Protein AF-0000000068155333 (afdb_homodimer)

Radius of gyration: 25.53 Å; Cα contacts (8 Å, |Δi|>4): 1076; chains: 2; bounding box: 57×67×60 Å

Foldseek 3Di:
DDALQQDFLLNLFDPDFADEAEQQDFPQVVLVVCVVVVHFKHWYAHPVVRGTLFIDGLLLLLLLLLVLDDVDDDVPDPVSLLVSQVVSRNHGNNNSSVSCCVPPPPNSVQQADERGHRVLVVLVVVLSPHQKHFYAYPVRDGGGIDGLLSVLVVCLVVVCNLPPLQFFFLVVLVAFQAFWDEAEQFDQQSVVSVVCNVVVHFKHFYAYPVQAGFDIDGSNLCSPRHSVCSCLSRGGPNVSSVVSCVPCPDPNPQDDPGAAADERRDGNSVVSCVCSVNVHQKHFYADPRRHGRGMGGSSRVSVSSSVD/DDALQQDFQLNLFDPDFADEAEQQDFPQVVLVVCVVVVHFKHWYAHPVVRGTLFIDGLLLLLLLLLVLDPVDDDVPDPVSLLVSQVVSRNHGNNNSSVSCCVPPPPNSVQQADERGHRVLVVLVVVLSPDQKHFYAYPVRDGGGIDGLLSVLVVCLVVVCNLPPLQFFFLLVLVAFQAFWDEAEQFDQQSVVSVVCSVVVHFKHFYAYPVQAGFDIDGSNLCSPDHSVCSCLSRGGPNVSSVVSCVPCPPPNPLDDPGAAADERRDGNSVVSCVCSVSVHQKHFYADPRRHGRGMGGSSSVSVSSSVD

Solvent-accessible surface area (backbone atoms only — not comparable to full-atom values): 32915 Å² total; per-residue (Å²): 128,85,46,61,76,78,35,30,38,61,61,52,45,72,89,55,82,71,61,74,37,51,28,77,42,26,41,48,60,47,36,49,49,32,60,74,70,69,40,72,58,34,42,28,27,36,72,93,74,70,38,81,76,43,65,47,36,58,67,45,50,46,54,47,42,52,70,50,44,63,91,78,46,94,85,51,59,66,64,58,44,42,51,29,19,47,51,44,33,60,37,28,44,46,56,38,46,58,65,44,68,69,42,72,82,62,60,68,63,69,64,63,37,42,51,77,36,43,36,60,59,52,39,49,48,31,46,76,64,42,60,62,29,38,26,26,52,96,86,64,44,76,65,36,72,48,37,55,66,47,54,50,37,45,41,57,36,35,48,74,56,55,44,74,62,32,68,34,25,25,53,80,68,71,47,34,74,56,64,59,66,69,40,50,39,76,38,40,30,50,59,51,52,48,48,28,61,76,68,70,42,62,61,33,45,21,19,48,97,85,46,28,58,68,34,69,46,42,55,72,73,50,58,78,61,40,41,88,48,37,65,49,38,68,31,27,36,49,58,39,52,52,50,52,59,65,64,37,73,68,62,48,49,74,56,49,88,49,59,60,68,44,44,56,74,41,31,40,46,51,51,49,19,44,30,50,35,46,69,45,65,58,35,35,22,30,50,97,76,41,27,67,45,9,44,41,38,58,50,59,51,31,52,61,57,67,74,92,129,85,45,61,77,76,36,30,37,63,60,52,46,70,88,56,82,71,60,73,36,51,29,79,42,26,41,48,61,48,35,50,48,30,59,74,69,70,41,71,59,34,44,28,26,36,73,94,74,70,39,80,75,44,66,47,36,54,68,44,52,47,55,48,41,53,71,48,44,61,90,76,46,94,85,52,58,65,65,57,44,42,50,29,19,46,52,44,34,60,37,28,44,46,56,38,47,59,64,44,69,68,42,73,83,62,60,70,63,72,62,63,38,42,49,77,36,44,34,61,58,52,41,50,46,31,46,74,65,44,60,63,30,38,26,26,51,96,86,64,44,74,66,35,72,49,37,54,66,46,53,50,39,46,41,57,36,35,49,74,55,55,43,74,62,32,67,33,26,24,53,79,68,71,48,33,74,56,64,60,67,69,40,49,40,74,37,41,30,49,61,51,52,48,47,28,60,77,68,69,44,61,60,34,44,21,19,48,97,85,44,28,58,67,35,71,46,43,54,73,75,51,59,80,60,40,42,88,49,37,64,48,39,67,30,28,35,49,57,40,52,54,51,53,59,65,65,36,72,68,61,49,46,73,57,50,89,49,61,60,68,43,43,54,74,40,32,39,47,51,51,50,18,42,30,50,36,43,69,44,64,59,36,34,21,30,49,98,75,42,28,66,46,9,42,42,39,58,49,60,52,31,54,61,57,67,74,93

Organism: Acanthamoeba castellanii (strain ATCC 30010 / Neff) (NCBI:txid1257118)

Nearest PDB structures (foldseek):
  2qrd-assembly1_G  TM=8.421E-01  e=3.667E-21  Schizosaccharomyces pombe
  3tdh-assembly1_C  TM=8.513E-01  e=1.259E-20  Saccharomyces cerevisiae S288C
  2qr1-assembly2_E  TM=8.447E-01  e=2.015E-20  Schizosaccharomyces pombe
  2qlv-assembly2_F  TM=8.556E-01  e=2.549E-20  Saccharomyces cerevisiae
  2qr1-assembly1_G  TM=8.427E-01  e=2.867E-20  Schizosaccharomyces pombe

Sequence (616 aa):
MERVNNLMVFDILPERKVVFLEHNINVQDTLSILDDKRISSAPVVNVSEGKFLGIVDMFDIVTCMLGVLPELKEGDDPSAVEWAGEHFAKTTMGQVIEATNTYEGFPIASNPVKRETFLPKVIELFWLGLHRLPVVNMENNIINVLTQSDLLAFMAQNMHLIGAIARKTLDECNIGRVAPQMARANEQTSVVVKRLHDKRITALPVVDDEGKIVANFSISDLKGITSKNFKDLLLPVKAFLDKRSSQEENFRCERSLHPLTVQRHDPLEETIYKMVATRVHRLWVVDDSNRPIGTVSTTDLMRAFLQLMERVNNLMVFDILPERKVVFLEHNINVQDTLSILDDKRISSAPVVNVSEGKFLGIVDMFDIVTCMLGVLPELKEGDDPSAVEWAGEHFAKTTMGQVIEATNTYEGFPIASNPVKRETFLPKVIELFWLGLHRLPVVNMENNIINVLTQSDLLAFMAQNMHLIGAIARKTLDECNIGRVAPQMARANEQTSVVVKRLHDKRITALPVVDDEGKIVANFSISDLKGITSKNFKDLLLPVKAFLDKRSSQEENFRCERSLHPLTVQRHDPLEETIYKMVATRVHRLWVVDDSNRPIGTVSTTDLMRAFLQL

Structure (mmCIF, N/CA/C/O backbone):
data_AF-0000000068155333-model_v1
#
loop_
_entity.id
_entity.type
_entity.pdbx_description
1 polymer 'CBS domain containing protein'
#
loop_
_atom_site.group_PDB
_atom_site.id
_atom_site.type_symbol
_atom_site.label_atom_id
_atom_site.label_alt_id
_atom_site.label_comp_id
_atom_site.label_asym_id
_atom_site.label_entity_id
_atom_site.label_seq_id
_atom_site.pdbx_PDB_ins_code
_atom_site.Cartn_x
_atom_site.Cartn_y
_atom_site.Cartn_z
_atom_site.occupancy
_atom_site.B_iso_or_equiv
_atom_site.auth_seq_id
_atom_site.auth_comp_id
_atom_site.auth_asym_id
_atom_site.auth_atom_id
_atom_site.pdbx_PDB_model_num
ATOM 1 N N . MET A 1 1 ? 0.223 -0.024 27.172 1 41.94 1 MET A N 1
ATOM 2 C CA . MET A 1 1 ? 0.807 -0.375 25.875 1 41.94 1 MET A CA 1
ATOM 3 C C . MET A 1 1 ? -0.06 -1.395 25.141 1 41.94 1 MET A C 1
ATOM 5 O O . MET A 1 1 ? -0.389 -2.445 25.703 1 41.94 1 MET A O 1
ATOM 9 N N . GLU A 1 2 ? -0.798 -1.05 24.188 1 58.72 2 GLU A N 1
ATOM 10 C CA . GLU A 1 2 ? -1.688 -1.987 23.5 1 58.72 2 GLU A CA 1
ATOM 11 C C . GLU A 1 2 ? -0.92 -3.201 22.984 1 58.72 2 GLU A C 1
ATOM 13 O O . GLU A 1 2 ? 0.188 -3.066 22.469 1 58.72 2 GLU A O 1
ATOM 18 N N . ARG A 1 3 ? -1.264 -4.328 23.562 1 70.19 3 ARG A N 1
ATOM 19 C CA . ARG A 1 3 ? -0.731 -5.625 23.172 1 70.19 3 ARG A CA 1
ATOM 20 C C . ARG A 1 3 ? -1.623 -6.285 22.125 1 70.19 3 ARG A C 1
ATOM 22 O O . ARG A 1 3 ? -2.83 -6.035 22.078 1 70.19 3 ARG A O 1
ATOM 29 N N . VAL A 1 4 ? -0.971 -6.871 21.141 1 81 4 VAL A N 1
ATOM 30 C CA . VAL A 1 4 ? -1.665 -7.625 20.094 1 81 4 VAL A CA 1
ATOM 31 C C . VAL A 1 4 ? -2.805 -8.43 20.719 1 81 4 VAL A C 1
ATOM 33 O O . VAL A 1 4 ? -3.871 -8.57 20.109 1 81 4 VAL A O 1
ATOM 36 N N . ASN A 1 5 ? -2.662 -8.742 21.984 1 84.38 5 ASN A N 1
ATOM 37 C CA . ASN A 1 5 ? -3.605 -9.617 22.656 1 84.38 5 ASN A CA 1
ATOM 38 C C . ASN A 1 5 ? -4.918 -8.898 22.969 1 84.38 5 ASN A C 1
ATOM 40 O O . ASN A 1 5 ? -5.934 -9.547 23.234 1 84.38 5 ASN A O 1
ATOM 44 N N . ASN A 1 6 ? -4.945 -7.625 22.938 1 85.12 6 ASN A N 1
ATOM 45 C CA . ASN A 1 6 ? -6.152 -6.871 23.266 1 85.12 6 ASN A CA 1
ATOM 46 C C . ASN A 1 6 ? -6.84 -6.344 22.016 1 85.12 6 ASN A C 1
ATOM 48 O O . ASN A 1 6 ? -7.895 -5.711 22.094 1 85.12 6 ASN A O 1
ATOM 52 N N . LEU A 1 7 ? -6.289 -6.672 20.922 1 87.94 7 LEU A N 1
ATOM 53 C CA . LEU A 1 7 ? -6.871 -6.191 19.672 1 87.94 7 LEU A CA 1
ATOM 54 C C . LEU A 1 7 ? -7.832 -7.223 19.094 1 87.94 7 LEU A C 1
ATOM 56 O O . LEU A 1 7 ? -7.715 -8.414 19.375 1 87.94 7 LEU A O 1
ATOM 60 N N . MET A 1 8 ? -8.766 -6.723 18.375 1 90.31 8 MET A N 1
ATOM 61 C CA . MET A 1 8 ? -9.789 -7.559 17.75 1 90.31 8 MET A CA 1
ATOM 62 C C . MET A 1 8 ? -9.859 -7.32 16.25 1 90.31 8 MET A C 1
ATOM 64 O O . MET A 1 8 ? -9.227 -6.402 15.734 1 90.31 8 MET A O 1
ATOM 68 N N . VAL A 1 9 ? -10.594 -8.18 15.602 1 90.44 9 VAL A N 1
ATOM 69 C CA . VAL A 1 9 ? -10.734 -8.133 14.148 1 90.44 9 VAL A CA 1
ATOM 70 C C . VAL A 1 9 ? -11.211 -6.746 13.719 1 90.44 9 VAL A C 1
ATOM 72 O O . VAL A 1 9 ? -10.727 -6.195 12.727 1 90.44 9 VAL A O 1
ATOM 75 N N . PHE A 1 10 ? -12.094 -6.18 14.453 1 86 10 PHE A N 1
ATOM 76 C CA . PHE A 1 10 ? -12.648 -4.895 14.047 1 86 10 PHE A CA 1
ATOM 77 C C . PHE A 1 10 ? -11.578 -3.814 14.047 1 86 10 PHE A C 1
ATOM 79 O O . PHE A 1 10 ? -11.711 -2.795 13.367 1 86 10 PHE A O 1
ATOM 86 N N . ASP A 1 11 ? -10.469 -4.012 14.758 1 83.19 11 ASP A N 1
ATOM 87 C CA . ASP A 1 11 ? -9.391 -3.035 14.852 1 83.19 11 ASP A CA 1
ATOM 88 C C . ASP A 1 11 ? -8.578 -3 13.555 1 83.19 11 ASP A C 1
ATOM 90 O O . ASP A 1 11 ? -7.859 -2.033 13.297 1 83.19 11 ASP A O 1
ATOM 94 N N . ILE A 1 12 ? -8.695 -4.062 12.711 1 86.06 12 ILE A N 1
ATOM 95 C CA . ILE A 1 12 ? -7.785 -4.148 11.57 1 86.06 12 ILE A CA 1
ATOM 96 C C . ILE A 1 12 ? -8.594 -4.34 10.289 1 86.06 12 ILE A C 1
ATOM 98 O O . ILE A 1 12 ? -8.023 -4.621 9.227 1 86.06 12 ILE A O 1
ATOM 102 N N . LEU A 1 13 ? -9.82 -4.289 10.359 1 82.5 13 LEU A N 1
ATOM 103 C CA . LEU A 1 13 ? -10.656 -4.535 9.188 1 82.5 13 LEU A CA 1
ATOM 104 C C . LEU A 1 13 ? -10.453 -3.445 8.141 1 82.5 13 LEU A C 1
ATOM 106 O O . LEU A 1 13 ? -10.547 -2.256 8.453 1 82.5 13 LEU A O 1
ATOM 110 N N . PRO A 1 14 ? -10.086 -3.875 6.938 1 75.88 14 PRO A N 1
ATOM 111 C CA . PRO A 1 14 ? -9.977 -2.875 5.871 1 75.88 14 PRO A CA 1
ATOM 112 C C . PRO A 1 14 ? -11.328 -2.309 5.449 1 75.88 14 PRO A C 1
ATOM 114 O O . PRO A 1 14 ? -12.359 -2.957 5.641 1 75.88 14 PRO A O 1
ATOM 117 N N . GLU A 1 15 ? -11.242 -1.067 4.988 1 70.94 15 GLU A N 1
ATOM 118 C CA . GLU A 1 15 ? -12.461 -0.46 4.461 1 70.94 15 GLU A CA 1
ATOM 119 C C . GLU A 1 15 ? -12.68 -0.851 3.002 1 70.94 15 GLU A C 1
ATOM 121 O O . GLU A 1 15 ? -12.297 -0.115 2.092 1 70.94 15 GLU A O 1
ATOM 126 N N . ARG A 1 16 ? -13.023 -2.006 2.812 1 72.81 16 ARG A N 1
ATOM 127 C CA . ARG A 1 16 ? -13.273 -2.422 1.435 1 72.81 16 ARG A CA 1
ATOM 128 C C . ARG A 1 16 ? -14.617 -3.129 1.311 1 72.81 16 ARG A C 1
ATOM 130 O O . ARG A 1 16 ? -15.047 -3.824 2.232 1 72.81 16 ARG A O 1
ATOM 137 N N . LYS A 1 17 ? -15.203 -2.838 0.264 1 77.94 17 LYS A N 1
ATOM 138 C CA . LYS A 1 17 ? -16.438 -3.553 -0.06 1 77.94 17 LYS A CA 1
ATOM 139 C C . LYS A 1 17 ? -16.141 -4.957 -0.571 1 77.94 17 LYS A C 1
ATOM 141 O O . LYS A 1 17 ? -15.211 -5.156 -1.36 1 77.94 17 LYS A O 1
ATOM 146 N N . VAL A 1 18 ? -16.922 -5.91 -0.007 1 86.75 18 VAL A N 1
ATOM 147 C CA . VAL A 1 18 ? -16.719 -7.293 -0.433 1 86.75 18 VAL A CA 1
ATOM 148 C C . VAL A 1 18 ? -17.281 -7.488 -1.839 1 86.75 18 VAL A C 1
ATOM 150 O O . VAL A 1 18 ? -18.422 -7.098 -2.119 1 86.75 18 VAL A O 1
ATOM 153 N N . VAL A 1 19 ? -16.484 -8.055 -2.711 1 89.06 19 VAL A N 1
ATOM 154 C CA . VAL A 1 19 ? -16.938 -8.422 -4.051 1 89.06 19 VAL A CA 1
ATOM 155 C C . VAL A 1 19 ? -17.359 -9.891 -4.07 1 89.06 19 VAL A C 1
ATOM 157 O O . VAL A 1 19 ? -16.547 -10.781 -3.811 1 89.06 19 VAL A O 1
ATOM 160 N N . PHE A 1 20 ? -18.609 -10.047 -4.367 1 90.31 20 PHE A N 1
ATOM 161 C CA . PHE A 1 20 ? -19.141 -11.406 -4.441 1 90.31 20 PHE A CA 1
ATOM 162 C C . PHE A 1 20 ? -19.234 -11.867 -5.891 1 90.31 20 PHE A C 1
ATOM 164 O O . PHE A 1 20 ? -19.578 -11.086 -6.777 1 90.31 20 PHE A O 1
ATOM 171 N N . LEU A 1 21 ? -18.953 -13.109 -6.043 1 92 21 LEU A N 1
ATOM 172 C CA . LEU A 1 21 ? -19.141 -13.742 -7.344 1 92 21 LEU A CA 1
ATOM 173 C C . LEU A 1 21 ? -20.359 -14.68 -7.324 1 92 21 LEU A C 1
ATOM 175 O O . LEU A 1 21 ? -20.578 -15.391 -6.344 1 92 21 LEU A O 1
ATOM 179 N N . GLU A 1 22 ? -21.109 -14.539 -8.352 1 93.75 22 GLU A N 1
ATOM 180 C CA . GLU A 1 22 ? -22.188 -15.5 -8.492 1 93.75 22 GLU A CA 1
ATOM 181 C C . GLU A 1 22 ? -21.672 -16.859 -8.961 1 93.75 22 GLU A C 1
ATOM 183 O O . GLU A 1 22 ? -20.766 -16.922 -9.789 1 93.75 22 GLU A O 1
ATOM 188 N N . HIS A 1 23 ? -22.359 -17.906 -8.492 1 91.38 23 HIS A N 1
ATOM 189 C CA . HIS A 1 23 ? -21.844 -19.25 -8.75 1 91.38 23 HIS A CA 1
ATOM 190 C C . HIS A 1 23 ? -21.844 -19.562 -10.242 1 91.38 23 HIS A C 1
ATOM 192 O O . HIS A 1 23 ? -21.109 -20.438 -10.703 1 91.38 23 HIS A O 1
ATOM 198 N N . ASN A 1 24 ? -22.656 -18.875 -11.039 1 93.69 24 ASN A N 1
ATOM 199 C CA . ASN A 1 24 ? -22.781 -19.203 -12.461 1 93.69 24 ASN A CA 1
ATOM 200 C C . ASN A 1 24 ? -21.859 -18.344 -13.32 1 93.69 24 ASN A C 1
ATOM 202 O O . ASN A 1 24 ? -21.844 -18.5 -14.547 1 93.69 24 ASN A O 1
ATOM 206 N N . ILE A 1 25 ? -21.094 -17.469 -12.695 1 94.5 25 ILE A N 1
ATOM 207 C CA . ILE A 1 25 ? -20.141 -16.688 -13.461 1 94.5 25 ILE A CA 1
ATOM 208 C C . ILE A 1 25 ? -19.016 -17.594 -13.969 1 94.5 25 ILE A C 1
ATOM 210 O O . ILE A 1 25 ? -18.609 -18.547 -13.281 1 94.5 25 ILE A O 1
ATOM 214 N N . ASN A 1 26 ? -18.594 -17.328 -15.156 1 93.62 26 ASN A N 1
ATOM 215 C CA . ASN A 1 26 ? -17.562 -18.172 -15.719 1 93.62 26 ASN A CA 1
ATOM 216 C C . ASN A 1 26 ? -16.172 -17.703 -15.32 1 93.62 26 ASN A C 1
ATOM 218 O O . ASN A 1 26 ? -16.016 -16.609 -14.766 1 93.62 26 ASN A O 1
ATOM 222 N N . VAL A 1 27 ? -15.172 -18.516 -15.578 1 91.5 27 VAL A N 1
ATOM 223 C CA . VAL A 1 27 ? -13.789 -18.281 -15.164 1 91.5 27 VAL A CA 1
ATOM 224 C C . VAL A 1 27 ? -13.25 -17.016 -15.828 1 91.5 27 VAL A C 1
ATOM 226 O O . VAL A 1 27 ? -12.609 -16.188 -15.18 1 91.5 27 VAL A O 1
ATOM 229 N N . GLN A 1 28 ? -13.523 -16.859 -17.016 1 89.81 28 GLN A N 1
ATOM 230 C CA . GLN A 1 28 ? -13.016 -15.711 -17.75 1 89.81 28 GLN A CA 1
ATOM 231 C C . GLN A 1 28 ? -13.492 -14.406 -17.109 1 89.81 28 GLN A C 1
ATOM 233 O O . GLN A 1 28 ? -12.695 -13.5 -16.875 1 89.81 28 GLN A O 1
ATOM 238 N N . ASP A 1 29 ? -14.766 -14.352 -16.938 1 92.31 29 ASP A N 1
ATOM 239 C CA . ASP A 1 29 ? -15.328 -13.164 -16.312 1 92.31 29 ASP A CA 1
ATOM 240 C C . ASP A 1 29 ? -14.805 -12.984 -14.891 1 92.31 29 ASP A C 1
ATOM 242 O O . ASP A 1 29 ? -14.57 -11.859 -14.445 1 92.31 29 ASP A O 1
ATOM 246 N N . THR A 1 30 ? -14.688 -14.086 -14.25 1 91.12 30 THR A N 1
ATOM 247 C CA . THR A 1 30 ? -14.148 -14.047 -12.898 1 91.12 30 THR A CA 1
ATOM 248 C C . THR A 1 30 ? -12.742 -13.453 -12.891 1 91.12 30 THR A C 1
ATOM 250 O O . THR A 1 30 ? -12.445 -12.555 -12.102 1 91.12 30 THR A O 1
ATOM 253 N N . LEU A 1 31 ? -11.898 -13.891 -13.789 1 87.31 31 LEU A N 1
ATOM 254 C CA . LEU A 1 31 ? -10.531 -13.391 -13.883 1 87.31 31 LEU A CA 1
ATOM 255 C C . LEU A 1 31 ? -10.516 -11.891 -14.18 1 87.31 31 LEU A C 1
ATOM 257 O O . LEU A 1 31 ? -9.703 -11.156 -13.617 1 87.31 31 LEU A O 1
ATOM 261 N N . SER A 1 32 ? -11.422 -11.477 -14.922 1 86.62 32 SER A N 1
ATOM 262 C CA . SER A 1 32 ? -11.531 -10.062 -15.258 1 86.62 32 SER A CA 1
ATOM 263 C C . SER A 1 32 ? -11.93 -9.242 -14.031 1 86.62 32 SER A C 1
ATOM 265 O O . SER A 1 32 ? -11.391 -8.156 -13.805 1 86.62 32 SER A O 1
ATOM 267 N N . ILE A 1 33 ? -12.844 -9.773 -13.281 1 87.31 33 ILE A N 1
ATOM 268 C CA . ILE A 1 33 ? -13.312 -9.086 -12.078 1 87.31 33 ILE A CA 1
ATOM 269 C C . ILE A 1 33 ? -12.18 -9.008 -11.055 1 87.31 33 ILE A C 1
ATOM 271 O O . ILE A 1 33 ? -11.93 -7.949 -10.477 1 87.31 33 ILE A O 1
ATOM 275 N N . LEU A 1 34 ? -11.508 -10.133 -10.859 1 83.5 34 LEU A N 1
ATOM 276 C CA . LEU A 1 34 ? -10.414 -10.164 -9.898 1 83.5 34 LEU A CA 1
ATOM 277 C C . LEU A 1 34 ? -9.328 -9.164 -10.281 1 83.5 34 LEU A C 1
ATOM 279 O O . LEU A 1 34 ? -8.781 -8.469 -9.422 1 83.5 34 LEU A O 1
ATOM 283 N N . ASP A 1 35 ? -9.055 -9.078 -11.5 1 78.62 35 ASP A N 1
ATOM 284 C CA . ASP A 1 35 ? -8.047 -8.156 -12.008 1 78.62 35 ASP A CA 1
ATOM 285 C C . ASP A 1 35 ? -8.5 -6.703 -11.859 1 78.62 35 ASP A C 1
ATOM 287 O O . ASP A 1 35 ? -7.75 -5.867 -11.344 1 78.62 35 ASP A O 1
ATOM 291 N N . ASP A 1 36 ? -9.734 -6.438 -12.219 1 77.12 36 ASP A N 1
ATOM 292 C CA . ASP A 1 36 ? -10.305 -5.09 -12.172 1 77.12 36 ASP A CA 1
ATOM 293 C C . ASP A 1 36 ? -10.367 -4.57 -10.742 1 77.12 36 ASP A C 1
ATOM 295 O O . ASP A 1 36 ? -10.102 -3.393 -10.492 1 77.12 36 ASP A O 1
ATOM 299 N N . LYS A 1 37 ? -10.711 -5.426 -9.844 1 78.75 37 LYS A N 1
ATOM 300 C CA . LYS A 1 37 ? -10.883 -5.035 -8.445 1 78.75 37 LYS A CA 1
ATOM 301 C C . LYS A 1 37 ? -9.578 -5.191 -7.672 1 78.75 37 LYS A C 1
ATOM 303 O O . LYS A 1 37 ? -9.484 -4.793 -6.508 1 78.75 37 LYS A O 1
ATOM 308 N N . ARG A 1 38 ? -8.562 -5.797 -8.305 1 75.62 38 ARG A N 1
ATOM 309 C CA . ARG A 1 38 ? -7.234 -6.004 -7.73 1 75.62 38 ARG A CA 1
ATOM 310 C C . ARG A 1 38 ? -7.309 -6.867 -6.477 1 75.62 38 ARG A C 1
ATOM 312 O O . ARG A 1 38 ? -6.727 -6.523 -5.445 1 75.62 38 ARG A O 1
ATOM 319 N N . ILE A 1 39 ? -8.117 -7.848 -6.637 1 80.38 39 ILE A N 1
ATOM 320 C CA . ILE A 1 39 ? -8.219 -8.812 -5.547 1 80.38 39 ILE A CA 1
ATOM 321 C C . ILE A 1 39 ? -7.781 -10.188 -6.039 1 80.38 39 ILE A C 1
ATOM 323 O O . ILE A 1 39 ? -7.762 -10.445 -7.246 1 80.38 39 ILE A O 1
ATOM 327 N N . SER A 1 40 ? -7.375 -10.969 -5.074 1 78.69 40 SER A N 1
ATOM 328 C CA . SER A 1 40 ? -6.84 -12.273 -5.449 1 78.69 40 SER A CA 1
ATOM 329 C C . SER A 1 40 ? -7.855 -13.383 -5.203 1 78.69 40 SER A C 1
ATOM 331 O O . SER A 1 40 ? -7.641 -14.523 -5.605 1 78.69 40 SER A O 1
ATOM 333 N N . SER A 1 41 ? -8.953 -13.031 -4.605 1 84.19 41 SER A N 1
ATOM 334 C CA . SER A 1 41 ? -10 -14.008 -4.285 1 84.19 41 SER A CA 1
ATOM 335 C C . SER A 1 41 ? -11.336 -13.32 -4.023 1 84.19 41 SER A C 1
ATOM 337 O O . SER A 1 41 ? -11.383 -12.109 -3.812 1 84.19 41 SER A O 1
ATOM 339 N N . ALA A 1 42 ? -12.359 -14.117 -4.094 1 87.75 42 ALA A N 1
ATOM 340 C CA . ALA A 1 42 ? -13.688 -13.586 -3.824 1 87.75 42 ALA A CA 1
ATOM 341 C C . ALA A 1 42 ? -14.633 -14.695 -3.359 1 87.75 42 ALA A C 1
ATOM 343 O O . ALA A 1 42 ? -14.516 -15.844 -3.789 1 87.75 42 ALA A O 1
ATOM 344 N N . PRO A 1 43 ? -15.477 -14.32 -2.43 1 86.38 43 PRO A N 1
ATOM 345 C CA . PRO A 1 43 ? -16.516 -15.281 -2.07 1 86.38 43 PRO A CA 1
ATOM 346 C C . PRO A 1 43 ? -17.5 -15.547 -3.209 1 86.38 43 PRO A C 1
ATOM 348 O O . PRO A 1 43 ? -17.844 -14.625 -3.961 1 86.38 43 PRO A O 1
ATOM 351 N N . VAL A 1 44 ? -17.922 -16.781 -3.32 1 87.62 44 VAL A N 1
ATOM 352 C CA . VAL A 1 44 ? -18.891 -17.219 -4.324 1 87.62 44 VAL A CA 1
ATOM 353 C C . VAL A 1 44 ? -20.219 -17.562 -3.652 1 87.62 44 VAL A C 1
ATOM 355 O O . VAL A 1 44 ? -20.234 -18.281 -2.652 1 87.62 44 VAL A O 1
ATOM 358 N N . VAL A 1 45 ? -21.234 -16.969 -4.238 1 87.56 45 VAL A N 1
ATOM 359 C CA . VAL A 1 45 ? -22.562 -17.188 -3.65 1 87.56 45 VAL A CA 1
ATOM 360 C C . VAL A 1 45 ? -23.531 -17.703 -4.719 1 87.56 45 VAL A C 1
ATOM 362 O O . VAL A 1 45 ? -23.328 -17.453 -5.91 1 87.56 45 VAL A O 1
ATOM 365 N N . ASN A 1 46 ? -24.406 -18.531 -4.25 1 88 46 ASN A N 1
ATOM 366 C CA . ASN A 1 46 ? -25.594 -18.859 -5.027 1 88 46 ASN A CA 1
ATOM 367 C C . ASN A 1 46 ? -26.75 -17.906 -4.711 1 88 46 ASN A C 1
ATOM 369 O O . ASN A 1 46 ? -27.406 -18.047 -3.688 1 88 46 ASN A O 1
ATOM 373 N N . VAL A 1 47 ? -26.938 -17.016 -5.559 1 82.19 47 VAL A N 1
ATOM 374 C CA . VAL A 1 47 ? -27.875 -15.945 -5.293 1 82.19 47 VAL A CA 1
ATOM 375 C C . VAL A 1 47 ? -29.297 -16.516 -5.172 1 82.19 47 VAL A C 1
ATOM 377 O O . VAL A 1 47 ? -30.062 -16.078 -4.32 1 82.19 47 VAL A O 1
ATOM 380 N N . SER A 1 48 ? -29.625 -17.406 -6.008 1 84.75 48 SER A N 1
ATOM 381 C CA . SER A 1 48 ? -30.969 -17.984 -6.008 1 84.75 48 SER A CA 1
ATOM 382 C C . SER A 1 48 ? -31.266 -18.672 -4.684 1 84.75 48 SER A C 1
ATOM 384 O O . SER A 1 48 ? -32.406 -18.625 -4.191 1 84.75 48 SER A O 1
ATOM 386 N N . GLU A 1 49 ? -30.312 -19.156 -4.016 1 82.75 49 GLU A N 1
ATOM 387 C CA . GLU A 1 49 ? -30.484 -19.906 -2.773 1 82.75 49 GLU A CA 1
ATOM 388 C C . GLU A 1 49 ? -30.016 -19.094 -1.57 1 82.75 49 GLU A C 1
ATOM 390 O O . GLU A 1 49 ? -30.266 -19.469 -0.424 1 82.75 49 GLU A O 1
ATOM 395 N N . GLY A 1 50 ? -29.344 -18.016 -1.893 1 77.56 50 GLY A N 1
ATOM 396 C CA . GLY A 1 50 ? -28.781 -17.203 -0.826 1 77.56 50 GLY A CA 1
ATOM 397 C C . GLY A 1 50 ? -27.719 -17.938 -0.033 1 77.56 50 GLY A C 1
ATOM 398 O O . GLY A 1 50 ? -27.609 -17.75 1.184 1 77.56 50 GLY A O 1
ATOM 399 N N . LYS A 1 51 ? -27.047 -18.797 -0.705 1 81.31 51 LYS A N 1
ATOM 400 C CA . LYS A 1 51 ? -26.078 -19.656 -0.026 1 81.31 51 LYS A CA 1
ATOM 401 C C . LYS A 1 51 ? -24.656 -19.266 -0.386 1 81.31 51 LYS A C 1
ATOM 403 O O . LYS A 1 51 ? -24.344 -19.016 -1.554 1 81.31 51 LYS A O 1
ATOM 408 N N . PHE A 1 52 ? -23.828 -19.234 0.623 1 82.38 52 PHE A N 1
ATOM 409 C CA . PHE A 1 52 ? -22.391 -19.094 0.446 1 82.38 52 PHE A CA 1
ATOM 410 C C . PHE A 1 52 ? -21.75 -20.422 0.075 1 82.38 52 PHE A C 1
ATOM 412 O O . PHE A 1 52 ? -21.938 -21.422 0.778 1 82.38 52 PHE A O 1
ATOM 419 N N . LEU A 1 53 ? -20.953 -20.453 -1.01 1 81.44 53 LEU A N 1
ATOM 420 C CA . LEU A 1 53 ? -20.422 -21.719 -1.516 1 81.44 53 LEU A CA 1
ATOM 421 C C . LEU A 1 53 ? -18.953 -21.859 -1.165 1 81.44 53 LEU A C 1
ATOM 423 O O . LEU A 1 53 ? -18.422 -22.984 -1.122 1 81.44 53 LEU A O 1
ATOM 427 N N . GLY A 1 54 ? -18.266 -20.719 -0.95 1 80 54 GLY A N 1
ATOM 428 C CA . GLY A 1 54 ? -16.844 -20.75 -0.658 1 80 54 GLY A CA 1
ATOM 429 C C . GLY A 1 54 ? -16.094 -19.562 -1.238 1 80 54 GLY A C 1
ATOM 430 O O . GLY A 1 54 ? -16.719 -18.641 -1.797 1 80 54 GLY A O 1
ATOM 431 N N . ILE A 1 55 ? -14.891 -19.5 -0.988 1 81.62 55 ILE A N 1
ATOM 432 C CA . ILE A 1 55 ? -14.023 -18.469 -1.56 1 81.62 55 ILE A CA 1
ATOM 433 C C . ILE A 1 55 ? -13.156 -19.078 -2.656 1 81.62 55 ILE A C 1
ATOM 435 O O . ILE A 1 55 ? -12.555 -20.141 -2.463 1 81.62 55 ILE A O 1
ATOM 439 N N . VAL A 1 56 ? -13.188 -18.469 -3.748 1 84.5 56 VAL A N 1
ATOM 440 C CA . VAL A 1 56 ? -12.375 -18.938 -4.867 1 84.5 56 VAL A CA 1
ATOM 441 C C . VAL A 1 56 ? -11.172 -18.016 -5.059 1 84.5 56 VAL A C 1
ATOM 443 O O . VAL A 1 56 ? -11.297 -16.797 -4.941 1 84.5 56 VAL A O 1
ATOM 446 N N . ASP A 1 57 ? -10.102 -18.625 -5.277 1 83.5 57 ASP A N 1
ATOM 447 C CA . ASP A 1 57 ? -8.891 -17.875 -5.59 1 83.5 57 ASP A CA 1
ATOM 448 C C . ASP A 1 57 ? -8.188 -18.453 -6.816 1 83.5 57 ASP A C 1
ATOM 450 O O . ASP A 1 57 ? -8.742 -19.312 -7.508 1 83.5 57 ASP A O 1
ATOM 454 N N . MET A 1 58 ? -7.062 -17.891 -7.121 1 83.12 58 MET A N 1
ATOM 455 C CA . MET A 1 58 ? -6.328 -18.266 -8.328 1 83.12 58 MET A CA 1
ATOM 456 C C . MET A 1 58 ? -5.922 -19.734 -8.273 1 83.12 58 MET A C 1
ATOM 458 O O . MET A 1 58 ? -5.852 -20.406 -9.305 1 83.12 58 MET A O 1
ATOM 462 N N . PHE A 1 59 ? -5.668 -20.219 -7.117 1 82.94 59 PHE A N 1
ATOM 463 C CA . PHE A 1 59 ? -5.285 -21.625 -6.996 1 82.94 59 PHE A CA 1
ATOM 464 C C . PHE A 1 59 ? -6.422 -22.531 -7.441 1 82.94 59 PHE A C 1
ATOM 466 O O . PHE A 1 59 ? -6.188 -23.531 -8.125 1 82.94 59 PHE A O 1
ATOM 473 N N . ASP A 1 60 ? -7.555 -22.172 -7.066 1 83.75 60 ASP A N 1
ATOM 474 C CA . ASP A 1 60 ? -8.727 -22.938 -7.484 1 83.75 60 ASP A CA 1
ATOM 475 C C . ASP A 1 60 ? -8.883 -22.922 -9 1 83.75 60 ASP A C 1
ATOM 477 O O . ASP A 1 60 ? -9.18 -23.953 -9.609 1 83.75 60 ASP A O 1
ATOM 481 N N . ILE A 1 61 ? -8.703 -21.812 -9.516 1 85.56 61 ILE A N 1
ATOM 482 C CA . ILE A 1 61 ? -8.859 -21.641 -10.953 1 85.56 61 ILE A CA 1
ATOM 483 C C . ILE A 1 61 ? -7.793 -22.453 -11.688 1 85.56 61 ILE A C 1
ATOM 485 O O . ILE A 1 61 ? -8.086 -23.109 -12.688 1 85.56 61 ILE A O 1
ATOM 489 N N . VAL A 1 62 ? -6.637 -22.438 -11.195 1 83.25 62 VAL A N 1
ATOM 490 C CA . VAL A 1 62 ? -5.535 -23.188 -11.797 1 83.25 62 VAL A CA 1
ATOM 491 C C . VAL A 1 62 ? -5.82 -24.688 -11.719 1 83.25 62 VAL A C 1
ATOM 493 O O . VAL A 1 62 ? -5.52 -25.422 -12.656 1 83.25 62 VAL A O 1
ATOM 496 N N . THR A 1 63 ? -6.328 -25.094 -10.586 1 81.25 63 THR A N 1
ATOM 497 C CA . THR A 1 63 ? -6.699 -26.5 -10.453 1 81.25 63 THR A CA 1
ATOM 498 C C . THR A 1 63 ? -7.656 -26.906 -11.562 1 81.25 63 THR A C 1
ATOM 500 O O . THR A 1 63 ? -7.492 -27.984 -12.164 1 81.25 63 THR A O 1
ATOM 503 N N . CYS A 1 64 ? -8.539 -26.062 -11.844 1 80.94 64 CYS A N 1
ATOM 504 C CA . CYS A 1 64 ? -9.492 -26.328 -12.914 1 80.94 64 CYS A CA 1
ATOM 505 C C . CYS A 1 64 ? -8.797 -26.312 -14.273 1 80.94 64 CYS A C 1
ATOM 507 O O . CYS A 1 64 ? -9.094 -27.141 -15.141 1 80.94 64 CYS A O 1
ATOM 509 N N . MET A 1 65 ? -7.992 -25.328 -14.383 1 83.38 65 MET A N 1
ATOM 510 C CA . MET A 1 65 ? -7.227 -25.203 -15.625 1 83.38 65 MET A CA 1
ATOM 511 C C . MET A 1 65 ? -6.445 -26.484 -15.914 1 83.38 65 MET A C 1
ATOM 513 O O . MET A 1 65 ? -6.477 -27 -17.031 1 83.38 65 MET A O 1
ATOM 517 N N . LEU A 1 66 ? -5.801 -27 -14.93 1 81.75 66 LEU A N 1
ATOM 518 C CA . LEU A 1 66 ? -4.98 -28.203 -15.078 1 81.75 66 LEU A CA 1
ATOM 519 C C . LEU A 1 66 ? -5.852 -29.406 -15.383 1 81.75 66 LEU A C 1
ATOM 521 O O . LEU A 1 66 ? -5.406 -30.344 -16.062 1 81.75 66 LEU A O 1
ATOM 525 N N . GLY A 1 67 ? -7.016 -29.359 -14.875 1 77.19 67 GLY A N 1
ATOM 526 C CA . GLY A 1 67 ? -7.941 -30.438 -15.133 1 77.19 67 GLY A CA 1
ATOM 527 C C . GLY A 1 67 ? -8.297 -30.578 -16.594 1 77.19 67 GLY A C 1
ATOM 528 O O . GLY A 1 67 ? -8.633 -31.672 -17.062 1 77.19 67 GLY A O 1
ATOM 529 N N . VAL A 1 68 ? -8.328 -29.484 -17.25 1 71.81 68 VAL A N 1
ATOM 530 C CA . VAL A 1 68 ? -8.742 -29.516 -18.641 1 71.81 68 VAL A CA 1
ATOM 531 C C . VAL A 1 68 ? -7.516 -29.562 -19.547 1 71.81 68 VAL A C 1
ATOM 533 O O . VAL A 1 68 ? -7.645 -29.656 -20.781 1 71.81 68 VAL A O 1
ATOM 536 N N . LEU A 1 69 ? -6.398 -29.203 -18.891 1 70.19 69 LEU A N 1
ATOM 537 C CA . LEU A 1 69 ? -5.172 -29.156 -19.688 1 70.19 69 LEU A CA 1
ATOM 538 C C . LEU A 1 69 ? -4.547 -30.531 -19.797 1 70.19 69 LEU A C 1
ATOM 540 O O . LEU A 1 69 ? -4.133 -31.125 -18.797 1 70.19 69 LEU A O 1
ATOM 544 N N . PRO A 1 70 ? -4.871 -31.297 -20.844 1 63.03 70 PRO A N 1
ATOM 545 C CA . PRO A 1 70 ? -4.062 -32.5 -21 1 63.03 70 PRO A CA 1
ATOM 546 C C . PRO A 1 70 ? -2.564 -32.219 -20.859 1 63.03 70 PRO A C 1
ATOM 548 O O . PRO A 1 70 ? -2.121 -31.094 -21.016 1 63.03 70 PRO A O 1
ATOM 551 N N . GLU A 1 71 ? -1.816 -33.156 -20.297 1 59.47 71 GLU A N 1
ATOM 552 C CA . GLU A 1 71 ? -0.365 -33 -20.297 1 59.47 71 GLU A CA 1
ATOM 553 C C . GLU A 1 71 ? 0.136 -32.469 -21.656 1 59.47 71 GLU A C 1
ATOM 555 O O . GLU A 1 71 ? 0.1 -33.219 -22.641 1 59.47 71 GLU A O 1
ATOM 560 N N . LEU A 1 72 ? 0.019 -31.125 -21.797 1 60.16 72 LEU A N 1
ATOM 561 C CA . LEU A 1 72 ? 0.405 -30.453 -23.047 1 60.16 72 LEU A CA 1
ATOM 562 C C . LEU A 1 72 ? 1.894 -30.641 -23.312 1 60.16 72 LEU A C 1
ATOM 564 O O . LEU A 1 72 ? 2.717 -30.516 -22.406 1 60.16 72 LEU A O 1
ATOM 568 N N . LYS A 1 73 ? 2.275 -31.469 -24.219 1 61.31 73 LYS A N 1
ATOM 569 C CA . LYS A 1 73 ? 3.658 -31.609 -24.672 1 61.31 73 LYS A CA 1
ATOM 570 C C . LYS A 1 73 ? 3.945 -30.719 -25.875 1 61.31 73 LYS A C 1
ATOM 572 O O . LYS A 1 73 ? 3.023 -30.297 -26.578 1 61.31 73 LYS A O 1
ATOM 577 N N . GLU A 1 74 ? 5.156 -30.297 -25.812 1 57.84 74 GLU A N 1
ATOM 578 C CA . GLU A 1 74 ? 5.629 -29.609 -27 1 57.84 74 GLU A CA 1
ATOM 579 C C . GLU A 1 74 ? 5.223 -30.344 -28.266 1 57.84 74 GLU A C 1
ATOM 581 O O . GLU A 1 74 ? 5.453 -31.547 -28.391 1 57.84 74 GLU A O 1
ATOM 586 N N . GLY A 1 75 ? 4.504 -29.641 -29.156 1 59.81 75 GLY A N 1
ATOM 587 C CA . GLY A 1 75 ? 4.078 -30.297 -30.391 1 59.81 75 GLY A CA 1
ATOM 588 C C . GLY A 1 75 ? 2.629 -30.75 -30.344 1 59.81 75 GLY A C 1
ATOM 589 O O . GLY A 1 75 ? 2.123 -31.297 -31.328 1 59.81 75 GLY A O 1
ATOM 590 N N . ASP A 1 76 ? 2.107 -30.547 -29.125 1 62.91 76 ASP A N 1
ATOM 591 C CA . ASP A 1 76 ? 0.707 -30.953 -29.031 1 62.91 76 ASP A CA 1
ATOM 592 C C . ASP A 1 76 ? -0.158 -30.172 -30.016 1 62.91 76 ASP A C 1
ATOM 594 O O . ASP A 1 76 ? 0.195 -29.062 -30.422 1 62.91 76 ASP A O 1
ATOM 598 N N . ASP A 1 77 ? -1.176 -30.781 -30.422 1 67.5 77 ASP A N 1
ATOM 599 C CA . ASP A 1 77 ? -2.166 -30.25 -31.344 1 67.5 77 ASP A CA 1
ATOM 600 C C . ASP A 1 77 ? -2.725 -28.922 -30.844 1 67.5 77 ASP A C 1
ATOM 602 O O . ASP A 1 77 ? -3.344 -28.859 -29.781 1 67.5 77 ASP A O 1
ATOM 606 N N . PRO A 1 78 ? -2.34 -27.859 -31.578 1 72.12 78 PRO A N 1
ATOM 607 C CA . PRO A 1 78 ? -2.855 -26.531 -31.234 1 72.12 78 PRO A CA 1
ATOM 608 C C . PRO A 1 78 ? -4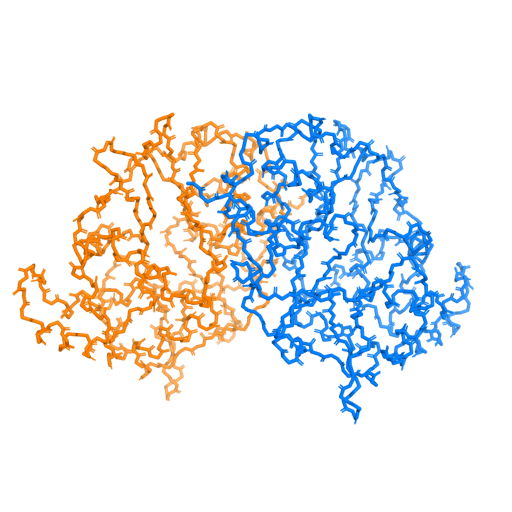.367 -26.531 -31 1 72.12 78 PRO A C 1
ATOM 610 O O . PRO A 1 78 ? -4.867 -25.781 -30.156 1 72.12 78 PRO A O 1
ATOM 613 N N . SER A 1 79 ? -4.992 -27.391 -31.75 1 76.81 79 SER A N 1
ATOM 614 C CA . SER A 1 79 ? -6.445 -27.438 -31.625 1 76.81 79 SER A CA 1
ATOM 615 C C . SER A 1 79 ? -6.867 -27.938 -30.25 1 76.81 79 SER A C 1
ATOM 617 O O . SER A 1 79 ? -7.859 -27.469 -29.688 1 76.81 79 SER A O 1
ATOM 619 N N . ALA A 1 80 ? -6.121 -28.859 -29.781 1 77 80 ALA A N 1
ATOM 620 C CA . ALA A 1 80 ? -6.43 -29.391 -28.453 1 77 80 ALA A CA 1
ATOM 621 C C . ALA A 1 80 ? -6.238 -28.328 -27.375 1 77 80 ALA A C 1
ATOM 623 O O . ALA A 1 80 ? -7.027 -28.234 -26.438 1 77 80 ALA A O 1
ATOM 624 N N . VAL A 1 81 ? -5.281 -27.562 -27.547 1 78.12 81 VAL A N 1
ATOM 625 C CA . VAL A 1 81 ? -4.988 -26.484 -26.594 1 78.12 81 VAL A CA 1
ATOM 626 C C . VAL A 1 81 ? -6.09 -25.438 -26.641 1 78.12 81 VAL A C 1
ATOM 628 O O . VAL A 1 81 ? -6.523 -24.938 -25.609 1 78.12 81 VAL A O 1
ATOM 631 N N . GLU A 1 82 ? -6.48 -25.141 -27.781 1 79.56 82 GLU A N 1
ATOM 632 C CA . GLU A 1 82 ? -7.555 -24.156 -27.953 1 79.56 82 GLU A CA 1
ATOM 633 C C . GLU A 1 82 ? -8.852 -24.641 -27.312 1 79.56 82 GLU A C 1
ATOM 635 O O . GLU A 1 82 ? -9.555 -23.859 -26.672 1 79.56 82 GLU A O 1
ATOM 640 N N . TRP A 1 83 ? -9.109 -25.875 -27.625 1 81.94 83 TRP A N 1
ATOM 641 C CA . TRP A 1 83 ? -10.305 -26.453 -27.016 1 81.94 83 TRP A CA 1
ATOM 642 C C . TRP A 1 83 ? -10.25 -26.375 -25.5 1 81.94 83 TRP A C 1
ATOM 644 O O . TRP A 1 83 ? -11.219 -25.984 -24.859 1 81.94 83 TRP A O 1
ATOM 654 N N . ALA A 1 84 ? -9.195 -26.797 -24.969 1 81.62 84 ALA A N 1
ATOM 655 C CA . ALA A 1 84 ? -9 -26.75 -23.531 1 81.62 84 ALA A CA 1
ATOM 656 C C . ALA A 1 84 ? -9.18 -25.328 -23 1 81.62 84 ALA A C 1
ATOM 658 O O . ALA A 1 84 ? -9.82 -25.125 -21.953 1 81.62 84 ALA A O 1
ATOM 659 N N . GLY A 1 85 ? -8.664 -24.406 -23.688 1 84.38 85 GLY A N 1
ATOM 660 C CA . GLY A 1 85 ? -8.789 -23 -23.297 1 84.38 85 GLY A CA 1
ATOM 661 C C . GLY A 1 85 ? -10.227 -22.531 -23.266 1 84.38 85 GLY A C 1
ATOM 662 O O . GLY A 1 85 ? -10.633 -21.812 -22.344 1 84.38 85 GLY A O 1
ATOM 663 N N . GLU A 1 86 ? -10.938 -22.922 -24.234 1 86.19 86 GLU A N 1
ATOM 664 C CA . GLU A 1 86 ? -12.344 -22.516 -24.312 1 86.19 86 GLU A CA 1
ATOM 665 C C . GLU A 1 86 ? -13.156 -23.141 -23.188 1 86.19 86 GLU A C 1
ATOM 667 O O . GLU A 1 86 ? -14.016 -22.484 -22.594 1 86.19 86 GLU A O 1
ATOM 672 N N . HIS A 1 87 ? -12.898 -24.375 -23 1 85.25 87 HIS A N 1
ATOM 673 C CA . HIS A 1 87 ? -13.609 -25.047 -21.922 1 85.25 87 HIS A CA 1
ATOM 674 C C . HIS A 1 87 ? -13.281 -24.438 -20.562 1 85.25 87 HIS A C 1
ATOM 676 O O . HIS A 1 87 ? -14.172 -24.203 -19.75 1 85.25 87 HIS A O 1
ATOM 682 N N . PHE A 1 88 ? -12.039 -24.25 -20.391 1 85.25 88 PHE A N 1
ATOM 683 C CA . PHE A 1 88 ? -11.578 -23.594 -19.172 1 85.25 88 PHE A CA 1
ATOM 684 C C . PHE A 1 88 ? -12.266 -22.25 -18.984 1 85.25 88 PHE A C 1
ATOM 686 O O . PHE A 1 88 ? -12.812 -21.969 -17.922 1 85.25 88 PHE A O 1
ATOM 693 N N . ALA A 1 89 ? -12.344 -21.5 -20.016 1 87.25 89 ALA A N 1
ATOM 694 C CA . ALA A 1 89 ? -12.867 -20.141 -19.953 1 87.25 89 ALA A CA 1
ATOM 695 C C . ALA A 1 89 ? -14.359 -20.141 -19.609 1 87.25 89 ALA A C 1
ATOM 697 O O . ALA A 1 89 ? -14.859 -19.234 -18.953 1 87.25 89 ALA A O 1
ATOM 698 N N . LYS A 1 90 ? -15.008 -21.188 -19.938 1 89.38 90 LYS A N 1
ATOM 699 C CA . LYS A 1 90 ? -16.453 -21.234 -19.812 1 89.38 90 LYS A CA 1
ATOM 700 C C . LYS A 1 90 ? -16.875 -21.953 -18.531 1 89.38 90 LYS A C 1
ATOM 702 O O . LYS A 1 90 ? -18.047 -21.953 -18.172 1 89.38 90 LYS A O 1
ATOM 707 N N . THR A 1 91 ? -15.945 -22.531 -17.891 1 89.94 91 THR A N 1
ATOM 708 C CA . THR A 1 91 ? -16.25 -23.203 -16.625 1 89.94 91 THR A CA 1
ATOM 709 C C . THR A 1 91 ? -16.781 -22.219 -15.594 1 89.94 91 THR A C 1
ATOM 711 O O . THR A 1 91 ? -16.266 -21.109 -15.453 1 89.94 91 THR A O 1
ATOM 714 N N . THR A 1 92 ? -17.797 -22.656 -14.914 1 90.81 92 THR A N 1
ATOM 715 C CA . THR A 1 92 ? -18.422 -21.766 -13.953 1 90.81 92 THR A CA 1
ATOM 716 C C . THR A 1 92 ? -17.75 -21.875 -12.586 1 90.81 92 THR A C 1
ATOM 718 O O . THR A 1 92 ? -17.094 -22.891 -12.297 1 90.81 92 THR A O 1
ATOM 721 N N . MET A 1 93 ? -17.953 -20.875 -11.766 1 89.56 93 MET A N 1
ATOM 722 C CA . MET A 1 93 ? -17.359 -20.859 -10.43 1 89.56 93 MET A CA 1
ATOM 723 C C . MET A 1 93 ? -17.969 -21.969 -9.562 1 89.56 93 MET A C 1
ATOM 725 O O . MET A 1 93 ? -17.297 -22.516 -8.695 1 89.56 93 MET A O 1
ATOM 729 N N . GLY A 1 94 ? -19.188 -22.203 -9.844 1 84.94 94 GLY A N 1
ATOM 730 C CA . GLY A 1 94 ? -19.781 -23.344 -9.172 1 84.94 94 GLY A CA 1
ATOM 731 C C . GLY A 1 94 ? -19.047 -24.641 -9.453 1 84.94 94 GLY A C 1
ATOM 732 O O . GLY A 1 94 ? -18.812 -25.438 -8.539 1 84.94 94 GLY A O 1
ATOM 733 N N . GLN A 1 95 ? -18.734 -24.891 -10.641 1 85.62 95 GLN A N 1
ATOM 734 C CA . GLN A 1 95 ? -18 -26.078 -11.047 1 85.62 95 GLN A CA 1
ATOM 735 C C . GLN A 1 95 ? -16.594 -26.094 -10.453 1 85.62 95 GLN A C 1
ATOM 737 O O . GLN A 1 95 ? -16.094 -27.156 -10.062 1 85.62 95 GLN A O 1
ATOM 742 N N . VAL A 1 96 ? -15.984 -24.922 -10.406 1 87.38 96 VAL A N 1
ATOM 743 C CA . VAL A 1 96 ? -14.648 -24.812 -9.836 1 87.38 96 VAL A CA 1
ATOM 744 C C . VAL A 1 96 ? -14.672 -25.219 -8.367 1 87.38 96 VAL A C 1
ATOM 746 O O . VAL A 1 96 ? -13.828 -26 -7.918 1 87.38 96 VAL A O 1
ATOM 749 N N . ILE A 1 97 ? -15.562 -24.688 -7.656 1 83.44 97 ILE A N 1
ATOM 750 C CA . ILE A 1 97 ? -15.68 -24.969 -6.234 1 83.44 97 ILE A CA 1
ATOM 751 C C . ILE A 1 97 ? -15.93 -26.469 -6.035 1 83.44 97 ILE A C 1
ATOM 753 O O . ILE A 1 97 ? -15.336 -27.094 -5.145 1 83.44 97 ILE A O 1
ATOM 757 N N . GLU A 1 98 ? -16.766 -26.984 -6.793 1 80.06 98 GLU A N 1
ATOM 758 C CA . GLU A 1 98 ? -17.062 -28.406 -6.711 1 80.06 98 GLU A CA 1
ATOM 759 C C . GLU A 1 98 ? -15.805 -29.234 -6.984 1 80.06 98 GLU A C 1
ATOM 761 O O . GLU A 1 98 ? -15.578 -30.25 -6.328 1 80.06 98 GLU A O 1
ATOM 766 N N . ALA A 1 99 ? -15.086 -28.797 -7.926 1 76.81 99 ALA A N 1
ATOM 767 C CA . ALA A 1 99 ? -13.891 -29.531 -8.312 1 76.81 99 ALA A CA 1
ATOM 768 C C . ALA A 1 99 ? -12.805 -29.422 -7.234 1 76.81 99 ALA A C 1
ATOM 770 O O . ALA A 1 99 ? -12.008 -30.344 -7.055 1 76.81 99 ALA A O 1
ATOM 771 N N . THR A 1 100 ? -12.75 -28.297 -6.59 1 75.56 100 THR A N 1
ATOM 772 C CA . THR A 1 100 ? -11.688 -28.047 -5.629 1 75.56 100 THR A CA 1
ATOM 773 C C . THR A 1 100 ? -12.078 -28.531 -4.238 1 75.56 100 THR A C 1
ATOM 775 O O . THR A 1 100 ? -11.219 -28.781 -3.395 1 75.56 100 THR A O 1
ATOM 778 N N . ASN A 1 101 ? -13.352 -28.297 -3.793 1 62.31 101 ASN A N 1
ATOM 779 C CA . ASN A 1 101 ? -13.828 -28.766 -2.5 1 62.31 101 ASN A CA 1
ATOM 780 C C . ASN A 1 101 ? -13.539 -30.25 -2.301 1 62.31 101 ASN A C 1
ATOM 782 O O . ASN A 1 101 ? -13.586 -30.75 -1.178 1 62.31 101 ASN A O 1
ATOM 786 N N . THR A 1 102 ? -13.367 -30.938 -3.33 1 51.59 102 THR A N 1
ATOM 787 C CA . THR A 1 102 ? -12.977 -32.344 -3.201 1 51.59 102 THR A CA 1
ATOM 788 C C . THR A 1 102 ? -11.523 -32.438 -2.75 1 51.59 102 THR A C 1
ATOM 790 O O . THR A 1 102 ? -11.062 -33.531 -2.4 1 51.59 102 THR A O 1
ATOM 793 N N . TYR A 1 103 ? -10.914 -31.375 -2.748 1 46.19 103 TYR A N 1
ATOM 794 C CA . TYR A 1 103 ? -9.523 -31.484 -2.328 1 46.19 103 TYR A CA 1
ATOM 795 C C . TYR A 1 103 ? -9.383 -31.234 -0.829 1 46.19 103 TYR A C 1
ATOM 797 O O . TYR A 1 103 ? -9.828 -30.203 -0.317 1 46.19 103 TYR A O 1
ATOM 805 N N . GLU A 1 104 ? -9.453 -32.219 -0.01 1 43.03 104 GLU A N 1
ATOM 806 C CA . GLU A 1 104 ? -9.398 -32.375 1.439 1 43.03 104 GLU A CA 1
ATOM 807 C C . GLU A 1 104 ? -8.492 -31.328 2.076 1 43.03 104 GLU A C 1
ATOM 809 O O . GLU A 1 104 ? -8.727 -30.891 3.209 1 43.03 104 GLU A O 1
ATOM 814 N N . GLY A 1 105 ? -7.371 -31.078 1.562 1 41.28 105 GLY A N 1
ATOM 815 C CA . GLY A 1 105 ? -6.277 -30.484 2.322 1 41.28 105 GLY A CA 1
ATOM 816 C C . GLY A 1 105 ? -6.445 -29 2.545 1 41.28 105 GLY A C 1
ATOM 817 O O . GLY A 1 105 ? -5.742 -28.406 3.369 1 41.28 105 GLY A O 1
ATOM 818 N N . PHE A 1 106 ? -6.922 -28.359 1.649 1 44.06 106 PHE A N 1
ATOM 819 C CA . PHE A 1 106 ? -7.09 -26.953 1.945 1 44.06 106 PHE A CA 1
ATOM 820 C C . PHE A 1 106 ? -8.555 -26.625 2.227 1 44.06 106 PHE A C 1
ATOM 822 O O . PHE A 1 106 ? -9.32 -26.359 1.304 1 44.06 106 PHE A O 1
ATOM 829 N N . PRO A 1 107 ? -9.125 -27.391 3.209 1 43.41 107 PRO A N 1
ATOM 830 C CA . PRO A 1 107 ? -10.508 -26.953 3.414 1 43.41 107 PRO A CA 1
ATOM 831 C C . PRO A 1 107 ? -10.68 -25.438 3.262 1 43.41 107 PRO A C 1
ATOM 833 O O . PRO A 1 107 ? -10.039 -24.672 3.973 1 43.41 107 PRO A O 1
ATOM 836 N N . ILE A 1 108 ? -10.82 -25.062 2.152 1 45.47 108 ILE A N 1
ATOM 837 C CA . ILE A 1 108 ? -11.266 -23.672 2.041 1 45.47 108 ILE A CA 1
ATOM 838 C C . ILE A 1 108 ? -12.336 -23.391 3.088 1 45.47 108 ILE A C 1
ATOM 840 O O . ILE A 1 108 ? -13.531 -23.484 2.805 1 45.47 108 ILE A O 1
ATOM 844 N N . ALA A 1 109 ? -12.641 -24.453 4.086 1 47.62 109 ALA A N 1
ATOM 845 C CA .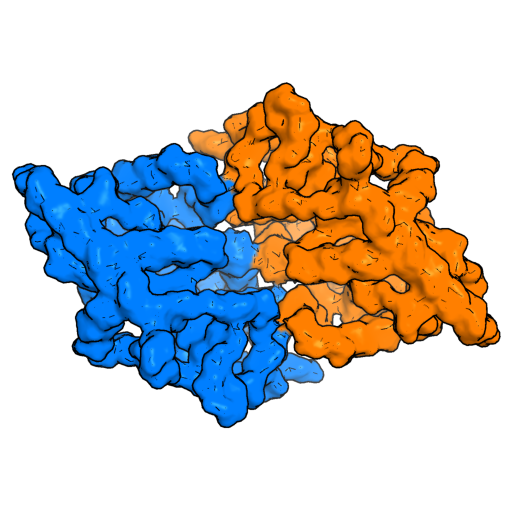 ALA A 1 109 ? -13.688 -24.141 5.051 1 47.62 109 ALA A CA 1
ATOM 846 C C . ALA A 1 109 ? -13.492 -22.75 5.656 1 47.62 109 ALA A C 1
ATOM 848 O O . ALA A 1 109 ? -12.422 -22.453 6.188 1 47.62 109 ALA A O 1
ATOM 849 N N . SER A 1 110 ? -14.203 -21.938 5.059 1 58.62 110 SER A N 1
ATOM 850 C CA . SER A 1 110 ? -14.203 -20.547 5.477 1 58.62 110 SER A CA 1
ATOM 851 C C . SER A 1 110 ? -14.5 -20.422 6.969 1 58.62 110 SER A C 1
ATOM 853 O O . SER A 1 110 ? -15.461 -21 7.473 1 58.62 110 SER A O 1
ATOM 855 N N . ASN A 1 111 ? -13.539 -20.656 7.855 1 72.88 111 ASN A N 1
ATOM 856 C CA . ASN A 1 111 ? -13.648 -20.312 9.273 1 72.88 111 ASN A CA 1
ATOM 857 C C . ASN A 1 111 ? -13.977 -18.828 9.461 1 72.88 111 ASN A C 1
ATOM 859 O O . ASN A 1 111 ? -13.078 -18.031 9.703 1 72.88 111 ASN A O 1
ATOM 863 N N . PRO A 1 112 ? -15.273 -18.641 9.422 1 84.38 112 PRO A N 1
ATOM 864 C CA . PRO A 1 112 ? -15.609 -17.234 9.602 1 84.38 112 PRO A CA 1
ATOM 865 C C . PRO A 1 112 ? -15.266 -16.719 11 1 84.38 112 PRO A C 1
ATOM 867 O O . PRO A 1 112 ? -15.281 -17.484 11.961 1 84.38 112 PRO A O 1
ATOM 870 N N . VAL A 1 113 ? -14.852 -15.578 11.031 1 90.38 113 VAL A N 1
ATOM 871 C CA . VAL A 1 113 ? -14.578 -14.93 12.312 1 90.38 113 VAL A CA 1
ATOM 872 C C . VAL A 1 113 ? -15.523 -13.75 12.508 1 90.38 113 VAL A C 1
ATOM 874 O O . VAL A 1 113 ? -16.125 -13.258 11.547 1 90.38 113 VAL A O 1
ATOM 877 N N . LYS A 1 114 ? -15.695 -13.383 13.734 1 91.44 114 LYS A N 1
ATOM 878 C CA . LYS A 1 114 ? -16.516 -12.227 14.062 1 91.44 114 LYS A CA 1
ATOM 879 C C . LYS A 1 114 ? -15.656 -10.977 14.234 1 91.44 114 LYS A C 1
ATOM 881 O O . LYS A 1 114 ? -14.438 -11.07 14.367 1 91.44 114 LYS A O 1
ATOM 886 N N . ARG A 1 115 ? -16.297 -9.852 14.227 1 90.5 115 ARG A N 1
ATOM 887 C CA . ARG A 1 115 ? -15.617 -8.578 14.398 1 90.5 115 ARG A CA 1
ATOM 888 C C . ARG A 1 115 ? -14.914 -8.516 15.75 1 90.5 115 ARG A C 1
ATOM 890 O O . ARG A 1 115 ? -13.875 -7.863 15.891 1 90.5 115 ARG A O 1
ATOM 897 N N . GLU A 1 116 ? -15.469 -9.336 16.703 1 90.94 116 GLU A N 1
ATOM 898 C CA . GLU A 1 116 ? -14.969 -9.281 18.078 1 90.94 116 GLU A CA 1
ATOM 899 C C . GLU A 1 116 ? -13.953 -10.391 18.328 1 90.94 116 GLU A C 1
ATOM 901 O O . GLU A 1 116 ? -13.461 -10.531 19.453 1 90.94 116 GLU A O 1
ATOM 906 N N . THR A 1 117 ? -13.695 -11.07 17.328 1 92.56 117 THR A N 1
ATOM 907 C CA . THR A 1 117 ? -12.68 -12.102 17.5 1 92.56 117 THR A CA 1
ATOM 908 C C . THR A 1 117 ? -11.32 -11.477 17.797 1 92.56 117 THR A C 1
ATOM 910 O O . THR A 1 117 ? -10.914 -10.516 17.141 1 92.56 117 THR A O 1
ATOM 913 N N . PHE A 1 118 ? -10.656 -12.062 18.766 1 92.5 118 PHE A N 1
ATOM 914 C CA . PHE A 1 118 ? -9.352 -11.539 19.156 1 92.5 118 PHE A CA 1
ATOM 915 C C . PHE A 1 118 ? -8.305 -11.852 18.094 1 92.5 118 PHE A C 1
ATOM 917 O O . PHE A 1 118 ? -8.32 -12.922 17.484 1 92.5 118 PHE A O 1
ATOM 924 N N . LEU A 1 119 ? -7.309 -11 17.938 1 91.44 119 LEU A N 1
ATOM 925 C CA . LEU A 1 119 ? -6.316 -11.07 16.875 1 91.44 119 LEU A CA 1
ATOM 926 C C . LEU A 1 119 ? -5.43 -12.305 17.031 1 91.44 119 LEU A C 1
ATOM 928 O O . LEU A 1 119 ? -5.039 -12.93 16.047 1 91.44 119 LEU A O 1
ATOM 932 N N . PRO A 1 120 ? -5.102 -12.719 18.281 1 91.12 120 PRO A N 1
ATOM 933 C CA . PRO A 1 120 ? -4.285 -13.93 18.406 1 91.12 120 PRO A CA 1
ATOM 934 C C . PRO A 1 120 ? -4.934 -15.148 17.75 1 91.12 120 PRO A C 1
ATOM 936 O O . PRO A 1 120 ? -4.242 -15.977 17.156 1 91.12 120 PRO A O 1
ATOM 939 N N . LYS A 1 121 ? -6.207 -15.188 17.844 1 91.5 121 LYS A N 1
ATOM 940 C CA . LYS A 1 121 ? -6.91 -16.281 17.172 1 91.5 121 LYS A CA 1
ATOM 941 C C . LYS A 1 121 ? -6.801 -16.172 15.656 1 91.5 121 LYS A C 1
ATOM 943 O O . LYS A 1 121 ? -6.621 -17.172 14.961 1 91.5 121 LYS A O 1
ATOM 948 N N . VAL A 1 122 ? -6.906 -14.984 15.141 1 91.81 122 VAL A N 1
ATOM 949 C CA . VAL A 1 122 ? -6.773 -14.719 13.711 1 91.81 122 VAL A CA 1
ATOM 950 C C . VAL A 1 122 ? -5.379 -15.125 13.242 1 91.81 122 VAL A C 1
ATOM 952 O O . VAL A 1 122 ? -5.234 -15.812 12.227 1 91.81 122 VAL A O 1
ATOM 955 N N . ILE A 1 123 ? -4.379 -14.758 14.016 1 91.94 123 ILE A N 1
ATOM 956 C CA . ILE A 1 123 ? -2.992 -15.078 13.695 1 91.94 123 ILE A CA 1
ATOM 957 C C . ILE A 1 123 ? -2.807 -16.594 13.656 1 91.94 123 ILE A C 1
ATOM 959 O O . ILE A 1 123 ? -2.154 -17.125 12.758 1 91.94 123 ILE A O 1
ATOM 963 N N . GLU A 1 124 ? -3.402 -17.234 14.578 1 89.38 124 GLU A N 1
ATOM 964 C CA . GLU A 1 124 ? -3.328 -18.688 14.633 1 89.38 124 GLU A CA 1
ATOM 965 C C . GLU A 1 124 ? -3.969 -19.312 13.398 1 89.38 124 GLU A C 1
ATOM 967 O O . GLU A 1 124 ? -3.404 -20.234 12.797 1 89.38 124 GLU A O 1
ATOM 972 N N . LEU A 1 125 ? -5.117 -18.844 13.039 1 87.5 125 LEU A N 1
ATOM 973 C CA . LEU A 1 125 ? -5.82 -19.375 11.875 1 87.5 125 LEU A CA 1
ATOM 974 C C . LEU A 1 125 ? -5.012 -19.141 10.602 1 87.5 125 LEU A C 1
ATOM 976 O O . LEU A 1 125 ? -4.93 -20.031 9.742 1 87.5 125 LEU A O 1
ATOM 980 N N . PHE A 1 126 ? -4.422 -18.016 10.508 1 88.12 126 PHE A N 1
ATOM 981 C CA . PHE A 1 126 ? -3.586 -17.703 9.352 1 88.12 126 PHE A CA 1
ATOM 982 C C . PHE A 1 126 ? -2.35 -18.594 9.328 1 88.12 126 PHE A C 1
ATOM 984 O O . PHE A 1 126 ? -1.952 -19.078 8.273 1 88.12 126 PHE A O 1
ATOM 991 N N . TRP A 1 127 ? -1.814 -18.828 10.445 1 85.31 127 TRP A N 1
ATOM 992 C CA . TRP A 1 127 ? -0.631 -19.672 10.555 1 85.31 127 TRP A CA 1
ATOM 993 C C . TRP A 1 127 ? -0.941 -21.109 10.109 1 85.31 127 TRP A C 1
ATOM 995 O O . TRP A 1 127 ? -0.083 -21.781 9.547 1 85.31 127 TRP A O 1
ATOM 1005 N N . LEU A 1 128 ? -2.148 -21.469 10.383 1 81.19 128 LEU A N 1
ATOM 1006 C CA . LEU A 1 128 ? -2.557 -22.828 10.047 1 81.19 128 LEU A CA 1
ATOM 1007 C C . LEU A 1 128 ? -2.775 -22.984 8.547 1 81.19 128 LEU A C 1
ATOM 1009 O O . LEU A 1 128 ? -3.021 -24.078 8.047 1 81.19 128 LEU A O 1
ATOM 1013 N N . GLY A 1 129 ? -2.666 -21.875 7.871 1 75.75 129 GLY A N 1
ATOM 1014 C CA . GLY A 1 129 ? -2.65 -22.016 6.426 1 75.75 129 GLY A CA 1
ATOM 1015 C C . GLY A 1 129 ? -3.777 -21.266 5.742 1 75.75 129 GLY A C 1
ATOM 1016 O O . GLY A 1 129 ? -3.852 -21.219 4.512 1 75.75 129 GLY A O 1
ATOM 1017 N N . LEU A 1 130 ? -4.656 -20.672 6.477 1 79.75 130 LEU A N 1
ATOM 1018 C CA . LEU A 1 130 ? -5.734 -19.906 5.871 1 79.75 130 LEU A CA 1
ATOM 1019 C C . LEU A 1 130 ? -5.234 -18.531 5.414 1 79.75 130 LEU A C 1
ATOM 1021 O O . LEU A 1 130 ? -4.621 -17.797 6.191 1 79.75 130 LEU A O 1
ATOM 1025 N N . HIS A 1 131 ? -5.48 -18.188 4.168 1 79.94 131 HIS A N 1
ATOM 1026 C CA . HIS A 1 131 ? -4.988 -16.922 3.629 1 79.94 131 HIS A CA 1
ATOM 1027 C C . HIS A 1 131 ? -6.039 -15.828 3.754 1 79.94 131 HIS A C 1
ATOM 1029 O O . HIS A 1 131 ? -5.711 -14.641 3.703 1 79.94 131 HIS A O 1
ATOM 1035 N N . ARG A 1 132 ? -7.234 -16.297 3.881 1 83.25 132 ARG A N 1
ATOM 1036 C CA . ARG A 1 132 ? -8.359 -15.375 3.982 1 83.25 132 ARG A CA 1
ATOM 1037 C C . ARG A 1 132 ? -9.367 -15.852 5.016 1 83.25 132 ARG A C 1
ATOM 1039 O O . ARG A 1 132 ? -9.57 -17.062 5.184 1 83.25 132 ARG A O 1
ATOM 1046 N N . LEU A 1 133 ? -9.992 -14.891 5.699 1 86.75 133 LEU A N 1
ATOM 1047 C CA . LEU A 1 133 ? -11.023 -15.188 6.695 1 86.75 133 LEU A CA 1
ATOM 1048 C C . LEU A 1 133 ? -12.266 -14.336 6.465 1 86.75 133 LEU A C 1
ATOM 1050 O O . LEU A 1 133 ? -12.203 -13.102 6.547 1 86.75 133 LEU A O 1
ATOM 1054 N N . PRO A 1 134 ? -13.344 -14.969 6.098 1 87.06 134 PRO A N 1
ATOM 1055 C CA . PRO A 1 134 ? -14.578 -14.18 6.078 1 87.06 134 PRO A CA 1
ATOM 1056 C C . PRO A 1 134 ? -14.945 -13.617 7.453 1 87.06 134 PRO A C 1
ATOM 1058 O O . PRO A 1 134 ? -14.82 -14.32 8.461 1 87.06 134 PRO A O 1
ATOM 1061 N N . VAL A 1 135 ? -15.289 -12.398 7.492 1 89.62 135 VAL A N 1
ATOM 1062 C CA . VAL A 1 135 ? -15.797 -11.766 8.703 1 89.62 135 VAL A CA 1
ATOM 1063 C C . VAL A 1 135 ? -17.328 -11.656 8.625 1 89.62 135 VAL A C 1
ATOM 1065 O O . VAL A 1 135 ? -17.859 -11.086 7.676 1 89.62 135 VAL A O 1
ATOM 1068 N N . VAL A 1 136 ? -17.953 -12.188 9.617 1 88.25 136 VAL A N 1
ATOM 1069 C CA . VAL A 1 136 ? -19.422 -12.266 9.562 1 88.25 136 VAL A CA 1
ATOM 1070 C C . VAL A 1 136 ? -20.031 -11.445 10.695 1 88.25 136 VAL A C 1
ATOM 1072 O O . VAL A 1 136 ? -19.375 -11.203 11.711 1 88.25 136 VAL A O 1
ATOM 1075 N N . ASN A 1 137 ? -21.219 -10.93 10.414 1 87.94 137 ASN A N 1
ATOM 1076 C CA . ASN A 1 137 ? -21.984 -10.242 11.453 1 87.94 137 ASN A CA 1
ATOM 1077 C C . ASN A 1 137 ? -22.781 -11.227 12.305 1 87.94 137 ASN A C 1
ATOM 1079 O O . ASN A 1 137 ? -22.562 -12.438 12.234 1 87.94 137 ASN A O 1
ATOM 1083 N N . MET A 1 138 ? -23.656 -10.664 13.148 1 85.5 138 MET A N 1
ATOM 1084 C CA . MET A 1 138 ? -24.438 -11.484 14.07 1 85.5 138 MET A CA 1
ATOM 1085 C C . MET A 1 138 ? -25.406 -12.391 13.312 1 85.5 138 MET A C 1
ATOM 1087 O O . MET A 1 138 ? -25.734 -13.484 13.773 1 85.5 138 MET A O 1
ATOM 1091 N N . GLU A 1 139 ? -25.797 -12 12.117 1 83.81 139 GLU A N 1
ATOM 1092 C CA . GLU A 1 139 ? -26.719 -12.773 11.281 1 83.81 139 GLU A CA 1
ATOM 1093 C C . GLU A 1 139 ? -25.953 -13.773 10.414 1 83.81 139 GLU A C 1
ATOM 1095 O O . GLU A 1 139 ? -26.562 -14.461 9.586 1 83.81 139 GLU A O 1
ATOM 1100 N N . ASN A 1 140 ? -24.656 -13.781 10.5 1 81.38 140 ASN A N 1
ATOM 1101 C CA . ASN A 1 140 ? -23.766 -14.688 9.781 1 81.38 140 ASN A CA 1
ATOM 1102 C C . ASN A 1 140 ? -23.641 -14.297 8.312 1 81.38 140 ASN A C 1
ATOM 1104 O O . ASN A 1 140 ? -23.344 -15.141 7.461 1 81.38 140 ASN A O 1
ATOM 1108 N N . ASN A 1 141 ? -23.938 -13.047 8.094 1 84 141 ASN A N 1
ATOM 1109 C CA . ASN A 1 141 ? -23.641 -12.516 6.77 1 84 141 ASN A CA 1
ATOM 1110 C C . ASN A 1 141 ? -22.188 -12.07 6.652 1 84 141 ASN A C 1
ATOM 1112 O O . ASN A 1 141 ? -21.625 -11.484 7.582 1 84 141 ASN A O 1
ATOM 1116 N N . ILE A 1 142 ? -21.688 -12.414 5.539 1 85.75 142 ILE A N 1
ATOM 1117 C CA . ILE A 1 142 ? -20.312 -11.984 5.32 1 85.75 142 ILE A CA 1
ATOM 1118 C C . ILE A 1 142 ? -20.281 -10.469 5.102 1 85.75 142 ILE A C 1
ATOM 1120 O O . ILE A 1 142 ? -20.906 -9.953 4.168 1 85.75 142 ILE A O 1
ATOM 1124 N N . ILE A 1 143 ? -19.5 -9.766 5.887 1 86.31 143 ILE A N 1
ATOM 1125 C CA . ILE A 1 143 ? -19.469 -8.312 5.789 1 86.31 143 ILE A CA 1
ATOM 1126 C C . ILE A 1 143 ? -18.094 -7.852 5.332 1 86.31 143 ILE A C 1
ATOM 1128 O O . ILE A 1 143 ? -17.922 -6.703 4.918 1 86.31 143 ILE A O 1
ATOM 1132 N N . ASN A 1 144 ? -17.156 -8.734 5.492 1 88 144 ASN A N 1
ATOM 1133 C CA . ASN A 1 144 ? -15.789 -8.406 5.098 1 88 144 ASN A CA 1
ATOM 1134 C C . ASN A 1 144 ? -14.945 -9.664 4.914 1 88 144 ASN A C 1
ATOM 1136 O O . ASN A 1 144 ? -15.391 -10.766 5.223 1 88 144 ASN A O 1
ATOM 1140 N N . VAL A 1 145 ? -13.82 -9.586 4.293 1 86.25 145 VAL A N 1
ATOM 1141 C CA . VAL A 1 145 ? -12.828 -10.641 4.195 1 86.25 145 VAL A CA 1
ATOM 1142 C C . VAL A 1 145 ? -11.477 -10.133 4.695 1 86.25 145 VAL A C 1
ATOM 1144 O O . VAL A 1 145 ? -10.953 -9.148 4.176 1 86.25 145 VAL A O 1
ATOM 1147 N N . LEU A 1 146 ? -10.984 -10.734 5.707 1 88.94 146 LEU A N 1
ATOM 1148 C CA . LEU A 1 146 ? -9.688 -10.383 6.266 1 88.94 146 LEU A CA 1
ATOM 1149 C C . LEU A 1 146 ? -8.586 -11.273 5.699 1 88.94 146 LEU A C 1
ATOM 1151 O O . LEU A 1 146 ? -8.727 -12.5 5.688 1 88.94 146 LEU A O 1
ATOM 1155 N N . THR A 1 147 ? -7.523 -10.719 5.219 1 87.69 147 THR A N 1
ATOM 1156 C CA . THR A 1 147 ? -6.445 -11.5 4.609 1 87.69 147 THR A CA 1
ATOM 1157 C C . THR A 1 147 ? -5.18 -11.414 5.457 1 87.69 147 THR A C 1
ATOM 1159 O O . THR A 1 147 ? -5.082 -10.586 6.363 1 87.69 147 THR A O 1
ATOM 1162 N N . GLN A 1 148 ? -4.293 -12.289 5.18 1 90.12 148 GLN A N 1
ATOM 1163 C CA . GLN A 1 148 ? -2.98 -12.219 5.812 1 90.12 148 GLN A CA 1
ATOM 1164 C C . GLN A 1 148 ? -2.283 -10.898 5.5 1 90.12 148 GLN A C 1
ATOM 1166 O O . GLN A 1 148 ? -1.61 -10.328 6.359 1 90.12 148 GLN A O 1
ATOM 1171 N N . SER A 1 149 ? -2.502 -10.445 4.289 1 89.81 149 SER A N 1
ATOM 1172 C CA . SER A 1 149 ? -1.89 -9.18 3.887 1 89.81 149 SER A CA 1
ATOM 1173 C C . SER A 1 149 ? -2.428 -8.016 4.711 1 89.81 149 SER A C 1
ATOM 1175 O O . SER A 1 149 ? -1.697 -7.07 5.008 1 89.81 149 SER A O 1
ATOM 1177 N N . ASP A 1 150 ? -3.697 -8.094 5.051 1 89.56 150 ASP A N 1
ATOM 1178 C CA . ASP A 1 150 ? -4.281 -7.066 5.906 1 89.56 150 ASP A CA 1
ATOM 1179 C C . ASP A 1 150 ? -3.584 -7.023 7.266 1 89.56 150 ASP A C 1
ATOM 1181 O O . ASP A 1 150 ? -3.254 -5.945 7.766 1 89.56 150 ASP A O 1
ATOM 1185 N N . LEU A 1 151 ? -3.449 -8.141 7.816 1 91.94 151 LEU A N 1
ATOM 1186 C CA . LEU A 1 151 ? -2.805 -8.234 9.125 1 91.94 151 LEU A CA 1
ATOM 1187 C C . LEU A 1 151 ? -1.355 -7.77 9.047 1 91.94 151 LEU A C 1
ATOM 1189 O O . LEU A 1 151 ? -0.886 -7.043 9.93 1 91.94 151 LEU A O 1
ATOM 1193 N N . LEU A 1 152 ? -0.705 -8.227 8.047 1 92.88 152 LEU A N 1
ATOM 1194 C CA . LEU A 1 152 ? 0.688 -7.828 7.879 1 92.88 152 LEU A CA 1
ATOM 1195 C C . LEU A 1 152 ? 0.806 -6.312 7.75 1 92.88 152 LEU A C 1
ATOM 1197 O O . LEU A 1 152 ? 1.7 -5.703 8.336 1 92.88 152 LEU A O 1
ATOM 1201 N N . ALA A 1 153 ? -0.033 -5.738 6.949 1 90.75 153 ALA A N 1
ATOM 1202 C CA . ALA A 1 153 ? -0.051 -4.289 6.785 1 90.75 153 ALA A CA 1
ATOM 1203 C C . ALA A 1 153 ? -0.289 -3.59 8.117 1 90.75 153 ALA A C 1
ATOM 1205 O O . ALA A 1 153 ? 0.365 -2.59 8.43 1 90.75 153 ALA A O 1
ATOM 1206 N N . PHE A 1 154 ? -1.222 -4.109 8.852 1 89.88 154 PHE A N 1
ATOM 1207 C CA . PHE A 1 154 ? -1.495 -3.559 10.18 1 89.88 154 PHE A CA 1
ATOM 1208 C C . PHE A 1 154 ? -0.255 -3.629 11.062 1 89.88 154 PHE A C 1
ATOM 1210 O O . PHE A 1 154 ? 0.067 -2.668 11.766 1 89.88 154 PHE A O 1
ATOM 1217 N N . MET A 1 155 ? 0.379 -4.734 11.047 1 90.38 155 MET A N 1
ATOM 1218 C CA . MET A 1 155 ? 1.582 -4.914 11.852 1 90.38 155 MET A CA 1
ATOM 1219 C C . MET A 1 155 ? 2.686 -3.959 11.406 1 90.38 155 MET A C 1
ATOM 1221 O O . MET A 1 155 ? 3.438 -3.441 12.234 1 90.38 155 MET A O 1
ATOM 1225 N N . ALA A 1 156 ? 2.805 -3.797 10.133 1 90.81 156 ALA A N 1
ATOM 1226 C CA . ALA A 1 156 ? 3.789 -2.859 9.602 1 90.81 156 ALA A CA 1
ATOM 1227 C C . ALA A 1 156 ? 3.539 -1.446 10.117 1 90.81 156 ALA A C 1
ATOM 1229 O O . ALA A 1 156 ? 4.484 -0.708 10.414 1 90.81 156 ALA A O 1
ATOM 1230 N N . GLN A 1 157 ? 2.318 -1.087 10.258 1 87.44 157 GLN A N 1
ATOM 1231 C CA . GLN A 1 157 ? 1.936 0.235 10.734 1 87.44 157 GLN A CA 1
ATOM 1232 C C . GLN A 1 157 ? 2.139 0.351 12.242 1 87.44 157 GLN A C 1
ATOM 1234 O O . GLN A 1 157 ? 2.199 1.457 12.789 1 87.44 157 GLN A O 1
ATOM 1239 N N . ASN A 1 158 ? 2.152 -0.811 12.906 1 87.69 158 ASN A N 1
ATOM 1240 C CA . ASN A 1 158 ? 2.277 -0.877 14.359 1 87.69 158 ASN A CA 1
ATOM 1241 C C . ASN A 1 158 ? 3.41 -1.81 14.781 1 87.69 158 ASN A C 1
ATOM 1243 O O . ASN A 1 158 ? 3.201 -2.723 15.578 1 87.69 158 ASN A O 1
ATOM 1247 N N . MET A 1 159 ? 4.531 -1.485 14.336 1 86.94 159 MET A N 1
ATOM 1248 C CA . MET A 1 159 ? 5.703 -2.34 14.492 1 86.94 159 MET A CA 1
ATOM 1249 C C . MET A 1 159 ? 6.047 -2.518 15.969 1 86.94 159 MET A C 1
ATOM 1251 O O . MET A 1 159 ? 6.621 -3.535 16.359 1 86.94 159 MET A O 1
ATOM 1255 N N . HIS A 1 160 ? 5.656 -1.556 16.766 1 83 160 HIS A N 1
ATOM 1256 C CA . HIS A 1 160 ? 5.93 -1.638 18.188 1 83 160 HIS A CA 1
ATOM 1257 C C . HIS A 1 160 ? 5.238 -2.844 18.828 1 83 160 HIS A C 1
ATOM 1259 O O . HIS A 1 160 ? 5.684 -3.352 19.859 1 83 160 HIS A O 1
ATOM 1265 N N . LEU A 1 161 ? 4.207 -3.303 18.219 1 84.75 161 LEU A N 1
ATOM 1266 C CA . LEU A 1 161 ? 3.471 -4.461 18.719 1 84.75 161 LEU A CA 1
ATOM 1267 C C . LEU A 1 161 ? 4.297 -5.734 18.578 1 84.75 161 LEU A C 1
ATOM 1269 O O . LEU A 1 161 ? 4.094 -6.695 19.312 1 84.75 161 LEU A O 1
ATOM 1273 N N . ILE A 1 162 ? 5.168 -5.785 17.594 1 85.75 162 ILE A N 1
ATOM 1274 C CA . ILE A 1 162 ? 6.023 -6.941 17.359 1 85.75 162 ILE A CA 1
ATOM 1275 C C . ILE A 1 162 ? 7.16 -6.961 18.375 1 85.75 162 ILE A C 1
ATOM 1277 O O . ILE A 1 162 ? 7.617 -8.031 18.781 1 85.75 162 ILE A O 1
ATOM 1281 N N . GLY A 1 163 ? 7.57 -5.762 18.797 1 83.62 163 GLY A N 1
ATOM 1282 C CA . GLY A 1 163 ? 8.555 -5.66 19.875 1 83.62 163 GLY A CA 1
ATOM 1283 C C . GLY A 1 163 ? 9.977 -5.914 19.391 1 83.62 163 GLY A C 1
ATOM 1284 O O . GLY A 1 163 ? 10.336 -5.555 18.281 1 83.62 163 GLY A O 1
ATOM 1285 N N . ALA A 1 164 ? 10.766 -6.527 20.25 1 84.25 164 ALA A N 1
ATOM 1286 C CA . ALA A 1 164 ? 12.203 -6.652 20.031 1 84.25 164 ALA A CA 1
ATOM 1287 C C . ALA A 1 164 ? 12.5 -7.652 18.922 1 84.25 164 ALA A C 1
ATOM 1289 O O . ALA A 1 164 ? 13.547 -7.57 18.266 1 84.25 164 ALA A O 1
ATOM 1290 N N . ILE A 1 165 ? 11.609 -8.516 18.703 1 88.75 165 ILE A N 1
ATOM 1291 C CA . ILE A 1 165 ? 11.836 -9.547 17.703 1 88.75 165 ILE A CA 1
ATOM 1292 C C . ILE A 1 165 ? 11.922 -8.914 16.312 1 88.75 165 ILE A C 1
ATOM 1294 O O . ILE A 1 165 ? 12.492 -9.492 15.391 1 88.75 165 ILE A O 1
ATOM 1298 N N . ALA A 1 166 ? 11.328 -7.746 16.156 1 89.25 166 ALA A N 1
ATOM 1299 C CA . ALA A 1 166 ? 11.32 -7.043 14.883 1 89.25 166 ALA A CA 1
ATOM 1300 C C . ALA A 1 166 ? 12.742 -6.766 14.398 1 89.25 166 ALA A C 1
ATOM 1302 O O . ALA A 1 166 ? 13 -6.754 13.195 1 89.25 166 ALA A O 1
ATOM 1303 N N . ARG A 1 167 ? 13.672 -6.695 15.336 1 89.69 167 ARG A N 1
ATOM 1304 C CA . ARG A 1 167 ? 15.039 -6.316 14.984 1 89.69 167 ARG A CA 1
ATOM 1305 C C . ARG A 1 167 ? 15.914 -7.547 14.797 1 89.69 167 ARG A C 1
ATOM 1307 O O . ARG A 1 167 ? 17.047 -7.441 14.344 1 89.69 167 ARG A O 1
ATOM 1314 N N . LYS A 1 168 ? 15.352 -8.664 15.094 1 92.94 168 LYS A N 1
ATOM 1315 C CA . LYS A 1 168 ? 16.094 -9.898 14.875 1 92.94 168 LYS A CA 1
ATOM 1316 C C . LYS A 1 168 ? 16.188 -10.219 13.383 1 92.94 168 LYS A C 1
ATOM 1318 O O . LYS A 1 168 ? 15.312 -9.836 12.602 1 92.94 168 LYS A O 1
ATOM 1323 N N . THR A 1 169 ? 17.25 -10.906 13.07 1 94.44 169 THR A N 1
ATOM 1324 C CA . THR A 1 169 ? 17.422 -11.312 11.688 1 94.44 169 THR A CA 1
ATOM 1325 C C . THR A 1 169 ? 16.5 -12.477 11.336 1 94.44 169 THR A C 1
ATOM 1327 O O . THR A 1 169 ? 15.977 -13.141 12.227 1 94.44 169 THR A O 1
ATOM 1330 N N . LEU A 1 170 ? 16.312 -12.68 10.055 1 94.44 170 LEU A N 1
ATOM 1331 C CA . LEU A 1 170 ? 15.5 -13.812 9.602 1 94.44 170 LEU A CA 1
ATOM 1332 C C . LEU A 1 170 ? 16.078 -15.133 10.109 1 94.44 170 LEU A C 1
ATOM 1334 O O . LEU A 1 170 ? 15.328 -16.016 10.531 1 94.44 170 LEU A O 1
ATOM 1338 N N . ASP A 1 171 ? 17.375 -15.164 10.133 1 93.44 171 ASP A N 1
ATOM 1339 C CA . ASP A 1 171 ? 18.031 -16.375 10.625 1 93.44 171 ASP A CA 1
ATOM 1340 C C . ASP A 1 171 ? 17.75 -16.594 12.102 1 93.44 171 ASP A C 1
ATOM 1342 O O . ASP A 1 171 ? 17.438 -17.719 12.508 1 93.44 171 ASP A O 1
ATOM 1346 N N . GLU A 1 172 ? 17.781 -15.578 12.859 1 92.81 172 GLU A N 1
ATOM 1347 C CA . GLU A 1 172 ? 17.516 -15.664 14.289 1 92.81 172 GLU A CA 1
ATOM 1348 C C . GLU A 1 172 ? 16.062 -16.062 14.555 1 92.81 172 GLU A C 1
ATOM 1350 O O . GLU A 1 172 ? 15.766 -16.703 15.562 1 92.81 172 GLU A O 1
ATOM 1355 N N . CYS A 1 173 ? 15.219 -15.727 13.633 1 91.94 173 CYS A N 1
ATOM 1356 C CA . CYS A 1 173 ? 13.805 -16.047 13.781 1 91.94 173 CYS A CA 1
ATOM 1357 C C . CYS A 1 173 ? 13.484 -17.406 13.18 1 91.94 173 CYS A C 1
ATOM 1359 O O . CYS A 1 173 ? 12.328 -17.844 13.203 1 91.94 173 CYS A O 1
ATOM 1361 N N . ASN A 1 174 ? 14.445 -18.078 12.562 1 91.19 174 ASN A N 1
ATOM 1362 C CA . ASN A 1 174 ? 14.289 -19.359 11.906 1 91.19 174 ASN A CA 1
ATOM 1363 C C . ASN A 1 174 ? 13.297 -19.297 10.75 1 91.19 174 ASN A C 1
ATOM 1365 O O . ASN A 1 174 ? 12.438 -20.156 10.609 1 91.19 174 ASN A O 1
ATOM 1369 N N . ILE A 1 175 ? 13.391 -18.219 10.008 1 91.94 175 ILE A N 1
ATOM 1370 C CA . ILE A 1 175 ? 12.539 -18.031 8.844 1 91.94 175 ILE A CA 1
ATOM 1371 C C . ILE A 1 175 ? 13.383 -18.125 7.57 1 91.94 175 ILE A C 1
ATOM 1373 O O . ILE A 1 175 ? 14.492 -17.594 7.508 1 91.94 175 ILE A O 1
ATOM 1377 N N . GLY A 1 176 ? 12.875 -18.75 6.562 1 89.94 176 GLY A N 1
ATOM 1378 C CA . GLY A 1 176 ? 13.508 -18.781 5.254 1 89.94 176 GLY A CA 1
ATOM 1379 C C . GLY A 1 176 ? 14.617 -19.812 5.164 1 89.94 176 GLY A C 1
ATOM 1380 O O . GLY A 1 176 ? 15.609 -19.609 4.457 1 89.94 176 GLY A O 1
ATOM 1381 N N . ARG A 1 177 ? 14.438 -20.953 5.844 1 86.88 177 ARG A N 1
ATOM 1382 C CA . ARG A 1 177 ? 15.516 -21.922 5.934 1 86.88 177 ARG A CA 1
ATOM 1383 C C . ARG A 1 177 ? 15.312 -23.062 4.938 1 86.88 177 ARG A C 1
ATOM 1385 O O . ARG A 1 177 ? 16.25 -23.797 4.633 1 86.88 177 ARG A O 1
ATOM 1392 N N . VAL A 1 178 ? 14.211 -23.219 4.406 1 87 178 VAL A N 1
ATOM 1393 C CA . VAL A 1 178 ? 13.922 -24.328 3.516 1 87 178 VAL A CA 1
ATOM 1394 C C . VAL A 1 178 ? 14.094 -23.906 2.062 1 87 178 VAL A C 1
ATOM 1396 O O . VAL A 1 178 ? 13.523 -22.891 1.64 1 87 178 VAL A O 1
ATOM 1399 N N . ALA A 1 179 ? 14.875 -24.625 1.354 1 90.69 179 ALA A N 1
ATOM 1400 C CA . ALA A 1 179 ? 15.094 -24.328 -0.057 1 90.69 179 ALA A CA 1
ATOM 1401 C C . ALA A 1 179 ? 13.797 -24.422 -0.849 1 90.69 179 ALA A C 1
ATOM 1403 O O . ALA A 1 179 ? 13.055 -25.391 -0.729 1 90.69 179 ALA A O 1
ATOM 1404 N N . PRO A 1 180 ? 13.57 -23.438 -1.631 1 93.94 180 PRO A N 1
ATOM 1405 C CA . PRO A 1 180 ? 12.32 -23.438 -2.387 1 93.94 180 PRO A CA 1
ATOM 1406 C C . PRO A 1 180 ? 12.375 -24.328 -3.623 1 93.94 180 PRO A C 1
ATOM 1408 O O . PRO A 1 180 ? 13.469 -24.641 -4.109 1 93.94 180 PRO A O 1
ATOM 1411 N N . GLN A 1 181 ? 11.172 -24.797 -4.035 1 94.25 181 GLN A N 1
ATOM 1412 C CA . GLN A 1 181 ? 11.07 -25.312 -5.398 1 94.25 181 GLN A CA 1
ATOM 1413 C C . GLN A 1 181 ? 11.406 -24.234 -6.422 1 94.25 181 GLN A C 1
ATOM 1415 O O . GLN A 1 181 ? 11.086 -23.062 -6.219 1 94.25 181 GLN A O 1
ATOM 1420 N N . MET A 1 182 ? 12.141 -24.672 -7.422 1 96.25 182 MET A N 1
ATOM 1421 C CA . MET A 1 182 ? 12.555 -23.688 -8.422 1 96.25 182 MET A CA 1
ATOM 1422 C C . MET A 1 182 ? 12.164 -24.141 -9.82 1 96.25 182 MET A C 1
ATOM 1424 O O . MET A 1 182 ? 11.914 -25.328 -10.055 1 96.25 182 MET A O 1
ATOM 1428 N N . ALA A 1 183 ? 11.977 -23.219 -10.617 1 96.5 183 ALA A N 1
ATOM 1429 C CA . ALA A 1 183 ? 11.789 -23.5 -12.039 1 96.5 183 ALA A CA 1
ATOM 1430 C C . ALA A 1 183 ? 12.961 -22.953 -12.859 1 96.5 183 ALA A C 1
ATOM 1432 O O . ALA A 1 183 ? 13.516 -21.906 -12.539 1 96.5 183 ALA A O 1
ATOM 1433 N N . ARG A 1 184 ? 13.297 -23.719 -13.867 1 96.62 184 ARG A N 1
ATOM 1434 C CA . ARG A 1 184 ? 14.273 -23.188 -14.828 1 96.62 184 ARG A CA 1
ATOM 1435 C C . ARG A 1 184 ? 13.609 -22.266 -15.828 1 96.62 184 ARG A C 1
ATOM 1437 O O . ARG A 1 184 ? 12.445 -22.469 -16.203 1 96.62 184 ARG A O 1
ATOM 1444 N N . ALA A 1 185 ? 14.43 -21.297 -16.25 1 95.06 185 ALA A N 1
ATOM 1445 C CA . ALA A 1 185 ? 13.906 -20.281 -17.156 1 95.06 185 ALA A CA 1
ATOM 1446 C C . ALA A 1 185 ? 13.375 -20.906 -18.438 1 95.06 185 ALA A C 1
ATOM 1448 O O . ALA A 1 185 ? 12.438 -20.3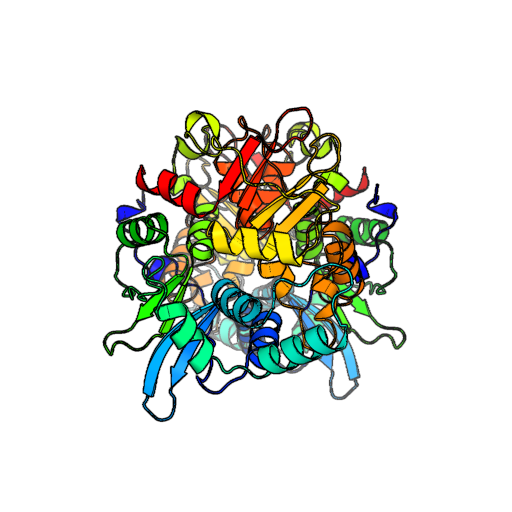91 -19.047 1 95.06 185 ALA A O 1
ATOM 1449 N N . ASN A 1 186 ? 13.844 -22.078 -18.781 1 94.75 186 ASN A N 1
ATOM 1450 C CA . ASN A 1 186 ? 13.508 -22.688 -20.078 1 94.75 186 ASN A CA 1
ATOM 1451 C C . ASN A 1 186 ? 12.477 -23.797 -19.906 1 94.75 186 ASN A C 1
ATOM 1453 O O . ASN A 1 186 ? 12.117 -24.469 -20.891 1 94.75 186 ASN A O 1
ATOM 1457 N N . GLU A 1 187 ? 12.016 -24 -18.719 1 94.5 187 GLU A N 1
ATOM 1458 C CA . GLU A 1 187 ? 10.961 -24.984 -18.484 1 94.5 187 GLU A CA 1
ATOM 1459 C C . GLU A 1 187 ? 9.625 -24.516 -19.047 1 94.5 187 GLU A C 1
ATOM 1461 O O . GLU A 1 187 ? 9.336 -23.312 -19.031 1 94.5 187 GLU A O 1
ATOM 1466 N N . GLN A 1 188 ? 8.906 -25.453 -19.531 1 92.44 188 GLN A N 1
ATOM 1467 C CA . GLN A 1 188 ? 7.594 -25.109 -20.062 1 92.44 188 GLN A CA 1
ATOM 1468 C C . GLN A 1 188 ? 6.66 -24.625 -18.953 1 92.44 188 GLN A C 1
ATOM 1470 O O . GLN A 1 188 ? 6.602 -25.234 -17.875 1 92.44 188 GLN A O 1
ATOM 1475 N N . THR A 1 189 ? 5.918 -23.594 -19.219 1 92 189 THR A N 1
ATOM 1476 C CA . THR A 1 189 ? 5.086 -22.953 -18.219 1 92 189 THR A CA 1
ATOM 1477 C C . THR A 1 189 ? 4.051 -23.922 -17.656 1 92 189 THR A C 1
ATOM 1479 O O . THR A 1 189 ? 3.826 -23.969 -16.453 1 92 189 THR A O 1
ATOM 1482 N N . SER A 1 190 ? 3.463 -24.734 -18.469 1 89.44 190 SER A N 1
ATOM 1483 C CA . SER A 1 190 ? 2.432 -25.656 -18.031 1 89.44 190 SER A CA 1
ATOM 1484 C C . SER A 1 190 ? 2.99 -26.656 -17.016 1 89.44 190 SER A C 1
ATOM 1486 O O . SER A 1 190 ? 2.297 -27.062 -16.078 1 89.44 190 SER A O 1
ATOM 1488 N N . VAL A 1 191 ? 4.215 -27.078 -17.203 1 91.12 191 VAL A N 1
ATOM 1489 C CA . VAL A 1 191 ? 4.871 -28.016 -16.312 1 91.12 191 VAL A CA 1
ATOM 1490 C C . VAL A 1 191 ? 5.09 -27.344 -14.945 1 91.12 191 VAL A C 1
ATOM 1492 O O . VAL A 1 191 ? 4.879 -27.969 -13.906 1 91.12 191 VAL A O 1
ATOM 1495 N N . VAL A 1 192 ? 5.457 -26.125 -15.016 1 93.75 192 VAL A N 1
ATOM 1496 C CA . VAL A 1 192 ? 5.711 -25.391 -13.789 1 93.75 192 VAL A CA 1
ATOM 1497 C C . VAL A 1 192 ? 4.398 -25.172 -13.039 1 93.75 192 VAL A C 1
ATOM 1499 O O . VAL A 1 192 ? 4.348 -25.297 -11.812 1 93.75 192 VAL A O 1
ATOM 1502 N N . VAL A 1 193 ? 3.379 -24.844 -13.758 1 91.25 193 VAL A N 1
ATOM 1503 C CA . VAL A 1 193 ? 2.064 -24.656 -13.148 1 91.25 193 VAL A CA 1
ATOM 1504 C C . VAL A 1 193 ? 1.623 -25.953 -12.461 1 91.25 193 VAL A C 1
ATOM 1506 O O . VAL A 1 193 ? 1.107 -25.922 -11.344 1 91.25 193 VAL A O 1
ATOM 1509 N N . LYS A 1 194 ? 1.834 -27.031 -13.133 1 90.44 194 LYS A N 1
ATOM 1510 C CA . LYS A 1 194 ? 1.502 -28.328 -12.547 1 90.44 194 LYS A CA 1
ATOM 1511 C C . LYS A 1 194 ? 2.301 -28.578 -11.273 1 90.44 194 LYS A C 1
ATOM 1513 O O . LYS A 1 194 ? 1.772 -29.109 -10.297 1 90.44 194 LYS A O 1
ATOM 1518 N N . ARG A 1 195 ? 3.496 -28.219 -11.336 1 92.44 195 ARG A N 1
ATOM 1519 C CA . ARG A 1 195 ? 4.34 -28.359 -10.148 1 92.44 195 ARG A CA 1
ATOM 1520 C C . ARG A 1 195 ? 3.795 -27.531 -8.992 1 92.44 195 ARG A C 1
ATOM 1522 O O . ARG A 1 195 ? 3.768 -28 -7.848 1 92.44 195 ARG A O 1
ATOM 1529 N N . LEU A 1 196 ? 3.416 -26.266 -9.258 1 89.81 196 LEU A N 1
ATOM 1530 C CA . LEU A 1 196 ? 2.791 -25.453 -8.219 1 89.81 196 LEU A CA 1
ATOM 1531 C C . LEU A 1 196 ? 1.603 -26.188 -7.602 1 89.81 196 LEU A C 1
ATOM 1533 O O . LEU A 1 196 ? 1.483 -26.266 -6.375 1 89.81 196 LEU A O 1
ATOM 1537 N N . HIS A 1 197 ? 0.838 -26.703 -8.43 1 85.94 197 HIS A N 1
ATOM 1538 C CA . HIS A 1 197 ? -0.365 -27.406 -7.996 1 85.94 197 HIS A CA 1
ATOM 1539 C C . HIS A 1 197 ? -0.016 -28.641 -7.176 1 85.94 197 HIS A C 1
ATOM 1541 O O . HIS A 1 197 ? -0.548 -28.844 -6.082 1 85.94 197 HIS A O 1
ATOM 1547 N N . ASP A 1 198 ? 0.901 -29.484 -7.699 1 87.5 198 ASP A N 1
ATOM 1548 C CA . ASP A 1 198 ? 1.264 -30.75 -7.07 1 87.5 198 ASP A CA 1
ATOM 1549 C C . ASP A 1 198 ? 1.897 -30.531 -5.699 1 87.5 198 ASP A C 1
ATOM 1551 O O . ASP A 1 198 ? 1.67 -31.297 -4.77 1 87.5 198 ASP A O 1
ATOM 1555 N N . LYS A 1 199 ? 2.629 -29.516 -5.621 1 88.38 199 LYS A N 1
ATOM 1556 C CA . LYS A 1 199 ? 3.355 -29.25 -4.383 1 88.38 199 LYS A CA 1
ATOM 1557 C C . LYS A 1 199 ? 2.555 -28.312 -3.475 1 88.38 199 LYS A C 1
ATOM 1559 O O . LYS A 1 199 ? 2.982 -28 -2.361 1 88.38 199 LYS A O 1
ATOM 1564 N N . ARG A 1 200 ? 1.512 -27.859 -3.973 1 82 200 ARG A N 1
ATOM 1565 C CA . ARG A 1 200 ? 0.609 -26.984 -3.232 1 82 200 ARG A CA 1
ATOM 1566 C C . ARG A 1 200 ? 1.314 -25.688 -2.816 1 82 200 ARG A C 1
ATOM 1568 O O . ARG A 1 200 ? 1.249 -25.297 -1.652 1 82 200 ARG A O 1
ATOM 1575 N N . ILE A 1 201 ? 2.025 -25.172 -3.74 1 85.62 201 ILE A N 1
ATOM 1576 C CA . ILE A 1 201 ? 2.658 -23.875 -3.541 1 85.62 201 ILE A CA 1
ATOM 1577 C C . ILE A 1 201 ? 2.139 -22.875 -4.582 1 85.62 201 ILE A C 1
ATOM 1579 O O . ILE A 1 201 ? 1.628 -23.281 -5.629 1 85.62 201 ILE A O 1
ATOM 1583 N N . THR A 1 202 ? 2.244 -21.609 -4.266 1 84.06 202 THR A N 1
ATOM 1584 C CA . THR A 1 202 ? 1.614 -20.625 -5.137 1 84.06 202 THR A CA 1
ATOM 1585 C C . THR A 1 202 ? 2.666 -19.859 -5.938 1 84.06 202 THR A C 1
ATOM 1587 O O . THR A 1 202 ? 2.328 -19.078 -6.832 1 84.06 202 THR A O 1
ATOM 1590 N N . ALA A 1 203 ? 3.932 -20.047 -5.625 1 89.75 203 ALA A N 1
ATOM 1591 C CA . ALA A 1 203 ? 4.988 -19.344 -6.352 1 89.75 203 ALA A CA 1
ATOM 1592 C C . ALA A 1 203 ? 6.32 -20.078 -6.23 1 89.75 203 ALA A C 1
ATOM 1594 O O . ALA A 1 203 ? 6.496 -20.906 -5.332 1 89.75 203 ALA A O 1
ATOM 1595 N N . LEU A 1 204 ? 7.164 -19.859 -7.168 1 94.31 204 LEU A N 1
ATOM 1596 C CA . LEU A 1 204 ? 8.523 -20.375 -7.102 1 94.31 204 LEU A CA 1
ATOM 1597 C C . LEU A 1 204 ? 9.492 -19.484 -7.867 1 94.31 204 LEU A C 1
ATOM 1599 O O . LEU A 1 204 ? 9.078 -18.766 -8.789 1 94.31 204 LEU A O 1
ATOM 1603 N N . PRO A 1 205 ? 10.719 -19.391 -7.414 1 95.56 205 PRO A N 1
ATOM 1604 C CA . PRO A 1 205 ? 11.719 -18.625 -8.156 1 95.56 205 PRO A CA 1
ATOM 1605 C C . PRO A 1 205 ? 12.133 -19.281 -9.469 1 95.56 205 PRO A C 1
ATOM 1607 O O . PRO A 1 205 ? 12.211 -20.516 -9.539 1 95.56 205 PRO A O 1
ATOM 1610 N N . VAL A 1 206 ? 12.352 -18.453 -10.445 1 96.38 206 VAL A N 1
ATOM 1611 C CA . VAL A 1 206 ? 12.906 -18.906 -11.719 1 96.38 206 VAL A CA 1
ATOM 1612 C C . VAL A 1 206 ? 14.414 -18.656 -11.75 1 96.38 206 VAL A C 1
ATOM 1614 O O . VAL A 1 206 ? 14.867 -17.531 -11.484 1 96.38 206 VAL A O 1
ATOM 1617 N N . VAL A 1 207 ? 15.164 -19.688 -12.102 1 96.75 207 VAL A N 1
ATOM 1618 C CA . VAL A 1 207 ? 16.609 -19.562 -12.039 1 96.75 207 VAL A CA 1
ATOM 1619 C C . VAL A 1 207 ? 17.219 -19.828 -13.414 1 96.75 207 VAL A C 1
ATOM 1621 O O . VAL A 1 207 ? 16.609 -20.5 -14.25 1 96.75 207 VAL A O 1
ATOM 1624 N N . ASP A 1 208 ? 18.328 -19.188 -13.656 1 95.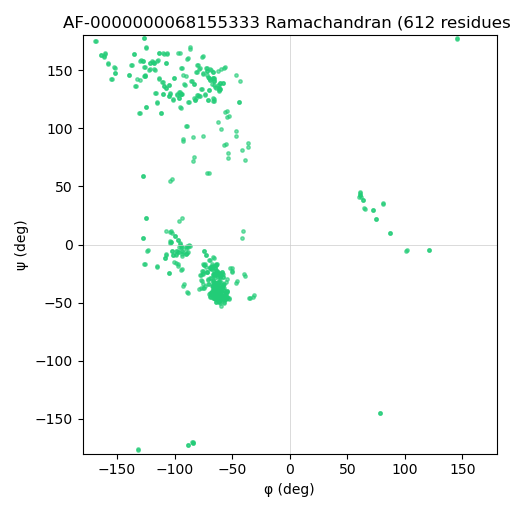38 208 ASP A N 1
ATOM 1625 C CA . ASP A 1 208 ? 19.062 -19.438 -14.891 1 95.38 208 ASP A CA 1
ATOM 1626 C C . ASP A 1 208 ? 19.969 -20.672 -14.758 1 95.38 208 ASP A C 1
ATOM 1628 O O . ASP A 1 208 ? 19.828 -21.453 -13.812 1 95.38 208 ASP A O 1
ATOM 1632 N N . ASP A 1 209 ? 20.812 -20.828 -15.75 1 94.62 209 ASP A N 1
ATOM 1633 C CA . ASP A 1 209 ? 21.641 -22.031 -15.812 1 94.62 209 ASP A CA 1
ATOM 1634 C C . ASP A 1 209 ? 22.656 -22.047 -14.68 1 94.62 209 ASP A C 1
ATOM 1636 O O . ASP A 1 209 ? 23.156 -23.109 -14.305 1 94.62 209 ASP A O 1
ATOM 1640 N N . GLU A 1 210 ? 22.953 -20.922 -14.117 1 95.12 210 GLU A N 1
ATOM 1641 C CA . GLU A 1 210 ? 23.922 -20.828 -13.023 1 95.12 210 GLU A CA 1
ATOM 1642 C C . GLU A 1 210 ? 23.234 -20.906 -11.664 1 95.12 210 GLU A C 1
ATOM 1644 O O . GLU A 1 210 ? 23.891 -20.812 -10.625 1 95.12 210 GLU A O 1
ATOM 1649 N N . GLY A 1 211 ? 21.953 -21 -11.664 1 94.75 211 GLY A N 1
ATOM 1650 C CA . GLY A 1 211 ? 21.188 -21.109 -10.43 1 94.75 211 GLY A CA 1
ATOM 1651 C C . GLY A 1 211 ? 20.828 -19.766 -9.828 1 94.75 211 GLY A C 1
ATOM 1652 O O . GLY A 1 211 ? 20.344 -19.688 -8.695 1 94.75 211 GLY A O 1
ATOM 1653 N N . LYS A 1 212 ? 21.078 -18.781 -10.594 1 95.56 212 LYS A N 1
ATOM 1654 C CA . LYS A 1 212 ? 20.75 -17.438 -10.133 1 95.56 212 LYS A CA 1
ATOM 1655 C C . LYS A 1 212 ? 19.281 -17.094 -10.422 1 95.56 212 LYS A C 1
ATOM 1657 O O . LYS A 1 212 ? 18.766 -17.422 -11.492 1 95.56 212 LYS A O 1
ATOM 1662 N N . ILE A 1 213 ? 18.719 -16.422 -9.461 1 95.5 213 ILE A N 1
ATOM 1663 C CA . ILE A 1 213 ? 17.312 -16.062 -9.625 1 95.5 213 ILE A CA 1
ATOM 1664 C C . ILE A 1 213 ? 17.172 -15 -10.711 1 95.5 213 ILE A C 1
ATOM 1666 O O . ILE A 1 213 ? 17.906 -14.008 -10.703 1 95.5 213 ILE A O 1
ATOM 1670 N N . VAL A 1 214 ? 16.219 -15.219 -11.602 1 92.94 214 VAL A N 1
ATOM 1671 C CA . VAL A 1 214 ? 16.094 -14.266 -12.695 1 92.94 214 VAL A CA 1
ATOM 1672 C C . VAL A 1 214 ? 14.648 -13.75 -12.758 1 92.94 214 VAL A C 1
ATOM 1674 O O . VAL A 1 214 ? 14.383 -12.727 -13.383 1 92.94 214 VAL A O 1
ATOM 1677 N N . ALA A 1 215 ? 13.773 -14.484 -12.109 1 91.69 215 ALA A N 1
ATOM 1678 C CA . ALA A 1 215 ? 12.383 -14.047 -12.133 1 91.69 215 ALA A CA 1
ATOM 1679 C C . ALA A 1 215 ? 11.57 -14.734 -11.039 1 91.69 215 ALA A C 1
ATOM 1681 O O . ALA A 1 215 ? 12.078 -15.625 -10.344 1 91.69 215 ALA A O 1
ATOM 1682 N N . ASN A 1 216 ? 10.484 -14.172 -10.781 1 91.69 216 ASN A N 1
ATOM 1683 C CA . ASN A 1 216 ? 9.461 -14.773 -9.938 1 91.69 216 ASN A CA 1
ATOM 1684 C C . ASN A 1 216 ? 8.297 -15.312 -10.766 1 91.69 216 ASN A C 1
ATOM 1686 O O . ASN A 1 216 ? 7.832 -14.648 -11.695 1 91.69 216 ASN A O 1
ATOM 1690 N N . PHE A 1 217 ? 7.918 -16.562 -10.508 1 92 217 PHE A N 1
ATOM 1691 C CA . PHE A 1 217 ? 6.711 -17.109 -11.125 1 92 217 PHE A CA 1
ATOM 1692 C C . PHE A 1 217 ? 5.66 -17.422 -10.07 1 92 217 PHE A C 1
ATOM 1694 O O . PHE A 1 217 ? 5.93 -18.172 -9.133 1 92 217 PHE A O 1
ATOM 1701 N N . SER A 1 218 ? 4.508 -16.844 -10.188 1 88.25 218 SER A N 1
ATOM 1702 C CA . SER A 1 218 ? 3.418 -17.047 -9.242 1 88.25 218 SER A CA 1
ATOM 1703 C C . SER A 1 218 ? 2.117 -17.391 -9.953 1 88.25 218 SER A C 1
ATOM 1705 O O . SER A 1 218 ? 1.973 -17.125 -11.148 1 88.25 218 SER A O 1
ATOM 1707 N N . ILE A 1 219 ? 1.278 -18 -9.211 1 84.12 219 ILE A N 1
ATOM 1708 C CA . ILE A 1 219 ? -0.042 -18.344 -9.734 1 84.12 219 ILE A CA 1
ATOM 1709 C C . ILE A 1 219 ? -0.752 -17.078 -10.195 1 84.12 219 ILE A C 1
ATOM 1711 O O . ILE A 1 219 ? -1.54 -17.109 -11.141 1 84.12 219 ILE A O 1
ATOM 1715 N N . SER A 1 220 ? -0.412 -15.961 -9.586 1 81.06 220 SER A N 1
ATOM 1716 C CA . SER A 1 220 ? -1.044 -14.703 -9.961 1 81.06 220 SER A CA 1
ATOM 1717 C C . SER A 1 220 ? -0.622 -14.266 -11.359 1 81.06 220 SER A C 1
ATOM 1719 O O . SER A 1 220 ? -1.29 -13.438 -11.984 1 81.06 220 SER A O 1
ATOM 1721 N N . ASP A 1 221 ? 0.438 -14.734 -11.852 1 83.38 221 ASP A N 1
ATOM 1722 C CA . ASP A 1 221 ? 0.883 -14.43 -13.203 1 83.38 221 ASP A CA 1
ATOM 1723 C C . ASP A 1 221 ? -0.077 -15 -14.242 1 83.38 221 ASP A C 1
ATOM 1725 O O . ASP A 1 221 ? -0.036 -14.617 -15.414 1 83.38 221 ASP A O 1
ATOM 1729 N N . LEU A 1 222 ? -0.959 -15.828 -13.789 1 84.06 222 LEU A N 1
ATOM 1730 C CA . LEU A 1 222 ? -1.876 -16.5 -14.695 1 84.06 222 LEU A CA 1
ATOM 1731 C C . LEU A 1 222 ? -3.186 -15.734 -14.82 1 84.06 222 LEU A C 1
ATOM 1733 O O . LEU A 1 222 ? -4.062 -16.109 -15.602 1 84.06 222 LEU A O 1
ATOM 1737 N N . LYS A 1 223 ? -3.457 -14.695 -14.031 1 80.56 223 LYS A N 1
ATOM 1738 C CA . LYS A 1 223 ? -4.691 -13.914 -14.062 1 80.56 223 LYS A CA 1
ATOM 1739 C C . LYS A 1 223 ? -5.008 -13.445 -15.477 1 80.56 223 LYS A C 1
ATOM 1741 O O . LYS A 1 223 ? -6.176 -13.289 -15.844 1 80.56 223 LYS A O 1
ATOM 1746 N N . GLY A 1 224 ? -4.141 -13.375 -16.375 1 76.44 224 GLY A N 1
ATOM 1747 C CA . GLY A 1 224 ? -4.387 -12.852 -17.703 1 76.44 224 GLY A CA 1
ATOM 1748 C C . GLY A 1 224 ? -4.551 -13.945 -18.75 1 76.44 224 GLY A C 1
ATOM 1749 O O . GLY A 1 224 ? -4.73 -13.648 -19.938 1 76.44 224 GLY A O 1
ATOM 1750 N N . ILE A 1 225 ? -4.652 -15.102 -18.297 1 80.56 225 ILE A N 1
ATOM 1751 C CA . ILE A 1 225 ? -4.785 -16.203 -19.234 1 80.56 225 ILE A CA 1
ATOM 1752 C C . ILE A 1 225 ? -6.242 -16.328 -19.688 1 80.56 225 ILE A C 1
ATOM 1754 O O . ILE A 1 225 ? -7.156 -16.297 -18.859 1 80.56 225 ILE A O 1
ATOM 1758 N N . THR A 1 226 ? -6.426 -16.312 -20.938 1 81.62 226 THR A N 1
ATOM 1759 C CA . THR A 1 226 ? -7.73 -16.484 -21.562 1 81.62 226 THR A CA 1
ATOM 1760 C C . THR A 1 226 ? -7.68 -17.609 -22.594 1 81.62 226 THR A C 1
ATOM 1762 O O . THR A 1 226 ? -6.621 -18.203 -22.828 1 81.62 226 THR A O 1
ATOM 1765 N N . SER A 1 227 ? -8.867 -17.859 -23.172 1 80.81 227 SER A N 1
ATOM 1766 C CA . SER A 1 227 ? -8.922 -18.859 -24.234 1 80.81 227 SER A CA 1
ATOM 1767 C C . SER A 1 227 ? -8.023 -18.469 -25.406 1 80.81 227 SER A C 1
ATOM 1769 O O . SER A 1 227 ? -7.477 -19.328 -26.094 1 80.81 227 SER A O 1
ATOM 1771 N N . LYS A 1 228 ? -7.809 -17.203 -25.562 1 82.06 228 LYS A N 1
ATOM 1772 C CA . LYS A 1 228 ? -7.082 -16.688 -26.719 1 82.06 228 LYS A CA 1
ATOM 1773 C C . LYS A 1 228 ? -5.578 -16.906 -26.562 1 82.06 228 LYS A C 1
ATOM 1775 O O . LYS A 1 228 ? -4.859 -17.016 -27.562 1 82.06 228 LYS A O 1
ATOM 1780 N N . ASN A 1 229 ? -5.164 -16.969 -25.391 1 84 229 ASN A N 1
ATOM 1781 C CA . ASN A 1 229 ? -3.723 -17.062 -25.188 1 84 229 ASN A CA 1
ATOM 1782 C C . ASN A 1 229 ? -3.359 -18.281 -24.344 1 84 229 ASN A C 1
ATOM 1784 O O . ASN A 1 229 ? -2.293 -18.328 -23.719 1 84 229 ASN A O 1
ATOM 1788 N N . PHE A 1 230 ? -4.211 -19.141 -24.375 1 84.25 230 PHE A N 1
ATOM 1789 C CA . PHE A 1 230 ? -4.016 -20.359 -23.578 1 84.25 230 PHE A CA 1
ATOM 1790 C C . PHE A 1 230 ? -2.758 -21.094 -24.031 1 84.25 230 PHE A C 1
ATOM 1792 O O . PHE A 1 230 ? -2.082 -21.734 -23.219 1 84.25 230 PHE A O 1
ATOM 1799 N N . LYS A 1 231 ? -2.408 -21.016 -25.281 1 84.06 231 LYS A N 1
ATOM 1800 C CA . LYS A 1 231 ? -1.247 -21.672 -25.859 1 84.06 231 LYS A CA 1
ATOM 1801 C C . LYS A 1 231 ? 0.051 -21.141 -25.266 1 84.06 231 LYS A C 1
ATOM 1803 O O . LYS A 1 231 ? 1.104 -21.766 -25.391 1 84.06 231 LYS A O 1
ATOM 1808 N N . ASP A 1 232 ? -0.048 -19.984 -24.641 1 88.12 232 ASP A N 1
ATOM 1809 C CA . ASP A 1 232 ? 1.137 -19.375 -24.031 1 88.12 232 ASP A CA 1
ATOM 1810 C C . ASP A 1 232 ? 1.688 -20.25 -22.906 1 88.12 232 ASP A C 1
ATOM 1812 O O . ASP A 1 232 ? 2.844 -20.094 -22.516 1 88.12 232 ASP A O 1
ATOM 1816 N N . LEU A 1 233 ? 0.871 -21.141 -22.469 1 88.62 233 LEU A N 1
ATOM 1817 C CA . LEU A 1 233 ? 1.297 -22.047 -21.406 1 88.62 233 LEU A CA 1
ATOM 1818 C C . LEU A 1 233 ? 2.342 -23.031 -21.922 1 88.62 233 LEU A C 1
ATOM 1820 O O . LEU A 1 233 ? 3.02 -23.703 -21.125 1 88.62 233 LEU A O 1
ATOM 1824 N N . LEU A 1 234 ? 2.479 -23.094 -23.234 1 88.12 234 LEU A N 1
ATOM 1825 C CA . LEU A 1 234 ? 3.455 -24 -23.828 1 88.12 234 LEU A CA 1
ATOM 1826 C C . LEU A 1 234 ? 4.816 -23.312 -23.953 1 88.12 234 LEU A C 1
ATOM 1828 O O . LEU A 1 234 ? 5.82 -23.969 -24.234 1 88.12 234 LEU A O 1
ATOM 1832 N N . LEU A 1 235 ? 4.879 -22.078 -23.672 1 90.88 235 LEU A N 1
ATOM 1833 C CA . LEU A 1 235 ? 6.129 -21.328 -23.734 1 90.88 235 LEU A CA 1
ATOM 1834 C C . LEU A 1 235 ? 6.992 -21.594 -22.516 1 90.88 235 LEU A C 1
ATOM 1836 O O . LEU A 1 235 ? 6.477 -21.953 -21.453 1 90.88 235 LEU A O 1
ATOM 1840 N N . PRO A 1 236 ? 8.297 -21.453 -22.812 1 94 236 PRO A N 1
ATOM 1841 C CA . PRO A 1 236 ? 9.141 -21.438 -21.609 1 94 236 PRO A CA 1
ATOM 1842 C C . PRO A 1 236 ? 8.742 -20.344 -20.625 1 94 236 PRO A C 1
ATOM 1844 O O . PRO A 1 236 ? 8.258 -19.281 -21.031 1 94 236 PRO A O 1
ATOM 1847 N N . VAL A 1 237 ? 9.016 -20.594 -19.359 1 93.81 237 VAL A N 1
ATOM 1848 C CA . VAL A 1 237 ? 8.555 -19.719 -18.281 1 93.81 237 VAL A CA 1
ATOM 1849 C C . VAL A 1 237 ? 9.039 -18.297 -18.516 1 93.81 237 VAL A C 1
ATOM 1851 O O . VAL A 1 237 ? 8.258 -17.344 -18.406 1 93.81 237 VAL A O 1
ATOM 1854 N N . LYS A 1 238 ? 10.297 -18.172 -18.828 1 91.75 238 LYS A N 1
ATOM 1855 C CA . LYS A 1 238 ? 10.836 -16.828 -19.031 1 91.75 238 LYS A CA 1
ATOM 1856 C C . LYS A 1 238 ? 10.125 -16.125 -20.188 1 91.75 238 LYS A C 1
ATOM 1858 O O . LYS A 1 238 ? 9.805 -14.93 -20.094 1 91.75 238 LYS A O 1
ATOM 1863 N N . ALA A 1 239 ? 9.875 -16.781 -21.234 1 91.31 239 ALA A N 1
ATOM 1864 C CA . ALA A 1 239 ? 9.172 -16.219 -22.391 1 91.31 239 ALA A CA 1
ATOM 1865 C C . ALA A 1 239 ? 7.727 -15.891 -22.031 1 91.31 239 ALA A C 1
ATOM 1867 O O . ALA A 1 239 ? 7.191 -14.875 -22.5 1 91.31 239 ALA A O 1
ATOM 1868 N N . PHE A 1 240 ? 7.129 -16.781 -21.328 1 91.19 240 PHE A N 1
ATOM 1869 C CA . PHE A 1 240 ? 5.762 -16.547 -20.859 1 91.19 240 PHE A CA 1
ATOM 1870 C C . PHE A 1 240 ? 5.664 -15.258 -20.062 1 91.19 240 PHE A C 1
ATOM 1872 O O . PHE A 1 240 ? 4.797 -14.422 -20.328 1 91.19 240 PHE A O 1
ATOM 1879 N N . LEU A 1 241 ? 6.582 -15.039 -19.141 1 89 241 LEU A N 1
ATOM 1880 C CA . LEU A 1 241 ? 6.598 -13.859 -18.281 1 89 241 LEU A CA 1
ATOM 1881 C C . LEU A 1 241 ? 6.883 -12.602 -19.094 1 89 241 LEU A C 1
ATOM 1883 O O . LEU A 1 241 ? 6.281 -11.547 -18.844 1 89 241 LEU A O 1
ATOM 1887 N N . ASP A 1 242 ? 7.793 -12.695 -19.984 1 85.31 242 ASP A N 1
ATOM 1888 C CA . ASP A 1 242 ? 8.117 -11.555 -20.828 1 85.31 242 ASP A CA 1
ATOM 1889 C C . ASP A 1 242 ? 6.918 -11.133 -21.672 1 85.31 242 ASP A C 1
ATOM 1891 O O . ASP A 1 242 ? 6.668 -9.938 -21.859 1 85.31 242 ASP A O 1
ATOM 1895 N N . LYS A 1 243 ? 6.254 -12.117 -22.188 1 85 243 LYS A N 1
ATOM 1896 C CA . LYS A 1 243 ? 5.074 -11.836 -23 1 85 243 LYS A CA 1
ATOM 1897 C C . LYS A 1 243 ? 3.984 -11.164 -22.172 1 85 243 LYS A C 1
ATOM 1899 O O . LYS A 1 243 ? 3.314 -10.242 -22.641 1 85 243 LYS A O 1
ATOM 1904 N N . ARG A 1 244 ? 3.807 -11.617 -21 1 79.69 244 ARG A N 1
ATOM 1905 C CA . ARG A 1 244 ? 2.803 -11.047 -20.109 1 79.69 244 ARG A CA 1
ATOM 1906 C C . ARG A 1 244 ? 3.145 -9.602 -19.75 1 79.69 244 ARG A C 1
ATOM 1908 O O . ARG A 1 244 ? 2.254 -8.758 -19.625 1 79.69 244 ARG A O 1
ATOM 1915 N N . SER A 1 245 ? 4.359 -9.328 -19.531 1 73.25 245 SER A N 1
ATOM 1916 C CA . SER A 1 245 ? 4.816 -7.98 -19.188 1 73.25 245 SER A CA 1
ATOM 1917 C C . SER A 1 245 ? 4.609 -7.02 -20.359 1 73.25 245 SER A C 1
ATOM 1919 O O . SER A 1 245 ? 4.336 -5.836 -20.156 1 73.25 245 SER A O 1
ATOM 1921 N N . SER A 1 246 ? 4.789 -7.52 -21.516 1 67.81 246 SER A N 1
ATOM 1922 C CA . SER A 1 246 ? 4.656 -6.691 -22.703 1 67.81 246 SER A CA 1
ATOM 1923 C C . SER A 1 246 ? 3.191 -6.395 -23.016 1 67.81 246 SER A C 1
ATOM 1925 O O . SER A 1 246 ? 2.873 -5.355 -23.594 1 67.81 246 SER A O 1
ATOM 1927 N N . GLN A 1 247 ? 2.43 -7.344 -22.797 1 61.22 247 GLN A N 1
ATOM 1928 C CA . GLN A 1 247 ? 1.01 -7.203 -23.094 1 61.22 247 GLN A CA 1
ATOM 1929 C C . GLN A 1 247 ? 0.31 -6.316 -22.078 1 61.22 247 GLN A C 1
ATOM 1931 O O . GLN A 1 247 ? -0.73 -5.723 -22.359 1 61.22 247 GLN A O 1
ATOM 1936 N N . GLU A 1 248 ? 0.765 -6.457 -20.969 1 54.53 248 GLU A N 1
ATOM 1937 C CA . GLU A 1 248 ? 0.092 -5.684 -19.922 1 54.53 248 GLU A CA 1
ATOM 1938 C C . GLU A 1 248 ? 0.379 -4.191 -20.078 1 54.53 248 GLU A C 1
ATOM 1940 O O . GLU A 1 248 ? 1.468 -3.729 -19.734 1 54.53 248 GLU A O 1
ATOM 1945 N N . GLU A 1 249 ? -0.034 -3.686 -21.188 1 47.34 249 GLU A N 1
ATOM 1946 C CA . GLU A 1 249 ? 0.004 -2.238 -21.359 1 47.34 249 GLU A CA 1
ATOM 1947 C C . GLU A 1 249 ? -0.286 -1.508 -20.062 1 47.34 249 GLU A C 1
ATOM 1949 O O . GLU A 1 249 ? 0.269 -0.437 -19.797 1 47.34 249 GLU A O 1
ATOM 1954 N N . ASN A 1 250 ? -1.266 -1.989 -19.469 1 42.34 250 ASN A N 1
ATOM 1955 C CA . ASN A 1 250 ? -1.907 -1.189 -18.438 1 42.34 250 ASN A CA 1
ATOM 1956 C C . ASN A 1 250 ? -1.328 -1.489 -17.062 1 42.34 250 ASN A C 1
ATOM 1958 O O . ASN A 1 250 ? -1.604 -0.772 -16.094 1 42.34 250 ASN A O 1
ATOM 1962 N N . PHE A 1 251 ? -0.978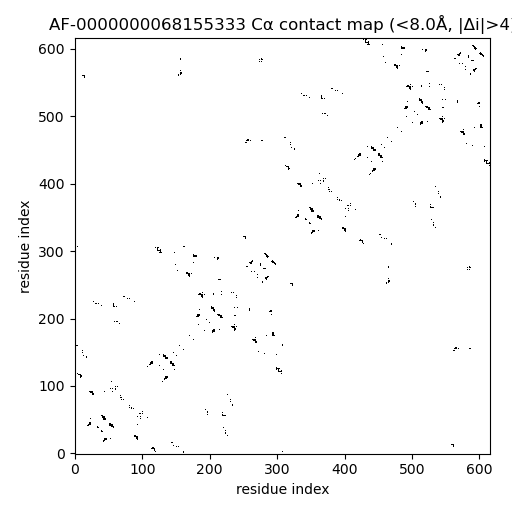 -2.799 -16.844 1 43.31 251 PHE A N 1
ATOM 1963 C CA . PHE A 1 251 ? -0.841 -3.133 -15.438 1 43.31 251 PHE A CA 1
ATOM 1964 C C . PHE A 1 251 ? 0.606 -2.986 -14.984 1 43.31 251 PHE A C 1
ATOM 1966 O O . PHE A 1 251 ? 1.021 -3.607 -14 1 43.31 251 PHE A O 1
ATOM 1973 N N . ARG A 1 252 ? 1.329 -2.182 -15.711 1 43.94 252 ARG A N 1
ATOM 1974 C CA . ARG A 1 252 ? 2.773 -2.1 -15.516 1 43.94 252 ARG A CA 1
ATOM 1975 C C . ARG A 1 252 ? 3.109 -1.772 -14.062 1 43.94 252 ARG A C 1
ATOM 1977 O O . ARG A 1 252 ? 4.219 -2.053 -13.602 1 43.94 252 ARG A O 1
ATOM 1984 N N . CYS A 1 253 ? 2.346 -1.062 -13.398 1 41.09 253 CYS A N 1
ATOM 1985 C CA . CYS A 1 253 ? 2.838 -0.344 -12.227 1 41.09 253 CYS A CA 1
ATOM 1986 C C . CYS A 1 253 ? 3.086 -1.3 -11.07 1 41.09 253 CYS A C 1
ATOM 1988 O O . CYS A 1 253 ? 3.771 -0.951 -10.109 1 41.09 253 CYS A O 1
ATOM 1990 N N . GLU A 1 254 ? 2.443 -2.596 -11.102 1 52.41 254 GLU A N 1
ATOM 1991 C CA . GLU A 1 254 ? 2.529 -3.256 -9.797 1 52.41 254 GLU A CA 1
ATOM 1992 C C . GLU A 1 254 ? 3.529 -4.41 -9.828 1 52.41 254 GLU A C 1
ATOM 1994 O O . GLU A 1 254 ? 3.643 -5.168 -8.867 1 52.41 254 GLU A O 1
ATOM 1999 N N . ARG A 1 255 ? 4.328 -4.426 -10.992 1 57.81 255 ARG A N 1
ATOM 2000 C CA . ARG A 1 255 ? 5.207 -5.59 -10.969 1 57.81 255 ARG A CA 1
ATOM 2001 C C . ARG A 1 255 ? 6.672 -5.168 -10.93 1 57.81 255 ARG A C 1
ATOM 2003 O O . ARG A 1 255 ? 7.059 -4.18 -11.555 1 57.81 255 ARG A O 1
ATOM 2010 N N . SER A 1 256 ? 7.289 -5.785 -10 1 62.69 256 SER A N 1
ATOM 2011 C CA . SER A 1 256 ? 8.734 -5.586 -9.922 1 62.69 256 SER A CA 1
ATOM 2012 C C . SER A 1 256 ? 9.43 -6.07 -11.188 1 62.69 256 SER A C 1
ATOM 2014 O O . SER A 1 256 ? 9.094 -7.125 -11.727 1 62.69 256 SER A O 1
ATOM 2016 N N . LEU A 1 257 ? 10.312 -5.285 -11.68 1 64.44 257 LEU A N 1
ATOM 2017 C CA . LEU A 1 257 ? 11.109 -5.645 -12.844 1 64.44 257 LEU A CA 1
ATOM 2018 C C . LEU A 1 257 ? 12.062 -6.793 -12.516 1 64.44 257 LEU A C 1
ATOM 2020 O O . LEU A 1 257 ? 12.523 -7.496 -13.414 1 64.44 257 LEU A O 1
ATOM 2024 N N . HIS A 1 258 ? 12.289 -6.98 -11.18 1 76.88 258 HIS A N 1
ATOM 2025 C CA . HIS A 1 258 ? 13.203 -8.008 -10.695 1 76.88 258 HIS A CA 1
ATOM 2026 C C . HIS A 1 258 ? 12.625 -8.742 -9.492 1 76.88 258 HIS A C 1
ATOM 2028 O O . HIS A 1 258 ? 11.75 -8.211 -8.797 1 76.88 258 HIS A O 1
ATOM 2034 N N . PRO A 1 259 ? 13.133 -9.961 -9.398 1 86.88 259 PRO A N 1
ATOM 2035 C CA . PRO A 1 259 ? 12.688 -10.68 -8.203 1 86.88 259 PRO A CA 1
ATOM 2036 C C . PRO A 1 259 ? 13.031 -9.945 -6.91 1 86.88 259 PRO A C 1
ATOM 2038 O O . PRO A 1 259 ? 14.094 -9.328 -6.812 1 86.88 259 PRO A O 1
ATOM 2041 N N . LEU A 1 260 ? 12.117 -9.961 -6.023 1 90.5 260 LEU A N 1
ATOM 2042 C CA . LEU A 1 260 ? 12.336 -9.336 -4.727 1 90.5 260 LEU A CA 1
ATOM 2043 C C . LEU A 1 260 ? 12.977 -10.32 -3.75 1 90.5 260 LEU A C 1
ATOM 2045 O O . LEU A 1 260 ? 12.445 -11.406 -3.521 1 90.5 260 LEU A O 1
ATOM 2049 N N . THR A 1 261 ? 14.102 -9.938 -3.242 1 93.5 261 THR A N 1
ATOM 2050 C CA . THR A 1 261 ? 14.914 -10.867 -2.461 1 93.5 261 THR A CA 1
ATOM 2051 C C . THR A 1 261 ? 15.273 -10.266 -1.106 1 93.5 261 THR A C 1
ATOM 2053 O O . THR A 1 261 ? 15.148 -9.055 -0.905 1 93.5 261 THR A O 1
ATOM 2056 N N . VAL A 1 262 ? 15.586 -11.094 -0.195 1 94.88 262 VAL A N 1
ATOM 2057 C CA . VAL A 1 262 ? 16.156 -10.742 1.103 1 94.88 262 VAL A CA 1
ATOM 2058 C C . VAL A 1 262 ? 17.312 -11.688 1.429 1 94.88 262 VAL A C 1
ATOM 2060 O O . VAL A 1 262 ? 17.516 -12.695 0.747 1 94.88 262 VAL A O 1
ATOM 2063 N N . GLN A 1 263 ? 18.062 -11.258 2.371 1 95.06 263 GLN A N 1
ATOM 2064 C CA . GLN A 1 263 ? 19.141 -12.102 2.871 1 95.06 263 GLN A CA 1
ATOM 2065 C C . GLN A 1 263 ? 18.828 -12.609 4.273 1 95.06 263 GLN A C 1
ATOM 2067 O O . GLN A 1 263 ? 17.984 -12.062 4.973 1 95.06 263 GLN A O 1
ATOM 2072 N N . ARG A 1 264 ? 19.578 -13.633 4.676 1 94.44 264 ARG A N 1
ATOM 2073 C CA . ARG A 1 264 ? 19.359 -14.273 5.969 1 94.44 264 ARG A CA 1
ATOM 2074 C C . ARG A 1 264 ? 19.609 -13.297 7.117 1 94.44 264 ARG A C 1
ATOM 2076 O O . ARG A 1 264 ? 18.984 -13.406 8.172 1 94.44 264 ARG A O 1
ATOM 2083 N N . HIS A 1 265 ? 20.391 -12.359 6.914 1 93.94 265 HIS A N 1
ATOM 2084 C CA . HIS A 1 265 ? 20.766 -11.453 7.988 1 93.94 265 HIS A CA 1
ATOM 2085 C C . HIS A 1 265 ? 19.906 -10.195 7.984 1 93.94 265 HIS A C 1
ATOM 2087 O O . HIS A 1 265 ? 20.078 -9.312 8.836 1 93.94 265 HIS A O 1
ATOM 2093 N N . ASP A 1 266 ? 19.031 -10.109 7.035 1 93.56 266 ASP A N 1
ATOM 2094 C CA . ASP A 1 266 ? 18.125 -8.961 7.043 1 93.56 266 ASP A CA 1
ATOM 2095 C C . ASP A 1 266 ? 17.188 -9.016 8.25 1 93.56 266 ASP A C 1
ATOM 2097 O O . ASP A 1 266 ? 16.703 -10.086 8.625 1 93.56 266 ASP A O 1
ATOM 2101 N N . PRO A 1 267 ? 16.922 -7.859 8.859 1 93.75 267 PRO A N 1
ATOM 2102 C CA . PRO A 1 267 ? 16 -7.809 9.992 1 93.75 267 PRO A CA 1
ATOM 2103 C C . PRO A 1 267 ? 14.562 -8.141 9.602 1 93.75 267 PRO A C 1
ATOM 2105 O O . PRO A 1 267 ? 14.141 -7.816 8.484 1 93.75 267 PRO A O 1
ATOM 2108 N N . LEU A 1 268 ? 13.852 -8.719 10.508 1 94.12 268 LEU A N 1
ATOM 2109 C CA . LEU A 1 268 ? 12.445 -9.07 10.32 1 94.12 268 LEU A CA 1
ATOM 2110 C C . LEU A 1 268 ? 11.625 -7.844 9.953 1 94.12 268 LEU A C 1
ATOM 2112 O O . LEU A 1 268 ? 10.789 -7.895 9.047 1 94.12 268 LEU A O 1
ATOM 2116 N N . GLU A 1 269 ? 11.883 -6.73 10.617 1 94.19 269 GLU A N 1
ATOM 2117 C CA . GLU A 1 269 ? 11.125 -5.508 10.383 1 94.19 269 GLU A CA 1
ATOM 2118 C C . GLU A 1 269 ? 11.273 -5.031 8.938 1 94.19 269 GLU A C 1
ATOM 2120 O O . GLU A 1 269 ? 10.289 -4.637 8.305 1 94.19 269 GLU A O 1
ATOM 2125 N N . GLU A 1 270 ? 12.477 -5.082 8.445 1 93.12 270 GLU A N 1
ATOM 2126 C CA . GLU A 1 270 ? 12.719 -4.668 7.066 1 93.12 270 GLU A CA 1
ATOM 2127 C C . GLU A 1 270 ? 12 -5.582 6.078 1 93.12 270 GLU A C 1
ATOM 2129 O O . GLU A 1 270 ? 11.469 -5.117 5.066 1 93.12 270 GLU A O 1
ATOM 2134 N N . THR A 1 271 ? 12.008 -6.793 6.387 1 94.75 271 THR A N 1
ATOM 2135 C CA . THR A 1 271 ? 11.352 -7.785 5.551 1 94.75 271 THR A CA 1
ATOM 2136 C C . THR A 1 271 ? 9.844 -7.527 5.488 1 94.75 271 THR A C 1
ATOM 2138 O O . THR A 1 271 ? 9.25 -7.566 4.41 1 94.75 271 THR A O 1
ATOM 2141 N N . ILE A 1 272 ? 9.281 -7.211 6.598 1 95.25 272 ILE A N 1
ATOM 2142 C CA . ILE A 1 272 ? 7.852 -6.934 6.684 1 95.25 272 ILE A CA 1
ATOM 2143 C C . ILE A 1 272 ? 7.523 -5.68 5.875 1 95.25 272 ILE A C 1
ATOM 2145 O O . ILE A 1 272 ? 6.598 -5.684 5.059 1 95.25 272 ILE A O 1
ATOM 2149 N N . TYR A 1 273 ? 8.336 -4.652 6.074 1 94.56 273 TYR A N 1
ATOM 2150 C CA . TYR A 1 273 ? 8.117 -3.422 5.324 1 94.56 273 TYR A CA 1
ATOM 2151 C C . TYR A 1 273 ? 8.234 -3.67 3.824 1 94.56 273 TYR A C 1
ATOM 2153 O O . TYR A 1 273 ? 7.434 -3.162 3.037 1 94.56 273 TYR A O 1
ATOM 2161 N N . LYS A 1 274 ? 9.195 -4.406 3.432 1 93.94 274 LYS A N 1
ATOM 2162 C CA . LYS A 1 274 ? 9.43 -4.711 2.023 1 93.94 274 LYS A CA 1
ATOM 2163 C C . LYS A 1 274 ? 8.242 -5.449 1.417 1 93.94 274 LYS A C 1
ATOM 2165 O O . LYS A 1 274 ? 7.773 -5.098 0.332 1 93.94 274 LYS A O 1
ATOM 2170 N N . MET A 1 275 ? 7.75 -6.371 2.1 1 93.12 275 MET A N 1
ATOM 2171 C CA . MET A 1 275 ? 6.625 -7.16 1.603 1 93.12 275 MET A CA 1
ATOM 2172 C C . MET A 1 275 ? 5.379 -6.297 1.442 1 93.12 275 MET A C 1
ATOM 2174 O O . MET A 1 275 ? 4.703 -6.359 0.414 1 93.12 275 MET A O 1
ATOM 2178 N N . VAL A 1 276 ? 5.137 -5.523 2.436 1 92.31 276 VAL A N 1
ATOM 2179 C CA . VAL A 1 276 ? 3.949 -4.68 2.416 1 92.31 276 VAL A CA 1
ATOM 2180 C C . VAL A 1 276 ? 4.094 -3.605 1.34 1 92.31 276 VAL A C 1
ATOM 2182 O O . VAL A 1 276 ? 3.166 -3.361 0.567 1 92.31 276 VAL A O 1
ATOM 2185 N N . ALA A 1 277 ? 5.262 -3.053 1.273 1 91.25 277 ALA A N 1
ATOM 2186 C CA . ALA A 1 277 ? 5.516 -1.966 0.331 1 91.25 277 ALA A CA 1
ATOM 2187 C C . ALA A 1 277 ? 5.398 -2.451 -1.11 1 91.25 277 ALA A C 1
ATOM 2189 O O . ALA A 1 277 ? 4.965 -1.706 -1.991 1 91.25 277 ALA A O 1
ATOM 2190 N N . THR A 1 278 ? 5.758 -3.662 -1.341 1 88.38 278 THR A N 1
ATOM 2191 C CA . THR A 1 278 ? 5.805 -4.184 -2.703 1 88.38 278 THR A CA 1
ATOM 2192 C C . THR A 1 278 ? 4.578 -5.035 -3.002 1 88.38 278 THR A C 1
ATOM 2194 O O . THR A 1 278 ? 4.406 -5.512 -4.125 1 88.38 278 THR A O 1
ATOM 2197 N N . ARG A 1 279 ? 3.842 -5.297 -2.021 1 82.94 279 ARG A N 1
ATOM 2198 C CA . ARG A 1 279 ? 2.578 -6.016 -2.141 1 82.94 279 ARG A CA 1
ATOM 2199 C C . ARG A 1 279 ? 2.803 -7.438 -2.648 1 82.94 279 ARG A C 1
ATOM 2201 O O . ARG A 1 279 ? 2.062 -7.918 -3.508 1 82.94 279 ARG A O 1
ATOM 2208 N N . VAL A 1 280 ? 3.854 -7.988 -2.162 1 86.12 280 VAL A N 1
ATOM 2209 C CA . VAL A 1 280 ? 4.098 -9.391 -2.504 1 86.12 280 VAL A CA 1
ATOM 2210 C C . VAL A 1 280 ? 3.828 -10.273 -1.289 1 86.12 280 VAL A C 1
ATOM 2212 O O . VAL A 1 280 ? 3.939 -9.82 -0.147 1 86.12 280 VAL A O 1
ATOM 2215 N N . HIS A 1 281 ? 3.533 -11.531 -1.555 1 85 281 HIS A N 1
ATOM 2216 C CA . HIS A 1 281 ? 3.199 -12.461 -0.479 1 85 281 HIS A CA 1
ATOM 2217 C C . HIS A 1 281 ? 4.406 -13.305 -0.085 1 85 281 HIS A C 1
ATOM 2219 O O . HIS A 1 281 ? 4.348 -14.062 0.888 1 85 281 HIS A O 1
ATOM 2225 N N . ARG A 1 282 ? 5.453 -13.125 -0.849 1 88.56 282 ARG A N 1
ATOM 2226 C CA . ARG A 1 282 ? 6.66 -13.875 -0.522 1 88.56 282 ARG A CA 1
ATOM 2227 C C . ARG A 1 282 ? 7.906 -13.141 -0.991 1 88.56 282 ARG A C 1
ATOM 2229 O O . ARG A 1 282 ? 7.844 -12.32 -1.914 1 88.56 282 ARG A O 1
ATOM 2236 N N . LEU A 1 283 ? 8.953 -13.367 -0.344 1 93.88 283 LEU A N 1
ATOM 2237 C CA . LEU A 1 283 ? 10.305 -12.945 -0.705 1 93.88 283 LEU A CA 1
ATOM 2238 C C . LEU A 1 283 ? 11.258 -14.141 -0.741 1 93.88 283 LEU A C 1
ATOM 2240 O O . LEU A 1 283 ? 11.117 -15.07 0.051 1 93.88 283 LEU A O 1
ATOM 2244 N N . TRP A 1 284 ? 12.164 -14.031 -1.685 1 95.81 284 TRP A N 1
ATOM 2245 C CA . TRP A 1 284 ? 13.148 -15.102 -1.785 1 95.81 284 TRP A CA 1
ATOM 2246 C C . TRP A 1 284 ? 14.406 -14.766 -0.996 1 95.81 284 TRP A C 1
ATOM 2248 O O . TRP A 1 284 ? 14.977 -13.68 -1.159 1 95.81 284 TRP A O 1
ATOM 2258 N N . VAL A 1 285 ? 14.797 -15.711 -0.182 1 97 285 VAL A N 1
ATOM 2259 C CA . VAL A 1 285 ? 16.094 -15.578 0.482 1 97 285 VAL A CA 1
ATOM 2260 C C . VAL A 1 285 ? 17.203 -16.031 -0.458 1 97 285 VAL A C 1
ATOM 2262 O O . VAL A 1 285 ? 17.172 -17.156 -0.975 1 97 285 VAL A O 1
ATOM 2265 N N . VAL A 1 286 ? 18.156 -15.172 -0.682 1 96.31 286 VAL A N 1
ATOM 2266 C CA . VAL A 1 286 ? 19.219 -15.516 -1.615 1 96.31 286 VAL A CA 1
ATOM 2267 C C . VAL A 1 286 ? 20.578 -15.453 -0.901 1 96.31 286 VAL A C 1
ATOM 2269 O O . VAL A 1 286 ? 20.703 -14.797 0.134 1 96.31 286 VAL A O 1
ATOM 2272 N N . ASP A 1 287 ? 21.5 -16.156 -1.43 1 95.19 287 ASP A N 1
ATOM 2273 C CA . ASP A 1 287 ? 22.859 -16.062 -0.926 1 95.19 287 ASP A CA 1
ATOM 2274 C C . ASP A 1 287 ? 23.641 -14.945 -1.625 1 95.19 287 ASP A C 1
ATOM 2276 O O . ASP A 1 287 ? 23.047 -14.141 -2.35 1 95.19 287 ASP A O 1
ATOM 2280 N N . ASP A 1 288 ? 24.891 -14.844 -1.388 1 93.56 288 ASP A N 1
ATOM 2281 C CA . ASP A 1 288 ? 25.719 -13.75 -1.902 1 93.56 288 ASP A CA 1
ATOM 2282 C C . ASP A 1 288 ? 25.828 -13.82 -3.424 1 93.56 288 ASP A C 1
ATOM 2284 O O . ASP A 1 288 ? 26.188 -12.836 -4.07 1 93.56 288 ASP A O 1
ATOM 2288 N N . SER A 1 289 ? 25.531 -14.977 -3.99 1 94.19 289 SER A N 1
ATOM 2289 C CA . SER A 1 289 ? 25.594 -15.156 -5.438 1 94.19 289 SER A CA 1
ATOM 2290 C C . SER A 1 289 ? 24.219 -15.047 -6.074 1 94.19 289 SER A C 1
ATOM 2292 O O . SER A 1 289 ? 24.016 -15.492 -7.207 1 94.19 289 SER A O 1
ATOM 2294 N N . ASN A 1 290 ? 23.219 -14.672 -5.336 1 94.25 290 ASN A N 1
ATOM 2295 C CA . ASN A 1 290 ? 21.859 -14.453 -5.805 1 94.25 290 ASN A CA 1
ATOM 2296 C C . ASN A 1 290 ? 21.156 -15.773 -6.125 1 94.25 290 ASN A C 1
ATOM 2298 O O . ASN A 1 290 ? 20.344 -15.844 -7.055 1 94.25 290 ASN A O 1
ATOM 2302 N N . ARG A 1 291 ? 21.578 -16.797 -5.398 1 95.88 291 ARG A N 1
ATOM 2303 C CA . ARG A 1 291 ? 20.891 -18.078 -5.508 1 95.88 291 ARG A CA 1
ATOM 2304 C C . ARG A 1 291 ? 19.844 -18.234 -4.41 1 95.88 291 ARG A C 1
ATOM 2306 O O . ARG A 1 291 ? 20.141 -18.016 -3.232 1 95.88 291 ARG A O 1
ATOM 2313 N N . PRO A 1 292 ? 18.641 -18.625 -4.859 1 96.94 292 PRO A N 1
ATOM 2314 C CA . PRO A 1 292 ? 17.594 -18.797 -3.84 1 96.94 292 PRO A CA 1
ATOM 2315 C C . PRO A 1 292 ? 17.891 -19.938 -2.871 1 96.94 292 PRO A C 1
ATOM 2317 O O . PRO A 1 292 ? 18.141 -21.062 -3.299 1 96.94 292 PRO A O 1
ATOM 2320 N N . ILE A 1 293 ? 17.891 -19.641 -1.581 1 96.5 293 ILE A N 1
ATOM 2321 C CA . ILE A 1 293 ? 18.203 -20.656 -0.575 1 96.5 293 ILE A CA 1
ATOM 2322 C C . ILE A 1 293 ? 17.047 -20.781 0.412 1 96.5 293 ILE A C 1
ATOM 2324 O O . ILE A 1 293 ? 17.078 -21.625 1.311 1 96.5 293 ILE A O 1
ATOM 2328 N N . GLY A 1 294 ? 16.094 -19.953 0.271 1 95.5 294 GLY A N 1
ATOM 2329 C CA . GLY A 1 294 ? 14.93 -20 1.149 1 95.5 294 GLY A CA 1
ATOM 2330 C C . GLY A 1 294 ? 13.781 -19.125 0.677 1 95.5 294 GLY A C 1
ATOM 2331 O O . GLY A 1 294 ? 13.875 -18.484 -0.372 1 95.5 294 GLY A O 1
ATOM 2332 N N . THR A 1 295 ? 12.68 -19.234 1.413 1 93.88 295 THR A N 1
ATOM 2333 C CA . THR A 1 295 ? 11.492 -18.438 1.132 1 93.88 295 THR A CA 1
ATOM 2334 C C . THR A 1 295 ? 10.93 -17.828 2.416 1 93.88 295 THR A C 1
ATOM 2336 O O . THR A 1 295 ? 10.938 -18.484 3.467 1 93.88 295 THR A O 1
ATOM 2339 N N . VAL A 1 296 ? 10.578 -16.594 2.305 1 94.38 296 VAL A N 1
ATOM 2340 C CA . VAL A 1 296 ? 9.805 -15.961 3.369 1 94.38 296 VAL A CA 1
ATOM 2341 C C . VAL A 1 296 ? 8.391 -15.656 2.873 1 94.38 296 VAL A C 1
ATOM 2343 O O . VAL A 1 296 ? 8.211 -14.867 1.944 1 94.38 296 VAL A O 1
ATOM 2346 N N . SER A 1 297 ? 7.41 -16.312 3.414 1 90.44 297 SER A N 1
ATOM 2347 C CA . SER A 1 297 ? 6.02 -16.062 3.047 1 90.44 297 SER A CA 1
ATOM 2348 C C . SER A 1 297 ? 5.281 -15.312 4.156 1 90.44 297 SER A C 1
ATOM 2350 O O . SER A 1 297 ? 5.785 -15.195 5.273 1 90.44 297 SER A O 1
ATOM 2352 N N . THR A 1 298 ? 4.121 -14.75 3.797 1 90.44 298 THR A N 1
ATOM 2353 C CA . THR A 1 298 ? 3.291 -14.102 4.801 1 90.44 298 THR A CA 1
ATOM 2354 C C . THR A 1 298 ? 2.941 -15.07 5.93 1 90.44 298 THR A C 1
ATOM 2356 O O . THR A 1 298 ? 2.924 -14.688 7.102 1 90.44 298 THR A O 1
ATOM 2359 N N . THR A 1 299 ? 2.771 -16.344 5.566 1 86.94 299 THR A N 1
ATOM 2360 C CA . THR A 1 299 ? 2.453 -17.359 6.562 1 86.94 299 THR A CA 1
ATOM 2361 C C . THR A 1 299 ? 3.613 -17.547 7.535 1 86.94 299 THR A C 1
ATOM 2363 O O . THR A 1 299 ? 3.4 -17.703 8.742 1 86.94 299 THR A O 1
ATOM 2366 N N . ASP A 1 300 ? 4.805 -17.531 7.062 1 88.75 300 ASP A N 1
ATOM 2367 C CA . ASP A 1 300 ? 5.984 -17.625 7.918 1 88.75 300 ASP A CA 1
ATOM 2368 C C . ASP A 1 300 ? 6.008 -16.516 8.953 1 88.75 300 ASP A C 1
ATOM 2370 O O . ASP A 1 300 ? 6.398 -16.734 10.102 1 88.75 300 ASP A O 1
ATOM 2374 N N . LEU A 1 301 ? 5.598 -15.336 8.484 1 91.81 301 LEU A N 1
ATOM 2375 C CA . LEU A 1 301 ? 5.648 -14.172 9.359 1 91.81 301 LEU A CA 1
ATOM 2376 C C . LEU A 1 301 ? 4.59 -14.266 10.453 1 91.81 301 LEU A C 1
ATOM 2378 O O . LEU A 1 301 ? 4.785 -13.758 11.562 1 91.81 301 LEU A O 1
ATOM 2382 N N . MET A 1 302 ? 3.438 -14.938 10.156 1 89.56 302 MET A N 1
ATOM 2383 C CA . MET A 1 302 ? 2.414 -15.148 11.172 1 89.56 302 MET A CA 1
ATOM 2384 C C . MET A 1 302 ? 2.979 -15.93 12.359 1 89.56 302 MET A C 1
ATOM 2386 O O . MET A 1 302 ? 2.615 -15.672 13.508 1 89.56 302 MET A O 1
ATOM 2390 N N . ARG A 1 303 ? 3.836 -16.828 12.055 1 83.44 303 ARG A N 1
ATOM 2391 C CA . ARG A 1 303 ? 4.469 -17.625 13.102 1 83.44 303 ARG A CA 1
ATOM 2392 C C . ARG A 1 303 ? 5.25 -16.734 14.07 1 83.44 303 ARG A C 1
ATOM 2394 O O . ARG A 1 303 ? 5.227 -16.953 15.281 1 83.44 303 ARG A O 1
ATOM 2401 N N . ALA A 1 304 ? 5.941 -15.805 13.5 1 83.19 304 ALA A N 1
ATOM 2402 C CA . ALA A 1 304 ? 6.703 -14.867 14.328 1 83.19 304 ALA A CA 1
ATOM 2403 C C . ALA A 1 304 ? 5.781 -14.062 15.234 1 83.19 304 ALA A C 1
ATOM 2405 O O . ALA A 1 304 ? 6.152 -13.719 16.359 1 83.19 304 ALA A O 1
ATOM 2406 N N . PHE A 1 305 ? 4.594 -13.797 14.719 1 86.69 305 PHE A N 1
ATOM 2407 C CA . PHE A 1 305 ? 3.658 -12.977 15.477 1 86.69 305 PHE A CA 1
ATOM 2408 C C . PHE A 1 305 ? 3.039 -13.773 16.609 1 86.69 305 PHE A C 1
ATOM 2410 O O . PHE A 1 305 ? 2.549 -13.195 17.594 1 86.69 305 PHE A O 1
ATOM 2417 N N . LEU A 1 306 ? 2.994 -15.094 16.5 1 82 306 LEU A N 1
ATOM 2418 C CA . LEU A 1 306 ? 2.434 -15.945 17.531 1 82 306 LEU A CA 1
ATOM 2419 C C . LEU A 1 306 ? 3.32 -15.953 18.766 1 82 306 LEU A C 1
ATOM 2421 O O . LEU A 1 306 ? 2.859 -16.281 19.875 1 82 306 LEU A O 1
ATOM 2425 N N . GLN A 1 307 ? 4.531 -15.609 18.641 1 75.12 307 GLN A N 1
ATOM 2426 C CA . GLN A 1 307 ? 5.484 -15.625 19.734 1 75.12 307 GLN A CA 1
ATOM 2427 C C . GLN A 1 307 ? 5.445 -14.312 20.516 1 75.12 307 GLN A C 1
ATOM 2429 O O . GLN A 1 307 ? 6.191 -14.141 21.484 1 75.12 307 GLN A O 1
ATOM 2434 N N . LEU A 1 308 ? 4.59 -13.383 20.078 1 69.81 308 LEU A N 1
ATOM 2435 C CA . LEU A 1 308 ? 4.516 -12.062 20.703 1 69.81 308 LEU A CA 1
ATOM 2436 C C . LEU A 1 308 ? 3.707 -12.125 22 1 69.81 308 LEU A C 1
ATOM 2438 O O . LEU A 1 308 ? 2.811 -12.961 22.141 1 69.81 308 LEU A O 1
ATOM 2442 N N . MET B 1 1 ? 20.578 -3.172 -18.141 1 42.25 1 MET B N 1
ATOM 2443 C CA . MET B 1 1 ? 20.062 -2.82 -16.812 1 42.25 1 MET B CA 1
ATOM 2444 C C . MET B 1 1 ? 19.203 -1.559 -16.891 1 42.25 1 MET B C 1
ATOM 2446 O O . MET B 1 1 ? 19.641 -0.53 -17.391 1 42.25 1 MET B O 1
ATOM 2450 N N . GLU B 1 2 ? 17.938 -1.626 -16.812 1 59.28 2 GLU B N 1
ATOM 2451 C CA . GLU B 1 2 ? 17.078 -0.443 -16.922 1 59.28 2 GLU B CA 1
ATOM 2452 C C . GLU B 1 2 ? 17.453 0.61 -15.891 1 59.28 2 GLU B C 1
ATOM 2454 O O . GLU B 1 2 ? 17.734 0.281 -14.734 1 59.28 2 GLU B O 1
ATOM 2459 N N . ARG B 1 3 ? 17.938 1.718 -16.422 1 70.25 3 ARG B N 1
ATOM 2460 C CA . ARG B 1 3 ? 18.266 2.896 -15.625 1 70.25 3 ARG B CA 1
ATOM 2461 C C . ARG B 1 3 ? 17.078 3.85 -15.531 1 70.25 3 ARG B C 1
ATOM 2463 O O . ARG B 1 3 ? 16.234 3.891 -16.438 1 70.25 3 ARG B O 1
ATOM 2470 N N . VAL B 1 4 ? 16.891 4.355 -14.328 1 81.25 4 VAL B N 1
ATOM 2471 C CA . VAL B 1 4 ? 15.852 5.355 -14.086 1 81.25 4 VAL B CA 1
ATOM 2472 C C . VAL B 1 4 ? 15.789 6.332 -15.266 1 81.25 4 VAL B C 1
ATOM 2474 O O . VAL B 1 4 ? 14.711 6.781 -15.648 1 81.25 4 VAL B O 1
ATOM 2477 N N . ASN B 1 5 ? 16.906 6.477 -15.938 1 84.5 5 ASN B N 1
ATOM 2478 C CA . ASN B 1 5 ? 17.031 7.473 -17 1 84.5 5 ASN B CA 1
ATOM 2479 C C . ASN B 1 5 ? 16.281 7.055 -18.25 1 84.5 5 ASN B C 1
ATOM 2481 O O . ASN B 1 5 ? 16 7.883 -19.125 1 84.5 5 ASN B O 1
ATOM 2485 N N . ASN B 1 6 ? 15.93 5.84 -18.391 1 85.19 6 ASN B N 1
ATOM 2486 C CA . ASN B 1 6 ? 15.25 5.359 -19.594 1 85.19 6 ASN B CA 1
ATOM 2487 C C . ASN B 1 6 ? 13.766 5.137 -19.344 1 85.19 6 ASN B C 1
ATOM 2489 O O . ASN B 1 6 ? 13.023 4.766 -20.25 1 85.19 6 ASN B O 1
ATOM 2493 N N . LEU B 1 7 ? 13.367 5.43 -18.172 1 87.94 7 LEU B N 1
ATOM 2494 C CA . LEU B 1 7 ? 11.969 5.227 -17.844 1 87.94 7 LEU B CA 1
ATOM 2495 C C . LEU B 1 7 ? 11.164 6.504 -18.062 1 87.94 7 LEU B C 1
ATOM 2497 O O . LEU B 1 7 ? 11.719 7.605 -18.031 1 87.94 7 LEU B O 1
ATOM 2501 N N . MET B 1 8 ? 9.93 6.312 -18.344 1 90.31 8 MET B N 1
ATOM 2502 C CA . MET B 1 8 ? 9.023 7.422 -18.609 1 90.31 8 MET B CA 1
ATOM 2503 C C . MET B 1 8 ? 7.801 7.367 -17.703 1 90.31 8 MET B C 1
ATOM 2505 O O . MET B 1 8 ? 7.602 6.383 -16.984 1 90.31 8 MET B O 1
ATOM 2509 N N . VAL B 1 9 ? 7.051 8.43 -17.734 1 90.5 9 VAL B N 1
ATOM 2510 C CA . VAL B 1 9 ? 5.875 8.57 -16.891 1 90.5 9 VAL B CA 1
ATOM 2511 C C . VAL B 1 9 ? 4.938 7.379 -17.094 1 90.5 9 VAL B C 1
ATOM 2513 O O . VAL B 1 9 ? 4.375 6.844 -16.141 1 90.5 9 VAL B O 1
ATOM 2516 N N . PHE B 1 10 ? 4.805 6.961 -18.297 1 86.06 10 PHE B N 1
ATOM 2517 C CA . PHE B 1 10 ? 3.854 5.891 -18.578 1 86.06 10 PHE B CA 1
ATOM 2518 C C . PHE B 1 10 ? 4.277 4.598 -17.891 1 86.06 10 PHE B C 1
ATOM 2520 O O . PHE B 1 10 ? 3.453 3.711 -17.656 1 86.06 10 PHE B O 1
ATOM 2527 N N . ASP B 1 11 ? 5.547 4.465 -17.516 1 83.19 11 ASP B N 1
ATOM 2528 C CA . ASP B 1 11 ? 6.062 3.26 -16.875 1 83.19 11 ASP B CA 1
ATOM 2529 C C . ASP B 1 11 ? 5.602 3.176 -15.414 1 83.19 11 ASP B C 1
ATOM 2531 O O . ASP B 1 11 ? 5.641 2.104 -14.812 1 83.19 11 ASP B O 1
ATOM 2535 N N . ILE B 1 12 ? 5.148 4.32 -14.828 1 86.06 12 ILE B N 1
ATOM 2536 C CA . ILE B 1 12 ? 4.883 4.312 -13.398 1 86.06 12 ILE B CA 1
ATOM 2537 C C . ILE B 1 12 ? 3.469 4.82 -13.125 1 86.06 12 ILE B C 1
ATOM 2539 O O . ILE B 1 12 ? 3.1 5.07 -11.977 1 86.06 12 ILE B O 1
ATOM 2543 N N . LEU B 1 13 ? 2.736 5.047 -14.109 1 82.56 13 LEU B N 1
ATOM 2544 C CA . LEU B 1 13 ? 1.398 5.602 -13.93 1 82.56 13 LEU B CA 1
ATOM 2545 C C . LEU B 1 13 ? 0.491 4.609 -13.211 1 82.56 13 LEU B C 1
ATOM 2547 O O . LEU B 1 13 ? 0.386 3.449 -13.617 1 82.56 13 LEU B O 1
ATOM 2551 N N . PRO B 1 14 ? -0.07 5.059 -12.094 1 75.88 14 PRO B N 1
ATOM 2552 C CA . PRO B 1 14 ? -1.028 4.18 -11.422 1 75.88 14 PRO B CA 1
ATOM 2553 C C . PRO B 1 14 ? -2.32 3.998 -12.211 1 75.88 14 PRO B C 1
ATOM 2555 O O . PRO B 1 14 ? -2.676 4.852 -13.031 1 75.88 14 PRO B O 1
ATOM 2558 N N . GLU B 1 15 ? -2.889 2.83 -12 1 70.94 15 GLU B N 1
ATOM 2559 C CA . GLU B 1 15 ? -4.188 2.59 -12.625 1 70.94 15 GLU B CA 1
ATOM 2560 C C . GLU B 1 15 ? -5.32 3.166 -11.781 1 70.94 15 GLU B C 1
ATOM 2562 O O . GLU B 1 15 ? -5.926 2.455 -10.969 1 70.94 15 GLU B O 1
ATOM 2567 N N . ARG B 1 16 ? -5.438 4.379 -11.82 1 72.88 16 ARG B N 1
ATOM 2568 C CA . ARG B 1 16 ? -6.52 4.984 -11.047 1 72.88 16 ARG B CA 1
ATOM 2569 C C . ARG B 1 16 ? -7.289 5.992 -11.891 1 72.88 16 ARG B C 1
ATOM 2571 O O . ARG B 1 16 ? -6.711 6.668 -12.742 1 72.88 16 ARG B O 1
ATOM 2578 N N . LYS B 1 17 ? -8.508 5.973 -11.664 1 77.94 17 LYS B N 1
ATOM 2579 C CA . LYS B 1 17 ? -9.359 6.984 -12.289 1 77.94 17 LYS B CA 1
ATOM 2580 C C . LYS B 1 17 ? -9.227 8.328 -11.57 1 77.94 17 LYS B C 1
ATOM 2582 O O . LYS B 1 17 ? -9.195 8.383 -10.344 1 77.94 17 LYS B O 1
ATOM 2587 N N . VAL B 1 18 ? -9.078 9.367 -12.43 1 86.69 18 VAL B N 1
ATOM 2588 C CA . VAL B 1 18 ? -8.945 10.703 -11.852 1 86.69 18 VAL B CA 1
ATOM 2589 C C . VAL B 1 18 ? -10.297 11.172 -11.32 1 86.69 18 VAL B C 1
ATOM 2591 O O . VAL B 1 18 ? -11.305 11.094 -12.023 1 86.69 18 VAL B O 1
ATOM 2594 N N . VAL B 1 19 ? -10.312 11.609 -10.094 1 89 19 VAL B N 1
ATOM 2595 C CA . VAL B 1 19 ? -11.5 12.211 -9.5 1 89 19 VAL B CA 1
ATOM 2596 C C . VAL B 1 19 ? -11.445 13.734 -9.648 1 89 19 VAL B C 1
ATOM 2598 O O . VAL B 1 19 ? -10.531 14.383 -9.125 1 89 19 VAL B O 1
ATOM 2601 N N . PHE B 1 20 ? -12.414 14.203 -10.359 1 90.31 20 PHE B N 1
ATOM 2602 C CA . PHE B 1 20 ? -12.492 15.648 -10.555 1 90.31 20 PHE B CA 1
ATOM 2603 C C . PHE B 1 20 ? -13.523 16.266 -9.625 1 90.31 20 PHE B C 1
ATOM 2605 O O . PHE B 1 20 ? -14.578 15.68 -9.375 1 90.31 20 PHE B O 1
ATOM 2612 N N . LEU B 1 21 ? -13.18 17.406 -9.188 1 91.88 21 LEU B N 1
ATOM 2613 C CA . LEU B 1 21 ? -14.125 18.203 -8.406 1 91.88 21 LEU B CA 1
ATOM 2614 C C . LEU B 1 21 ? -14.641 19.391 -9.219 1 91.88 21 LEU B C 1
ATOM 2616 O O . LEU B 1 21 ? -13.883 20.031 -9.945 1 91.88 21 LEU B O 1
ATOM 2620 N N . GLU B 1 22 ? -15.922 19.547 -9.117 1 93.69 22 GLU B N 1
ATOM 2621 C CA . GLU B 1 22 ? -16.484 20.75 -9.727 1 93.69 22 GLU B CA 1
ATOM 2622 C C . GLU B 1 22 ? -16.188 21.984 -8.883 1 93.69 22 GLU B C 1
ATOM 2624 O O . GLU B 1 22 ? -16.234 21.922 -7.648 1 93.69 22 GLU B O 1
ATOM 2629 N N . HIS B 1 23 ? -16.016 23.109 -9.586 1 91.25 23 HIS B N 1
ATOM 2630 C CA . HIS B 1 23 ? -15.586 24.312 -8.891 1 91.25 23 HIS B CA 1
ATOM 2631 C C . HIS B 1 23 ? -16.625 24.766 -7.875 1 91.25 23 HIS B C 1
ATOM 2633 O O . HIS B 1 23 ? -16.312 25.484 -6.922 1 91.25 23 HIS B O 1
ATOM 2639 N N . ASN B 1 24 ? -17.891 24.391 -8.023 1 93.69 24 ASN B N 1
ATOM 2640 C CA . ASN B 1 24 ? -18.938 24.891 -7.156 1 93.69 24 ASN B CA 1
ATOM 2641 C C . ASN B 1 24 ? -19.219 23.938 -5.996 1 93.69 24 ASN B C 1
ATOM 2643 O O . ASN B 1 24 ? -20.078 24.188 -5.156 1 93.69 24 ASN B O 1
ATOM 2647 N N . ILE B 1 25 ? -18.469 22.844 -5.93 1 94.44 25 ILE B N 1
ATOM 2648 C CA . ILE B 1 25 ? -18.625 21.938 -4.793 1 94.44 25 ILE B CA 1
ATOM 2649 C C . ILE B 1 25 ? -18.094 22.609 -3.527 1 94.44 25 ILE B C 1
ATOM 2651 O O . ILE B 1 25 ? -17.109 23.359 -3.576 1 94.44 25 ILE B O 1
ATOM 2655 N N . ASN B 1 26 ? -18.781 22.375 -2.473 1 93.56 26 ASN B N 1
ATOM 2656 C CA . ASN B 1 26 ? -18.344 23.016 -1.236 1 93.56 26 ASN B CA 1
ATOM 2657 C C . ASN B 1 26 ? -17.297 22.188 -0.511 1 93.56 26 ASN B C 1
ATOM 2659 O O . ASN B 1 26 ? -17.047 21.031 -0.88 1 93.56 26 ASN B O 1
ATOM 2663 N N . VAL B 1 27 ? -16.688 22.75 0.495 1 91.31 27 VAL B N 1
ATOM 2664 C CA . VAL B 1 27 ? -15.57 22.172 1.228 1 91.31 27 VAL B CA 1
ATOM 2665 C C . VAL B 1 27 ? -16.031 20.891 1.932 1 91.31 27 VAL B C 1
ATOM 2667 O O . VAL B 1 27 ? -15.336 19.875 1.895 1 91.31 27 VAL B O 1
ATOM 2670 N N . GLN B 1 28 ? -17.125 20.938 2.48 1 89.62 28 GLN B N 1
ATOM 2671 C CA . GLN B 1 28 ? -17.609 19.781 3.211 1 89.62 28 GLN B CA 1
ATOM 2672 C C . GLN B 1 28 ? -17.75 18.562 2.297 1 89.62 28 GLN B C 1
ATOM 2674 O O . GLN B 1 28 ? -17.281 17.469 2.635 1 89.62 28 GLN B O 1
ATOM 2679 N N . ASP B 1 29 ? -18.406 18.797 1.229 1 92.06 29 ASP B N 1
ATOM 2680 C CA . ASP B 1 29 ? -18.562 17.703 0.269 1 92.06 29 ASP B CA 1
ATOM 2681 C C . ASP B 1 29 ? -17.219 17.266 -0.291 1 92.06 29 ASP B C 1
ATOM 2683 O O . ASP B 1 29 ? -17 16.078 -0.535 1 92.06 29 ASP B O 1
ATOM 2687 N N . THR B 1 30 ? -16.422 18.234 -0.506 1 91 30 THR B N 1
ATOM 2688 C CA . THR B 1 30 ? -15.078 17.938 -0.995 1 91 30 THR B CA 1
ATOM 2689 C C . THR B 1 30 ? -14.344 17.031 -0.014 1 91 30 THR B C 1
ATOM 2691 O O . THR B 1 30 ? -13.773 16 -0.411 1 91 30 THR B O 1
ATOM 2694 N N . LEU B 1 31 ? -14.383 17.328 1.248 1 87.12 31 LEU B N 1
ATOM 2695 C CA . LEU B 1 31 ? -13.711 16.531 2.273 1 87.12 31 LEU B CA 1
ATOM 2696 C C . LEU B 1 31 ? -14.273 15.117 2.318 1 87.12 31 LEU B C 1
ATOM 2698 O O . LEU B 1 31 ? -13.523 14.156 2.475 1 87.12 31 LEU B O 1
ATOM 2702 N N . SER B 1 32 ? -15.492 15.016 2.094 1 86.38 32 SER B N 1
ATOM 2703 C CA . SER B 1 32 ? -16.141 13.711 2.07 1 86.38 32 SER B CA 1
ATOM 2704 C C . SER B 1 32 ? -15.664 12.883 0.881 1 86.38 32 SER B C 1
ATOM 2706 O O . SER B 1 32 ? -15.406 11.68 1.014 1 86.38 32 SER B O 1
ATOM 2708 N N . ILE B 1 33 ? -15.547 13.531 -0.236 1 87.19 33 ILE B N 1
ATOM 2709 C CA . ILE B 1 33 ? -15.102 12.852 -1.447 1 87.19 33 ILE B CA 1
ATOM 2710 C C . ILE B 1 33 ? -13.648 12.406 -1.283 1 87.19 33 ILE B C 1
ATOM 2712 O O . ILE B 1 33 ? -13.305 11.266 -1.6 1 87.19 33 ILE B O 1
ATOM 2716 N N . LEU B 1 34 ? -12.82 13.312 -0.787 1 83.38 34 LEU B N 1
ATOM 2717 C CA . LEU B 1 34 ? -11.414 12.977 -0.593 1 83.38 34 LEU B CA 1
ATOM 2718 C C . LEU B 1 34 ? -11.258 11.805 0.362 1 83.38 34 LEU B C 1
ATOM 2720 O O . LEU B 1 34 ? -10.438 10.914 0.128 1 83.38 34 LEU B O 1
ATOM 2724 N N . ASP B 1 35 ? -12.023 11.789 1.344 1 78.25 35 ASP B N 1
ATOM 2725 C CA . ASP B 1 35 ? -11.984 10.719 2.33 1 78.25 35 ASP B CA 1
ATOM 2726 C C . ASP B 1 35 ? -12.492 9.406 1.733 1 78.25 35 ASP B C 1
ATOM 2728 O O . ASP B 1 35 ? -11.836 8.367 1.86 1 78.25 35 ASP B O 1
ATOM 2732 N N . ASP B 1 36 ? -13.602 9.477 1.013 1 76.62 36 ASP B N 1
ATOM 2733 C CA . ASP B 1 36 ? -14.227 8.305 0.411 1 76.62 36 ASP B CA 1
ATOM 2734 C C . ASP B 1 36 ? -13.312 7.668 -0.629 1 76.62 36 ASP B C 1
ATOM 2736 O O . ASP B 1 36 ? -13.234 6.441 -0.727 1 76.62 36 ASP B O 1
ATOM 2740 N N . LYS B 1 37 ? -12.664 8.477 -1.381 1 78.62 37 LYS B N 1
ATOM 2741 C CA . LYS B 1 37 ? -11.812 7.996 -2.463 1 78.62 37 LYS B CA 1
ATOM 2742 C C . LYS B 1 37 ? -10.383 7.758 -1.977 1 78.62 37 LYS B C 1
ATOM 2744 O O . LYS B 1 37 ? -9.555 7.23 -2.715 1 78.62 37 LYS B O 1
ATOM 2749 N N . ARG B 1 38 ? -10.078 8.172 -0.748 1 75.25 38 ARG B N 1
ATOM 2750 C CA . ARG B 1 38 ? -8.781 8 -0.108 1 75.25 38 ARG B CA 1
ATOM 2751 C C . ARG B 1 38 ? -7.688 8.719 -0.89 1 75.25 38 ARG B C 1
ATOM 2753 O O . ARG B 1 38 ? -6.633 8.148 -1.167 1 75.25 38 ARG B O 1
ATOM 2760 N N . ILE B 1 39 ? -8.078 9.875 -1.287 1 80.38 39 ILE B N 1
ATOM 2761 C CA . ILE B 1 39 ? -7.102 10.719 -1.969 1 80.38 39 ILE B CA 1
ATOM 2762 C C . ILE B 1 39 ? -6.883 12 -1.17 1 80.38 39 ILE B C 1
ATOM 2764 O O . ILE B 1 39 ? -7.711 12.367 -0.333 1 80.38 39 ILE B O 1
ATOM 2768 N N . SER B 1 40 ? -5.73 12.547 -1.407 1 78.56 40 SER B N 1
ATOM 2769 C CA . SER B 1 40 ? -5.383 13.727 -0.615 1 78.56 40 SER B CA 1
ATOM 2770 C C . SER B 1 40 ? -5.574 15.008 -1.414 1 78.56 40 SER B C 1
ATOM 2772 O O . SER B 1 40 ? -5.48 16.109 -0.864 1 78.56 40 SER B O 1
ATOM 2774 N N . SER B 1 41 ? -5.891 14.867 -2.676 1 84.19 41 SER B N 1
ATOM 2775 C CA . SER B 1 41 ? -6.07 16.016 -3.557 1 84.19 41 SER B CA 1
ATOM 2776 C C . SER B 1 41 ? -6.863 15.633 -4.801 1 84.19 41 SER B C 1
ATOM 2778 O O . SER B 1 41 ? -7.016 14.453 -5.113 1 84.19 41 SER B O 1
ATOM 2780 N N . ALA B 1 42 ? -7.379 16.656 -5.43 1 87.75 42 ALA B N 1
ATOM 2781 C CA . ALA B 1 42 ? -8.133 16.438 -6.66 1 87.75 42 ALA B CA 1
ATOM 2782 C C . ALA B 1 42 ? -8.117 17.672 -7.551 1 87.75 42 ALA B C 1
ATOM 2784 O O . ALA B 1 42 ? -8.102 18.797 -7.055 1 87.75 42 ALA B O 1
ATOM 2785 N N . PRO B 1 43 ? -8.031 17.406 -8.836 1 86.38 43 PRO B N 1
ATOM 2786 C CA . PRO B 1 43 ? -8.195 18.547 -9.742 1 86.38 43 PRO B CA 1
ATOM 2787 C C . PRO B 1 43 ? -9.594 19.141 -9.695 1 86.38 43 PRO B C 1
ATOM 2789 O O . PRO B 1 43 ? -10.578 18.406 -9.555 1 86.38 43 PRO B O 1
ATOM 2792 N N . VAL B 1 44 ? -9.656 20.453 -9.805 1 87.62 44 VAL B N 1
ATOM 2793 C CA . VAL B 1 44 ? -10.906 21.203 -9.82 1 87.62 44 VAL B CA 1
ATOM 2794 C C . VAL B 1 44 ? -11.156 21.766 -11.211 1 87.62 44 VAL B C 1
ATOM 2796 O O . VAL B 1 44 ? -10.258 22.359 -11.812 1 87.62 44 VAL B O 1
ATOM 2799 N N . VAL B 1 45 ? -12.367 21.5 -11.664 1 87.62 45 VAL B N 1
ATOM 2800 C CA . VAL B 1 45 ? -12.695 21.953 -13.008 1 87.62 45 VAL B CA 1
ATOM 2801 C C . VAL B 1 45 ? -13.977 22.781 -12.977 1 87.62 45 VAL B C 1
ATOM 2803 O O . VAL B 1 45 ? -14.805 22.625 -12.07 1 87.62 45 VAL B O 1
ATOM 2806 N N . ASN B 1 46 ? -13.977 23.75 -13.836 1 87.94 46 ASN B N 1
ATOM 2807 C CA . ASN B 1 46 ? -15.227 24.422 -14.18 1 87.94 46 ASN B CA 1
ATOM 2808 C C . ASN B 1 46 ? -15.922 23.734 -15.352 1 87.94 46 ASN B C 1
ATOM 2810 O O . ASN B 1 46 ? -15.547 23.922 -16.5 1 87.94 46 ASN B O 1
ATOM 2814 N N . VAL B 1 47 ? -16.875 23.016 -15.031 1 82.12 47 VAL B N 1
ATOM 2815 C CA . VAL B 1 47 ? -17.516 22.172 -16.031 1 82.12 47 VAL B CA 1
ATOM 2816 C C . VAL B 1 47 ? -18.172 23.031 -17.109 1 82.12 47 VAL B C 1
ATOM 2818 O O . VAL B 1 47 ? -18.125 22.703 -18.297 1 82.12 47 VAL B O 1
ATOM 2821 N N . SER B 1 48 ? -18.797 24.078 -16.703 1 84.62 48 SER B N 1
ATOM 2822 C CA . SER B 1 48 ? -19.5 24.953 -17.641 1 84.62 48 SER B CA 1
ATOM 2823 C C . SER B 1 48 ? -18.547 25.547 -18.656 1 84.62 48 SER B C 1
ATOM 2825 O O . SER B 1 48 ? -18.891 25.719 -19.828 1 84.62 48 SER B O 1
ATOM 2827 N N . GLU B 1 49 ? -17.328 25.719 -18.328 1 82.69 49 GLU B N 1
ATOM 2828 C CA . GLU B 1 49 ? -16.344 26.359 -19.188 1 82.69 49 GLU B CA 1
ATOM 2829 C C . GLU B 1 49 ? -15.336 25.328 -19.734 1 82.69 49 GLU B C 1
ATOM 2831 O O . GLU B 1 49 ? -14.555 25.641 -20.625 1 82.69 49 GLU B O 1
ATOM 2836 N N . GLY B 1 50 ? -15.414 24.172 -19.141 1 77.62 50 GLY B N 1
ATOM 2837 C CA . GLY B 1 50 ? -14.453 23.141 -19.516 1 77.62 50 GLY B CA 1
ATOM 2838 C C . GLY B 1 50 ? -13.023 23.5 -19.156 1 77.62 50 GLY B C 1
ATOM 2839 O O . GLY B 1 50 ? -12.094 23.188 -19.891 1 77.62 50 GLY B O 1
ATOM 2840 N N . LYS B 1 51 ? -12.914 24.25 -18.109 1 81.31 51 LYS B N 1
ATOM 2841 C CA . LYS B 1 51 ? -11.602 24.781 -17.75 1 81.31 51 LYS B CA 1
ATOM 2842 C C . LYS B 1 51 ? -11.07 24.109 -16.484 1 81.31 51 LYS B C 1
ATOM 2844 O O . LYS B 1 51 ? -11.805 23.922 -15.516 1 81.31 51 LYS B O 1
ATOM 2849 N N . PHE B 1 52 ? -9.82 23.781 -16.547 1 82.56 52 PHE B N 1
ATOM 2850 C CA . PHE B 1 52 ? -9.086 23.312 -15.375 1 82.56 52 PHE B CA 1
ATOM 2851 C C . PHE B 1 52 ? -8.656 24.5 -14.516 1 82.56 52 PHE B C 1
ATOM 2853 O O . PHE B 1 52 ? -8.016 25.438 -15 1 82.56 52 PHE B O 1
ATOM 2860 N N . LEU B 1 53 ? -8.969 24.453 -13.195 1 81.5 53 LEU B N 1
ATOM 2861 C CA . LEU B 1 53 ? -8.719 25.609 -12.328 1 81.5 53 LEU B CA 1
ATOM 2862 C C . LEU B 1 53 ? -7.504 25.359 -11.438 1 81.5 53 LEU B C 1
ATOM 2864 O O . LEU B 1 53 ? -6.875 26.312 -10.969 1 81.5 53 LEU B O 1
ATOM 2868 N N . GLY B 1 54 ? -7.188 24.078 -11.195 1 80.06 54 GLY B N 1
ATOM 2869 C CA . GLY B 1 54 ? -6.078 23.734 -10.32 1 80.06 54 GLY B CA 1
ATOM 2870 C C . GLY B 1 54 ? -6.32 22.484 -9.508 1 80.06 54 GLY B C 1
ATOM 2871 O O . GLY B 1 54 ? -7.332 21.797 -9.695 1 80.06 54 GLY B O 1
ATOM 2872 N N . ILE B 1 55 ? -5.379 22.109 -8.781 1 81.62 55 ILE B N 1
ATOM 2873 C CA . ILE B 1 55 ? -5.504 20.969 -7.875 1 81.62 55 ILE B CA 1
ATOM 2874 C C . ILE B 1 55 ? -5.641 21.469 -6.441 1 81.62 55 ILE B C 1
ATOM 2876 O O . ILE B 1 55 ? -4.875 22.328 -6 1 81.62 55 ILE B O 1
ATOM 2880 N N . VAL B 1 56 ? -6.625 21 -5.816 1 84.44 56 VAL B N 1
ATOM 2881 C CA . VAL B 1 56 ? -6.848 21.391 -4.426 1 84.44 56 VAL B CA 1
ATOM 2882 C C . VAL B 1 56 ? -6.453 20.234 -3.5 1 84.44 56 VAL B C 1
ATOM 2884 O O . VAL B 1 56 ? -6.723 19.062 -3.803 1 84.44 56 VAL B O 1
ATOM 2887 N N . ASP B 1 57 ? -5.805 20.609 -2.482 1 83.5 57 ASP B N 1
ATOM 2888 C CA . ASP B 1 57 ? -5.457 19.641 -1.454 1 83.5 57 ASP B CA 1
ATOM 2889 C C . ASP B 1 57 ? -5.801 20.156 -0.061 1 83.5 57 ASP B C 1
ATOM 2891 O O . ASP B 1 57 ? -6.469 21.188 0.074 1 83.5 57 ASP B O 1
ATOM 2895 N N . MET B 1 58 ? -5.449 19.375 0.913 1 83 58 MET B N 1
ATOM 2896 C CA . MET B 1 58 ? -5.801 19.703 2.293 1 83 58 MET B CA 1
ATOM 2897 C C . MET B 1 58 ? -5.168 21.031 2.719 1 83 58 MET B C 1
ATOM 2899 O O . MET B 1 58 ? -5.738 21.766 3.525 1 83 58 MET B O 1
ATOM 2903 N N . PHE B 1 59 ? -4.031 21.312 2.184 1 82.75 59 PHE B N 1
ATOM 2904 C CA . PHE B 1 59 ? -3.375 22.562 2.541 1 82.75 59 PHE B CA 1
ATOM 2905 C C . PHE B 1 59 ? -4.207 23.766 2.086 1 82.75 59 PHE B C 1
ATOM 2907 O O . PHE B 1 59 ? -4.336 24.75 2.814 1 82.75 59 PHE B O 1
ATOM 2914 N N . ASP B 1 60 ? -4.73 23.641 0.969 1 83.62 60 ASP B N 1
ATOM 2915 C CA . ASP B 1 60 ? -5.602 24.688 0.45 1 83.62 60 ASP B CA 1
ATOM 2916 C C . ASP B 1 60 ? -6.832 24.875 1.336 1 83.62 60 ASP B C 1
ATOM 2918 O O . ASP B 1 60 ? -7.238 26 1.62 1 83.62 60 ASP B O 1
ATOM 2922 N N . ILE B 1 61 ? -7.348 23.812 1.684 1 85.25 61 ILE B N 1
ATOM 2923 C CA . ILE B 1 61 ? -8.555 23.828 2.5 1 85.25 61 ILE B CA 1
ATOM 2924 C C . ILE B 1 61 ? -8.242 24.453 3.863 1 85.25 61 ILE B C 1
ATOM 2926 O O . ILE B 1 61 ? -9.023 25.25 4.379 1 85.25 61 ILE B O 1
ATOM 2930 N N . VAL B 1 62 ? -7.164 24.125 4.398 1 83.06 62 VAL B N 1
ATOM 2931 C CA . VAL B 1 62 ? -6.746 24.656 5.691 1 83.06 62 VAL B CA 1
ATOM 2932 C C . VAL B 1 62 ? -6.531 26.156 5.59 1 83.06 62 VAL B C 1
ATOM 2934 O O . VAL B 1 62 ? -6.871 26.906 6.508 1 83.06 62 VAL B O 1
ATOM 2937 N N . THR B 1 63 ? -5.914 26.547 4.504 1 81.06 63 THR B N 1
ATOM 2938 C CA . THR B 1 63 ? -5.723 27.984 4.285 1 81.06 63 THR B CA 1
ATOM 2939 C C . THR B 1 63 ? -7.059 28.719 4.359 1 81.06 63 THR B C 1
ATOM 2941 O O . THR B 1 63 ? -7.156 29.781 4.984 1 81.06 63 THR B O 1
ATOM 2944 N N . CYS B 1 64 ? -8.016 28.125 3.797 1 80.62 64 CYS B N 1
ATOM 2945 C CA . CYS B 1 64 ? -9.344 28.719 3.83 1 80.62 64 CYS B CA 1
ATOM 2946 C C . CYS B 1 64 ? -9.93 28.672 5.238 1 80.62 64 CYS B C 1
ATOM 2948 O O . CYS B 1 64 ? -10.57 29.625 5.676 1 80.62 64 CYS B O 1
ATOM 2950 N N . MET B 1 65 ? -9.727 27.562 5.805 1 83.12 65 MET B N 1
ATOM 2951 C CA . MET B 1 65 ? -10.195 27.391 7.176 1 83.12 65 MET B CA 1
ATOM 2952 C C . MET B 1 65 ? -9.625 28.469 8.086 1 83.12 65 MET B C 1
ATOM 2954 O O . MET B 1 65 ? -10.359 29.078 8.867 1 83.12 65 MET B O 1
ATOM 2958 N N . LEU B 1 66 ? -8.375 28.719 7.98 1 81.31 66 LEU B N 1
ATOM 2959 C CA . LEU B 1 66 ? -7.699 29.703 8.82 1 81.31 66 LEU B CA 1
ATOM 2960 C C . LEU B 1 66 ? -8.195 31.109 8.508 1 81.31 66 LEU B C 1
ATOM 2962 O O . LEU B 1 66 ? -8.203 31.969 9.391 1 81.31 66 LEU B O 1
ATOM 2966 N N . GLY B 1 67 ? -8.57 31.266 7.289 1 76.5 67 GLY B N 1
ATOM 2967 C CA . GLY B 1 67 ? -9.102 32.562 6.898 1 76.5 67 GLY B CA 1
ATOM 2968 C C . GLY B 1 67 ? -10.375 32.938 7.629 1 76.5 67 GLY B C 1
ATOM 2969 O O . GLY B 1 67 ? -10.688 34.125 7.801 1 76.5 67 GLY B O 1
ATOM 2970 N N . VAL B 1 68 ? -11.125 31.922 7.918 1 70.94 68 VAL B N 1
ATOM 2971 C CA . VAL B 1 68 ? -12.414 32.188 8.547 1 70.94 68 VAL B CA 1
ATOM 2972 C C . VAL B 1 68 ? -12.305 32.031 10.055 1 70.94 68 VAL B C 1
ATOM 2974 O O . VAL B 1 68 ? -13.266 32.25 10.789 1 70.94 68 VAL B O 1
ATOM 2977 N N . LEU B 1 69 ? -11.219 31.312 10.414 1 69.31 69 LEU B N 1
ATOM 2978 C CA . LEU B 1 69 ? -11.039 31.047 11.836 1 69.31 69 LEU B CA 1
ATOM 2979 C C . LEU B 1 69 ? -10.539 32.312 12.562 1 69.31 69 LEU B C 1
ATOM 2981 O O . LEU B 1 69 ? -9.438 32.781 12.289 1 69.31 69 LEU B O 1
ATOM 2985 N N . PRO B 1 70 ? -11.445 33.094 13.102 1 60.59 70 PRO B N 1
ATOM 2986 C CA . PRO B 1 70 ? -10.93 34.188 13.953 1 60.59 70 PRO B CA 1
ATOM 2987 C C . PRO B 1 70 ? -9.805 33.719 14.883 1 60.59 70 PRO B C 1
ATOM 2989 O O . PRO B 1 70 ? -9.703 32.5 15.164 1 60.59 70 PRO B O 1
ATOM 2992 N N . GLU B 1 71 ? -8.781 34.531 15.07 1 58.5 71 GLU B N 1
ATOM 2993 C CA . GLU B 1 71 ? -7.832 34.188 16.125 1 58.5 71 GLU B CA 1
ATOM 2994 C C . GLU B 1 71 ? -8.547 33.625 17.344 1 58.5 71 GLU B C 1
ATOM 2996 O O . GLU B 1 71 ? -9.062 34.375 18.172 1 58.5 71 GLU B O 1
ATOM 3001 N N . LEU B 1 72 ? -9.031 32.375 17.188 1 57.62 72 LEU B N 1
ATOM 3002 C CA . LEU B 1 72 ? -9.812 31.703 18.203 1 57.62 72 LEU B CA 1
ATOM 3003 C C . LEU B 1 72 ? -9.016 31.578 19.5 1 57.62 72 LEU B C 1
ATOM 3005 O O . LEU B 1 72 ? -7.836 31.203 19.484 1 57.62 72 LEU B O 1
ATOM 3009 N N . LYS B 1 73 ? -9.211 32.375 20.438 1 59.34 73 LYS B N 1
ATOM 3010 C CA . LYS B 1 73 ? -8.633 32.25 21.781 1 59.34 73 LYS B CA 1
ATOM 3011 C C . LYS B 1 73 ? -9.547 31.438 22.703 1 59.34 73 LYS B C 1
ATOM 3013 O O . LYS B 1 73 ? -10.75 31.312 22.438 1 59.34 73 LYS B O 1
ATOM 3018 N N . GLU B 1 74 ? -8.836 30.766 23.484 1 56.53 74 GLU B N 1
ATOM 3019 C CA . GLU B 1 74 ? -9.57 30.125 24.578 1 56.53 74 GLU B CA 1
ATOM 3020 C C . GLU B 1 74 ? -10.586 31.078 25.203 1 56.53 74 GLU B C 1
ATOM 3022 O O . GLU B 1 74 ? -10.258 32.219 25.531 1 56.53 74 GLU B O 1
ATOM 3027 N N . GLY B 1 75 ? -11.867 30.641 25.188 1 58.31 75 GLY B N 1
ATOM 3028 C CA . GLY B 1 75 ? -12.898 31.484 25.766 1 58.31 75 GLY B CA 1
ATOM 3029 C C . GLY B 1 75 ? -13.703 32.219 24.719 1 58.31 75 GLY B C 1
ATOM 3030 O O . GLY B 1 75 ? -14.633 32.969 25.047 1 58.31 75 GLY B O 1
ATOM 3031 N N . ASP B 1 76 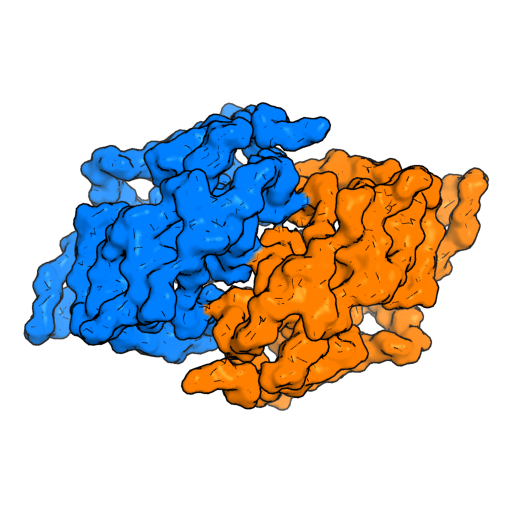? -13.203 32 23.5 1 61.03 76 ASP B N 1
ATOM 3032 C CA . ASP B 1 76 ? -13.945 32.688 22.438 1 61.03 76 ASP B CA 1
ATOM 3033 C C . ASP B 1 76 ? -15.391 32.188 22.375 1 61.03 76 ASP B C 1
ATOM 3035 O O . ASP B 1 76 ? -15.688 31.078 22.797 1 61.03 76 ASP B O 1
ATOM 3039 N N . ASP B 1 77 ? -16.219 33.062 21.984 1 65.56 77 ASP B N 1
ATOM 3040 C CA . ASP B 1 77 ? -17.656 32.812 21.812 1 65.56 77 ASP B CA 1
ATOM 3041 C C . ASP B 1 77 ? -17.922 31.609 20.938 1 65.56 77 ASP B C 1
ATOM 3043 O O . ASP B 1 77 ? -17.516 31.578 19.766 1 65.56 77 ASP B O 1
ATOM 3047 N N . PRO B 1 78 ? -18.438 30.547 21.594 1 71.12 78 PRO B N 1
ATOM 3048 C CA . PRO B 1 78 ? -18.797 29.344 20.828 1 71.12 78 PRO B CA 1
ATOM 3049 C C . PRO B 1 78 ? -19.578 29.656 19.562 1 71.12 78 PRO B C 1
ATOM 3051 O O . PRO B 1 78 ? -19.406 28.969 18.547 1 71.12 78 PRO B O 1
ATOM 3054 N N . SER B 1 79 ? -20.328 30.703 19.672 1 76.06 79 SER B N 1
ATOM 3055 C CA . SER B 1 79 ? -21.141 31.078 18.516 1 76.06 79 SER B CA 1
ATOM 3056 C C . SER B 1 79 ? -20.25 31.5 17.344 1 76.06 79 SER B C 1
ATOM 3058 O O . SER B 1 79 ? -20.562 31.219 16.188 1 76.06 79 SER B O 1
ATOM 3060 N N . ALA B 1 80 ? -19.219 32.156 17.688 1 76.31 80 ALA B N 1
ATOM 3061 C CA . ALA B 1 80 ? -18.312 32.625 16.641 1 76.31 80 ALA B CA 1
ATOM 3062 C C . ALA B 1 80 ? -17.625 31.422 15.969 1 76.31 80 ALA B C 1
ATOM 3064 O O . ALA B 1 80 ? -17.438 31.422 14.75 1 76.31 80 ALA B O 1
ATOM 3065 N N . VAL B 1 81 ? -17.344 30.469 16.719 1 77.56 81 VAL B N 1
ATOM 3066 C CA . VAL B 1 81 ? -16.703 29.266 16.188 1 77.56 81 VAL B CA 1
ATOM 3067 C C . VAL B 1 81 ? -17.672 28.516 15.289 1 77.56 81 VAL B C 1
ATOM 3069 O O . VAL B 1 81 ? -17.281 28.016 14.227 1 77.56 81 VAL B O 1
ATOM 3072 N N . GLU B 1 82 ? -18.828 28.438 15.703 1 78.81 82 GLU B N 1
ATOM 3073 C CA . GLU B 1 82 ? -19.859 27.766 14.914 1 78.81 82 GLU B CA 1
ATOM 3074 C C . GLU B 1 82 ? -20.062 28.453 13.57 1 78.81 82 GLU B C 1
ATOM 3076 O O . GLU B 1 82 ? -20.203 27.797 12.539 1 78.81 82 GLU B O 1
ATOM 3081 N N . TRP B 1 83 ? -20.172 29.734 13.711 1 81.31 83 TRP B N 1
ATOM 3082 C CA . TRP B 1 83 ? -20.344 30.516 12.484 1 81.31 83 TRP B CA 1
ATOM 3083 C C . TRP B 1 83 ? -19.188 30.266 11.523 1 81.31 83 TRP B C 1
ATOM 3085 O O . TRP B 1 83 ? -19.391 30.031 10.328 1 81.31 83 TRP B O 1
ATOM 3095 N N . ALA B 1 84 ? -18.047 30.359 12.008 1 80.81 84 ALA B N 1
ATOM 3096 C CA . ALA B 1 84 ? -16.844 30.125 11.195 1 80.81 84 ALA B CA 1
ATOM 3097 C C . ALA B 1 84 ? -16.891 28.734 10.562 1 80.81 84 ALA B C 1
ATOM 3099 O O . ALA B 1 84 ? -16.562 28.578 9.383 1 80.81 84 ALA B O 1
ATOM 3100 N N . GLY B 1 85 ? -17.297 27.797 11.305 1 84.06 85 GLY B N 1
ATOM 3101 C CA . GLY B 1 85 ? -17.406 26.438 10.805 1 84.06 85 GLY B CA 1
ATOM 3102 C C . GLY B 1 85 ? -18.391 26.312 9.656 1 84.06 85 GLY B C 1
ATOM 3103 O O . GLY B 1 85 ? -18.125 25.625 8.672 1 84.06 85 GLY B O 1
ATOM 3104 N N . GLU B 1 86 ? -19.469 26.938 9.812 1 85.81 86 GLU B N 1
ATOM 3105 C CA . GLU B 1 86 ? -20.5 26.891 8.773 1 85.81 86 GLU B CA 1
ATOM 3106 C C . GLU B 1 86 ? -20.031 27.578 7.492 1 85.81 86 GLU B C 1
ATOM 3108 O O . GLU B 1 86 ? -20.266 27.078 6.395 1 85.81 86 GLU B O 1
ATOM 3113 N N . HIS B 1 87 ? -19.438 28.672 7.699 1 84.81 87 HIS B N 1
ATOM 3114 C CA . HIS B 1 87 ? -18.922 29.391 6.539 1 84.81 87 HIS B CA 1
ATOM 3115 C C . HIS B 1 87 ? -17.844 28.578 5.828 1 84.81 87 HIS B C 1
ATOM 3117 O O . HIS B 1 87 ? -17.844 28.469 4.602 1 84.81 87 HIS B O 1
ATOM 3123 N N . PHE B 1 88 ? -16.969 28.094 6.609 1 84.94 88 PHE B N 1
ATOM 3124 C CA . PHE B 1 88 ? -15.93 27.234 6.074 1 84.94 88 PHE B CA 1
ATOM 3125 C C . PHE B 1 88 ? -16.531 26.078 5.293 1 84.94 88 PHE B C 1
ATOM 3127 O O . PHE B 1 88 ? -16.156 25.812 4.152 1 84.94 88 PHE B O 1
ATOM 3134 N N . ALA B 1 89 ? -17.516 25.469 5.836 1 87.19 89 ALA B N 1
ATOM 3135 C CA . ALA B 1 89 ? -18.109 24.266 5.258 1 87.19 89 ALA B CA 1
ATOM 3136 C C . ALA B 1 89 ? -18.797 24.578 3.93 1 87.19 89 ALA B C 1
ATOM 3138 O O . ALA B 1 89 ? -18.828 23.734 3.027 1 87.19 89 ALA B O 1
ATOM 3139 N N . LYS B 1 90 ? -19.203 25.766 3.771 1 88.94 90 LYS B N 1
ATOM 3140 C CA . LYS B 1 90 ? -20.016 26.141 2.607 1 88.94 90 LYS B CA 1
ATOM 3141 C C . LYS B 1 90 ? -19.156 26.797 1.533 1 88.94 90 LYS B C 1
ATOM 3143 O O . LYS B 1 90 ? -19.609 27.031 0.415 1 88.94 90 LYS B O 1
ATOM 3148 N N . THR B 1 91 ? -17.953 27.062 1.866 1 89.75 91 THR B N 1
ATOM 3149 C CA . THR B 1 91 ? -17.047 27.656 0.891 1 89.75 91 THR B CA 1
ATOM 3150 C C . THR B 1 91 ? -16.844 26.719 -0.299 1 89.75 91 THR B C 1
ATOM 3152 O O . THR B 1 91 ? -16.688 25.516 -0.123 1 89.75 91 THR B O 1
ATOM 3155 N N . THR B 1 92 ? -16.859 27.312 -1.454 1 90.81 92 THR B N 1
ATOM 3156 C CA . THR B 1 92 ? -16.75 26.5 -2.652 1 90.81 92 THR B CA 1
ATOM 3157 C C . THR B 1 92 ? -15.281 26.312 -3.033 1 90.81 92 THR B C 1
ATOM 3159 O O . THR B 1 92 ? -14.422 27.094 -2.623 1 90.81 92 THR B O 1
ATOM 3162 N N . MET B 1 93 ? -15.031 25.281 -3.832 1 89.5 93 MET B N 1
ATOM 3163 C CA . MET B 1 93 ? -13.664 25 -4.27 1 89.5 93 MET B CA 1
ATOM 3164 C C . MET B 1 93 ? -13.148 26.125 -5.172 1 89.5 93 MET B C 1
ATOM 3166 O O . MET B 1 93 ? -11.945 26.406 -5.184 1 89.5 93 MET B O 1
ATOM 3170 N N . GLY B 1 94 ? -14.055 26.656 -5.875 1 84.94 94 GLY B N 1
ATOM 3171 C CA . GLY B 1 94 ? -13.656 27.828 -6.633 1 84.94 94 GLY B CA 1
ATOM 3172 C C . GLY B 1 94 ? -13.109 28.953 -5.762 1 84.94 94 GLY B C 1
ATOM 3173 O O . GLY B 1 94 ? -12.094 29.562 -6.098 1 84.94 94 GLY B O 1
ATOM 3174 N N . GLN B 1 95 ? -13.75 29.234 -4.711 1 85.5 95 GLN B N 1
ATOM 3175 C CA . GLN B 1 95 ? -13.32 30.266 -3.77 1 85.5 95 GLN B CA 1
ATOM 3176 C C . GLN B 1 95 ? -11.992 29.891 -3.111 1 85.5 95 GLN B C 1
ATOM 3178 O O . GLN B 1 95 ? -11.141 30.75 -2.877 1 85.5 95 GLN B O 1
ATOM 3183 N N . VAL B 1 96 ? -11.852 28.609 -2.816 1 87.25 96 VAL B N 1
ATOM 3184 C CA . VAL B 1 96 ? -10.625 28.125 -2.199 1 87.25 96 VAL B CA 1
ATOM 3185 C C . VAL B 1 96 ? -9.445 28.359 -3.139 1 87.25 96 VAL B C 1
ATOM 3187 O O . VAL B 1 96 ? -8.406 28.891 -2.723 1 87.25 96 VAL B O 1
ATOM 3190 N N . ILE B 1 97 ? -9.594 27.984 -4.34 1 83.44 97 ILE B N 1
ATOM 3191 C CA . ILE B 1 97 ? -8.531 28.141 -5.328 1 83.44 97 ILE B CA 1
ATOM 3192 C C . ILE B 1 97 ? -8.195 29.625 -5.48 1 83.44 97 ILE B C 1
ATOM 3194 O O . ILE B 1 97 ? -7.016 30 -5.559 1 83.44 97 ILE B O 1
ATOM 3198 N N . GLU B 1 98 ? -9.164 30.391 -5.555 1 80.12 98 GLU B N 1
ATOM 3199 C CA . GLU B 1 98 ? -8.953 31.828 -5.672 1 80.12 98 GLU B CA 1
ATOM 3200 C C . GLU B 1 98 ? -8.188 32.375 -4.469 1 80.12 98 GLU B C 1
ATOM 3202 O O . GLU B 1 98 ? -7.312 33.219 -4.621 1 80.12 98 GLU B O 1
ATOM 3207 N N . ALA B 1 99 ? -8.539 31.891 -3.357 1 76.5 99 ALA B N 1
ATOM 3208 C CA . ALA B 1 99 ? -7.91 32.375 -2.129 1 76.5 99 ALA B CA 1
ATOM 3209 C C . ALA B 1 99 ? -6.461 31.891 -2.041 1 76.5 99 ALA B C 1
ATOM 3211 O O . ALA B 1 99 ? -5.613 32.562 -1.464 1 76.5 99 ALA B O 1
ATOM 3212 N N . THR B 1 100 ? -6.211 30.719 -2.545 1 75.38 100 THR B N 1
ATOM 3213 C CA . THR B 1 100 ? -4.887 30.125 -2.4 1 75.38 100 THR B CA 1
ATOM 3214 C C . THR B 1 100 ? -3.982 30.531 -3.561 1 75.38 100 THR B C 1
ATOM 3216 O O . THR B 1 100 ? -2.756 30.484 -3.443 1 75.38 100 THR B O 1
ATOM 3219 N N . ASN B 1 101 ? -4.496 30.562 -4.824 1 62.28 101 ASN B N 1
ATOM 3220 C CA . ASN B 1 101 ? -3.721 31 -5.98 1 62.28 101 ASN B CA 1
ATOM 3221 C C . ASN B 1 101 ? -3.043 32.344 -5.723 1 62.28 101 ASN B C 1
ATOM 3223 O O . ASN B 1 101 ? -2.109 32.719 -6.434 1 62.28 101 ASN B O 1
ATOM 3227 N N . THR B 1 102 ? -3.555 33.062 -4.859 1 51.28 102 THR B N 1
ATOM 3228 C CA . THR B 1 102 ? -2.896 34.312 -4.496 1 51.28 102 THR B CA 1
ATOM 3229 C C . THR B 1 102 ? -1.631 34.031 -3.686 1 51.28 102 THR B C 1
ATOM 3231 O O . THR B 1 102 ? -0.831 34.938 -3.449 1 51.28 102 THR B O 1
ATOM 3234 N N . TYR B 1 103 ? -1.503 32.844 -3.352 1 46.12 103 TYR B N 1
ATOM 3235 C CA . TYR B 1 103 ? -0.303 32.562 -2.568 1 46.12 103 TYR B CA 1
ATOM 3236 C C . TYR B 1 103 ? 0.844 32.125 -3.465 1 46.12 103 TYR B C 1
ATOM 3238 O O . TYR B 1 103 ? 0.702 31.188 -4.238 1 46.12 103 TYR B O 1
ATOM 3246 N N . GLU B 1 104 ? 1.639 33 -3.961 1 42.97 104 GLU B N 1
ATOM 3247 C CA . GLU B 1 104 ? 2.797 32.969 -4.848 1 42.97 104 GLU B CA 1
ATOM 3248 C C . GLU B 1 104 ? 3.586 31.672 -4.691 1 42.97 104 GLU B C 1
ATOM 3250 O O . GLU B 1 104 ? 4.191 31.172 -5.648 1 42.97 104 GLU B O 1
ATOM 3255 N N . GLY B 1 105 ? 3.811 31.203 -3.541 1 40.94 105 GLY B N 1
ATOM 3256 C CA . GLY B 1 105 ? 4.918 30.297 -3.285 1 40.94 105 GLY B CA 1
ATOM 3257 C C . GLY B 1 105 ? 4.633 28.875 -3.727 1 40.94 105 GLY B C 1
ATOM 3258 O O . GLY B 1 105 ? 5.547 28.047 -3.799 1 40.94 105 GLY B O 1
ATOM 3259 N N . PHE B 1 106 ? 3.525 28.453 -3.551 1 44.16 106 PHE B N 1
ATOM 3260 C CA . PHE B 1 106 ? 3.318 27.094 -4.035 1 44.16 106 PHE B CA 1
ATOM 3261 C C . PHE B 1 106 ? 2.572 27.109 -5.363 1 44.16 106 PHE B C 1
ATOM 3263 O O . PHE B 1 106 ? 1.342 27.172 -5.391 1 44.16 106 PHE B O 1
ATOM 3270 N N . PRO B 1 107 ? 3.152 27.828 -6.336 1 43.19 107 PRO B N 1
ATOM 3271 C CA . PRO B 1 107 ? 2.371 27.734 -7.57 1 43.19 107 PRO B CA 1
ATOM 3272 C C . PRO B 1 107 ? 1.755 26.359 -7.773 1 43.19 107 PRO B C 1
ATOM 3274 O O . PRO B 1 107 ? 2.471 25.359 -7.789 1 43.19 107 PRO B O 1
ATOM 3277 N N . ILE B 1 108 ? 0.701 26.188 -7.273 1 45.66 108 ILE B N 1
ATOM 3278 C CA . ILE B 1 108 ? -0.022 25 -7.754 1 45.66 108 ILE B CA 1
ATOM 3279 C C . ILE B 1 108 ? 0.147 24.875 -9.266 1 45.66 108 ILE B C 1
ATOM 3281 O O . ILE B 1 108 ? -0.667 25.391 -10.031 1 45.66 108 ILE B O 1
ATOM 3285 N N . ALA B 1 109 ? 1.154 25.734 -9.914 1 47.84 109 ALA B N 1
ATOM 3286 C CA . ALA B 1 109 ? 1.292 25.625 -11.359 1 47.84 109 ALA B CA 1
ATOM 3287 C C . ALA B 1 109 ? 1.358 24.156 -11.797 1 47.84 109 ALA B C 1
ATOM 3289 O O . ALA B 1 109 ? 2.197 23.406 -11.312 1 47.84 109 ALA B O 1
ATOM 3290 N N . SER B 1 110 ? 0.203 23.75 -12.094 1 58.25 110 SER B N 1
ATOM 3291 C CA . SER B 1 110 ? 0.089 22.375 -12.578 1 58.25 110 SER B CA 1
ATOM 3292 C C . SER B 1 110 ? 1.023 22.141 -13.758 1 58.25 110 SER B C 1
ATOM 3294 O O . SER B 1 110 ? 0.958 22.844 -14.766 1 58.25 110 SER B O 1
ATOM 3296 N N . ASN B 1 111 ? 2.289 22.031 -13.547 1 72.88 111 ASN B N 1
ATOM 3297 C CA . ASN B 1 111 ? 3.215 21.562 -14.57 1 72.88 111 ASN B CA 1
ATOM 3298 C C . ASN B 1 111 ? 2.816 20.172 -15.094 1 72.88 111 ASN B C 1
ATOM 3300 O O . ASN B 1 111 ? 3.369 19.172 -14.656 1 72.88 111 ASN B O 1
ATOM 3304 N N . PRO B 1 112 ? 1.933 20.297 -16.047 1 84.56 112 PRO B N 1
ATOM 3305 C CA . PRO B 1 112 ? 1.529 18.984 -16.562 1 84.56 112 PRO B CA 1
ATOM 3306 C C . PRO B 1 112 ? 2.666 18.266 -17.281 1 84.56 112 PRO B C 1
ATOM 3308 O O . PRO B 1 112 ? 3.561 18.906 -17.844 1 84.56 112 PRO B O 1
ATOM 3311 N N . VAL B 1 113 ? 2.686 17.062 -17.109 1 90.5 113 VAL B N 1
ATOM 3312 C CA . VAL B 1 113 ? 3.66 16.234 -17.812 1 90.5 113 VAL B CA 1
ATOM 3313 C C . VAL B 1 113 ? 2.941 15.289 -18.781 1 90.5 113 VAL B C 1
ATOM 3315 O O . VAL B 1 113 ? 1.736 15.055 -18.641 1 90.5 113 VAL B O 1
ATOM 3318 N N . LYS B 1 114 ? 3.676 14.844 -19.734 1 91.62 114 LYS B N 1
ATOM 3319 C CA . LYS B 1 114 ? 3.137 13.875 -20.688 1 91.62 114 LYS B CA 1
ATOM 3320 C C . LYS B 1 114 ? 3.516 12.453 -20.312 1 91.62 114 LYS B C 1
ATOM 3322 O O . LYS B 1 114 ? 4.398 12.242 -19.469 1 91.62 114 LYS B O 1
ATOM 3327 N N . ARG B 1 115 ? 2.848 11.516 -20.906 1 90.56 115 ARG B N 1
ATOM 3328 C CA . ARG B 1 115 ? 3.113 10.102 -20.641 1 90.56 115 ARG B CA 1
ATOM 3329 C C . ARG B 1 115 ? 4.547 9.742 -21.016 1 90.56 115 ARG B C 1
ATOM 3331 O O . ARG B 1 115 ? 5.148 8.859 -20.406 1 90.56 115 ARG B O 1
ATOM 3338 N N . GLU B 1 116 ? 5.102 10.562 -21.969 1 91 116 GLU B N 1
ATOM 3339 C CA . GLU B 1 116 ? 6.422 10.25 -22.484 1 91 116 GLU B CA 1
ATOM 3340 C C . GLU B 1 116 ? 7.508 11.062 -21.781 1 91 116 GLU B C 1
ATOM 3342 O O . GLU B 1 116 ? 8.688 10.969 -22.141 1 91 116 GLU B O 1
ATOM 3347 N N . THR B 1 117 ? 7.078 11.766 -20.875 1 92.5 117 THR B N 1
ATOM 3348 C CA . THR B 1 117 ? 8.07 12.516 -20.109 1 92.5 117 THR B CA 1
ATOM 3349 C C . THR B 1 117 ? 9 11.57 -19.359 1 92.5 117 THR B C 1
ATOM 3351 O O . THR B 1 117 ? 8.539 10.609 -18.719 1 92.5 117 THR B O 1
ATOM 3354 N N . PHE B 1 118 ? 10.273 11.883 -19.438 1 92.56 118 PHE B N 1
ATOM 3355 C CA . PHE B 1 118 ? 11.258 11.039 -18.766 1 92.56 118 PHE B CA 1
ATOM 3356 C C . PHE B 1 118 ? 11.188 11.211 -17.266 1 92.56 118 PHE B C 1
ATOM 3358 O O . PHE B 1 118 ? 10.969 12.312 -16.766 1 92.56 118 PHE B O 1
ATOM 3365 N N . LEU B 1 119 ? 11.5 10.164 -16.516 1 91.44 119 LEU B N 1
ATOM 3366 C CA . LEU B 1 119 ? 11.344 10.117 -15.062 1 91.44 119 LEU B CA 1
ATOM 3367 C C . LEU B 1 119 ? 12.297 11.086 -14.383 1 91.44 119 LEU B C 1
ATOM 3369 O O . LEU B 1 119 ? 11.953 11.703 -13.375 1 91.44 119 LEU B O 1
ATOM 3373 N N . PRO B 1 120 ? 13.539 11.281 -14.906 1 91.19 120 PRO B N 1
ATOM 3374 C CA . PRO B 1 120 ? 14.414 12.25 -14.242 1 91.19 120 PRO B CA 1
ATOM 3375 C C . PRO B 1 120 ? 13.797 13.648 -14.172 1 91.19 120 PRO B C 1
ATOM 3377 O O . PRO B 1 120 ? 13.977 14.352 -13.172 1 91.19 120 PRO B O 1
ATOM 3380 N N . LYS B 1 121 ? 13.078 13.977 -15.18 1 91.5 121 LYS B N 1
ATOM 3381 C CA . LYS B 1 121 ? 12.391 15.266 -15.148 1 91.5 121 LYS B CA 1
ATOM 3382 C C . LYS B 1 121 ? 11.305 15.289 -14.086 1 91.5 121 LYS B C 1
ATOM 3384 O O . LYS B 1 121 ? 11.125 16.281 -13.391 1 91.5 121 LYS B O 1
ATOM 3389 N N . VAL B 1 122 ? 10.586 14.211 -13.945 1 91.88 122 VAL B N 1
ATOM 3390 C CA . VAL B 1 122 ? 9.539 14.078 -12.938 1 91.88 122 VAL B CA 1
ATOM 3391 C C . VAL B 1 122 ? 10.148 14.195 -11.539 1 91.88 122 VAL B C 1
ATOM 3393 O O . VAL B 1 122 ? 9.641 14.938 -10.695 1 91.88 122 VAL B O 1
ATOM 3396 N N . ILE B 1 123 ? 11.273 13.539 -11.344 1 91.94 123 ILE B N 1
ATOM 3397 C CA . ILE B 1 123 ? 11.969 13.562 -10.062 1 91.94 123 ILE B CA 1
ATOM 3398 C C . ILE B 1 123 ? 12.398 14.992 -9.734 1 91.94 123 ILE B C 1
ATOM 3400 O O . ILE B 1 123 ? 12.258 15.445 -8.602 1 91.94 123 ILE B O 1
ATOM 3404 N N . GLU B 1 124 ? 12.859 15.648 -10.711 1 89.5 124 GLU B N 1
ATOM 3405 C CA . GLU B 1 124 ? 13.281 17.031 -10.539 1 89.5 124 GLU B CA 1
ATOM 3406 C C . GLU B 1 124 ? 12.102 17.922 -10.141 1 89.5 124 GLU B C 1
ATOM 3408 O O . GLU B 1 124 ? 12.219 18.75 -9.234 1 89.5 124 GLU B O 1
ATOM 3413 N N . LEU B 1 125 ? 11.016 17.75 -10.82 1 87.62 125 LEU B N 1
ATOM 3414 C CA . LEU B 1 125 ? 9.828 18.547 -10.523 1 87.62 125 LEU B CA 1
ATOM 3415 C C . LEU B 1 125 ? 9.336 18.281 -9.109 1 87.62 125 LEU B C 1
ATOM 3417 O O . LEU B 1 125 ? 8.953 19.203 -8.391 1 87.62 125 LEU B O 1
ATOM 3421 N N . PHE B 1 126 ? 9.367 17.062 -8.727 1 88.25 126 PHE B N 1
ATOM 3422 C CA . PHE B 1 126 ? 8.961 16.688 -7.371 1 88.25 126 PHE B CA 1
ATOM 3423 C C . PHE B 1 126 ? 9.922 17.266 -6.34 1 88.25 126 PHE B C 1
ATOM 3425 O O . PHE B 1 126 ? 9.5 17.766 -5.297 1 88.25 126 PHE B O 1
ATOM 3432 N N . TRP B 1 127 ? 11.148 17.25 -6.652 1 85.44 127 TRP B N 1
ATOM 3433 C CA . TRP B 1 127 ? 12.164 17.781 -5.746 1 85.44 127 TRP B CA 1
ATOM 3434 C C . TRP B 1 127 ? 11.969 19.281 -5.535 1 85.44 127 TRP B C 1
ATOM 3436 O O . TRP B 1 127 ? 12.25 19.797 -4.453 1 85.44 127 TRP B O 1
ATOM 3446 N N . LEU B 1 128 ? 11.508 19.906 -6.566 1 81.19 128 LEU B N 1
ATOM 3447 C CA . LEU B 1 128 ? 11.312 21.344 -6.5 1 81.19 128 LEU B CA 1
ATOM 3448 C C . LEU B 1 128 ? 10.086 21.688 -5.656 1 81.19 128 LEU B C 1
ATOM 3450 O O . LEU B 1 128 ? 9.82 22.859 -5.395 1 81.19 128 LEU B O 1
ATOM 3454 N N . GLY B 1 129 ? 9.391 20.656 -5.254 1 76.12 129 GLY B N 1
ATOM 3455 C CA . GLY B 1 129 ? 8.359 20.938 -4.273 1 76.12 129 GLY B CA 1
ATOM 3456 C C . GLY B 1 129 ? 6.969 20.547 -4.746 1 76.12 129 GLY B C 1
ATOM 3457 O O . GLY B 1 129 ? 5.996 20.656 -3.996 1 76.12 129 GLY B O 1
ATOM 3458 N N . LEU B 1 130 ? 6.84 20.109 -5.945 1 79.75 130 LEU B N 1
ATOM 3459 C CA . LEU B 1 130 ? 5.535 19.672 -6.434 1 79.75 130 LEU B CA 1
ATOM 3460 C C . LEU B 1 130 ? 5.188 18.281 -5.906 1 79.75 130 LEU B C 1
ATOM 3462 O O . LEU B 1 130 ? 5.988 17.359 -6.031 1 79.75 130 LEU B O 1
ATOM 3466 N N . HIS B 1 131 ? 4.023 18.125 -5.316 1 80.19 131 HIS B N 1
ATOM 3467 C CA . HIS B 1 131 ? 3.635 16.859 -4.734 1 80.19 131 HIS B CA 1
ATOM 3468 C C . HIS B 1 131 ? 2.82 16.016 -5.719 1 80.19 131 HIS B C 1
ATOM 3470 O O . HIS B 1 131 ? 2.713 14.805 -5.57 1 80.19 131 HIS B O 1
ATOM 3476 N N . ARG B 1 132 ? 2.275 16.734 -6.645 1 83.38 132 ARG B N 1
ATOM 3477 C CA . ARG B 1 132 ? 1.435 16.094 -7.648 1 83.38 132 ARG B CA 1
ATOM 3478 C C . ARG B 1 132 ? 1.682 16.688 -9.031 1 83.38 132 ARG B C 1
ATOM 3480 O O . ARG B 1 132 ? 1.946 17.875 -9.156 1 83.38 132 ARG B O 1
ATOM 3487 N N . LEU B 1 133 ? 1.587 15.828 -10.055 1 86.94 133 LEU B N 1
ATOM 3488 C CA . LEU B 1 133 ? 1.756 16.25 -11.445 1 86.94 133 LEU B CA 1
ATOM 3489 C C . LEU B 1 133 ? 0.611 15.742 -12.312 1 86.94 133 LEU B C 1
ATOM 3491 O O . LEU B 1 133 ? 0.428 14.531 -12.453 1 86.94 133 LEU B O 1
ATOM 3495 N N . PRO B 1 134 ? -0.196 16.641 -12.812 1 87.12 134 PRO B N 1
ATOM 3496 C CA . PRO B 1 134 ? -1.163 16.172 -13.805 1 87.12 134 PRO B CA 1
ATOM 3497 C C . PRO B 1 134 ? -0.496 15.57 -15.039 1 87.12 134 PRO B C 1
ATOM 3499 O O . PRO B 1 134 ? 0.495 16.109 -15.531 1 87.12 134 PRO B O 1
ATOM 3502 N N . VAL B 1 135 ? -0.961 14.461 -15.453 1 89.75 135 VAL B N 1
ATOM 3503 C CA . VAL B 1 135 ? -0.521 13.836 -16.688 1 89.75 135 VAL B CA 1
ATOM 3504 C C . VAL B 1 135 ? -1.552 14.086 -17.797 1 89.75 135 VAL B C 1
ATOM 3506 O O . VAL B 1 135 ? -2.73 13.766 -17.625 1 89.75 135 VAL B O 1
ATOM 3509 N N . VAL B 1 136 ? -1.089 14.641 -18.859 1 88.25 136 VAL B N 1
ATOM 3510 C CA . VAL B 1 136 ? -2.027 15.062 -19.891 1 88.25 136 VAL B CA 1
ATOM 3511 C C . VAL B 1 136 ? -1.751 14.289 -21.172 1 88.25 136 VAL B C 1
ATOM 3513 O O . VAL B 1 136 ? -0.639 13.797 -21.391 1 88.25 136 VAL B O 1
ATOM 3516 N N . ASN B 1 137 ? -2.832 14.102 -21.953 1 88 137 ASN B N 1
ATOM 3517 C CA . ASN B 1 137 ? -2.686 13.508 -23.281 1 88 137 ASN B CA 1
ATOM 3518 C C . ASN B 1 137 ? -2.316 14.555 -24.328 1 88 137 ASN B C 1
ATOM 3520 O O . ASN B 1 137 ? -1.95 15.68 -23.984 1 88 137 ASN B O 1
ATOM 3524 N N . MET B 1 138 ? -2.363 14.117 -25.594 1 85.69 138 MET B N 1
ATOM 3525 C CA . MET B 1 138 ? -1.974 14.992 -26.688 1 85.69 138 MET B CA 1
ATOM 3526 C C . MET B 1 138 ? -2.932 16.172 -26.812 1 85.69 138 MET B C 1
ATOM 3528 O O . MET B 1 138 ? -2.537 17.25 -27.25 1 85.69 138 MET B O 1
ATOM 3532 N N . GLU B 1 139 ? -4.156 16.016 -26.359 1 84 139 GLU B N 1
ATOM 3533 C CA . GLU B 1 139 ? -5.168 17.062 -26.422 1 84 139 GLU B CA 1
ATOM 3534 C C . GLU B 1 139 ? -5.117 17.938 -25.172 1 84 139 GLU B C 1
ATOM 3536 O O . GLU B 1 139 ? -5.949 18.844 -25.016 1 84 139 GLU B O 1
ATOM 3541 N N . ASN B 1 140 ? -4.242 17.641 -24.25 1 81.31 140 ASN B N 1
ATOM 3542 C CA . ASN B 1 140 ? -4.016 18.375 -23.016 1 81.31 140 ASN B CA 1
ATOM 3543 C C . ASN B 1 140 ? -5.125 18.125 -21.984 1 81.31 140 ASN B C 1
ATOM 3545 O O . ASN B 1 140 ? -5.383 18.969 -21.125 1 81.31 140 ASN B O 1
ATOM 3549 N N . ASN B 1 141 ? -5.762 17 -22.219 1 84.06 141 ASN B N 1
ATOM 3550 C CA . ASN B 1 141 ? -6.691 16.562 -21.188 1 84.06 141 ASN B CA 1
ATOM 3551 C C . ASN B 1 141 ? -5.973 15.805 -20.062 1 84.06 141 ASN B C 1
ATOM 3553 O O . ASN B 1 141 ? -5.066 15.008 -20.328 1 84.06 141 ASN B O 1
ATOM 3557 N N . ILE B 1 142 ? -6.418 16.156 -18.938 1 85.88 142 ILE B N 1
ATOM 3558 C CA . ILE B 1 142 ? -5.824 15.438 -17.812 1 85.88 142 ILE B CA 1
ATOM 3559 C C . ILE B 1 142 ? -6.309 13.992 -17.797 1 85.88 142 ILE B C 1
ATOM 3561 O O . ILE B 1 142 ? -7.512 13.734 -17.703 1 85.88 142 ILE B O 1
ATOM 3565 N N . ILE B 1 143 ? -5.402 13.047 -17.812 1 86.38 143 ILE B N 1
ATOM 3566 C CA . ILE B 1 143 ? -5.789 11.648 -17.891 1 86.38 143 ILE B CA 1
ATOM 3567 C C . ILE B 1 143 ? -5.371 10.93 -16.609 1 86.38 143 ILE B C 1
ATOM 3569 O O . ILE B 1 143 ? -5.84 9.82 -16.328 1 86.38 143 ILE B O 1
ATOM 3573 N N . ASN B 1 144 ? -4.457 11.547 -15.914 1 88.19 144 ASN B N 1
ATOM 3574 C CA . ASN B 1 144 ? -3.971 10.953 -14.672 1 88.19 144 ASN B CA 1
ATOM 3575 C C . ASN B 1 144 ? -3.293 11.992 -13.789 1 88.19 144 ASN B C 1
ATOM 3577 O O . ASN B 1 144 ? -3.088 13.133 -14.203 1 88.19 144 ASN B O 1
ATOM 3581 N N . VAL B 1 145 ? -3.08 11.727 -12.547 1 86.38 145 VAL B N 1
ATOM 3582 C CA . VAL B 1 145 ? -2.287 12.539 -11.625 1 86.38 145 VAL B CA 1
ATOM 3583 C C . VAL B 1 145 ? -1.188 11.68 -11 1 86.38 145 VAL B C 1
ATOM 3585 O O . VAL B 1 145 ? -1.471 10.656 -10.367 1 86.38 145 VAL B O 1
ATOM 3588 N N . LEU B 1 146 ? 0.016 12.039 -11.242 1 89.06 146 LEU B N 1
ATOM 3589 C CA . LEU B 1 146 ? 1.167 11.344 -10.68 1 89.06 146 LEU B CA 1
ATOM 3590 C C . LEU B 1 146 ? 1.636 12.016 -9.398 1 89.06 146 LEU B C 1
ATOM 3592 O O . LEU B 1 146 ? 1.833 13.227 -9.359 1 89.06 146 LEU B O 1
ATOM 3596 N N . THR B 1 147 ? 1.816 11.273 -8.344 1 87.88 147 THR B N 1
ATOM 3597 C CA . THR B 1 147 ? 2.211 11.844 -7.055 1 87.88 147 THR B CA 1
ATOM 3598 C C . THR B 1 147 ? 3.615 11.383 -6.672 1 87.88 147 THR B C 1
ATOM 3600 O O . THR B 1 147 ? 4.164 10.461 -7.281 1 87.88 147 THR B O 1
ATOM 3603 N N . GLN B 1 148 ? 4.16 12.062 -5.738 1 90.19 148 GLN B N 1
ATOM 3604 C CA . GLN B 1 148 ? 5.438 11.633 -5.176 1 90.19 148 GLN B CA 1
ATOM 3605 C C . GLN B 1 148 ? 5.332 10.227 -4.594 1 90.19 148 GLN B C 1
ATOM 3607 O O . GLN B 1 148 ? 6.262 9.43 -4.719 1 90.19 148 GLN B O 1
ATOM 3612 N N . SER B 1 149 ? 4.188 9.961 -4.012 1 89.81 149 SER B N 1
ATOM 3613 C CA . SER B 1 149 ? 3.982 8.641 -3.424 1 89.81 149 SER B CA 1
ATOM 3614 C C . SER B 1 149 ? 3.992 7.551 -4.492 1 89.81 149 SER B C 1
ATOM 3616 O O . SER B 1 149 ? 4.449 6.434 -4.242 1 89.81 149 SER B O 1
ATOM 3618 N N . ASP B 1 150 ? 3.469 7.883 -5.648 1 89.69 150 ASP B N 1
ATOM 3619 C CA . ASP B 1 150 ? 3.508 6.934 -6.758 1 89.69 150 ASP B CA 1
ATOM 3620 C C . ASP B 1 150 ? 4.945 6.586 -7.133 1 89.69 150 ASP B C 1
ATOM 3622 O O . ASP B 1 150 ? 5.277 5.414 -7.324 1 89.69 150 ASP B O 1
ATOM 3626 N N . LEU B 1 151 ? 5.699 7.586 -7.273 1 91.94 151 LEU B N 1
ATOM 3627 C CA . LEU B 1 151 ? 7.098 7.387 -7.641 1 91.94 151 LEU B CA 1
ATOM 3628 C C . LEU B 1 151 ? 7.836 6.605 -6.559 1 91.94 151 LEU B C 1
ATOM 3630 O O . LEU B 1 151 ? 8.617 5.703 -6.863 1 91.94 151 LEU B O 1
ATOM 3634 N N . LEU B 1 152 ? 7.609 6.996 -5.375 1 92.88 152 LEU B N 1
ATOM 3635 C CA . LEU B 1 152 ? 8.258 6.309 -4.262 1 92.88 152 LEU B CA 1
ATOM 3636 C C . LEU B 1 152 ? 7.883 4.828 -4.25 1 92.88 152 LEU B C 1
ATOM 3638 O O . LEU B 1 152 ? 8.742 3.971 -4.039 1 92.88 152 LEU B O 1
ATOM 3642 N N . ALA B 1 153 ? 6.629 4.559 -4.414 1 90.69 153 ALA B N 1
ATOM 3643 C CA . ALA B 1 153 ? 6.16 3.178 -4.477 1 90.69 153 ALA B CA 1
ATOM 3644 C C . ALA B 1 153 ? 6.848 2.414 -5.605 1 90.69 153 ALA B C 1
ATOM 3646 O O . ALA B 1 153 ? 7.262 1.267 -5.422 1 90.69 153 ALA B O 1
ATOM 3647 N N . PHE B 1 154 ? 6.93 3.053 -6.723 1 90 154 PHE B N 1
ATOM 3648 C CA . PHE B 1 154 ? 7.621 2.445 -7.855 1 90 154 PHE B CA 1
ATOM 3649 C C . PHE B 1 154 ? 9.07 2.131 -7.5 1 90 154 PHE B C 1
ATOM 3651 O O . PHE B 1 154 ? 9.57 1.052 -7.82 1 90 154 PHE B O 1
ATOM 3658 N N . MET B 1 155 ? 9.719 3.059 -6.906 1 90.38 155 MET B N 1
ATOM 3659 C CA . MET B 1 155 ? 11.109 2.869 -6.52 1 90.38 155 MET B CA 1
ATOM 3660 C C . MET B 1 155 ? 11.25 1.737 -5.504 1 90.38 155 MET B C 1
ATOM 3662 O O . MET B 1 155 ? 12.219 0.977 -5.543 1 90.38 155 MET B O 1
ATOM 3666 N N . ALA B 1 156 ? 10.336 1.673 -4.59 1 90.75 156 ALA B N 1
ATOM 3667 C CA . ALA B 1 156 ? 10.336 0.594 -3.605 1 90.75 156 ALA B CA 1
ATOM 3668 C C . ALA B 1 156 ? 10.242 -0.769 -4.285 1 90.75 156 ALA B C 1
ATOM 3670 O O . ALA B 1 156 ? 10.883 -1.729 -3.855 1 90.75 156 ALA B O 1
ATOM 3671 N N . GLN B 1 157 ? 9.484 -0.837 -5.328 1 87.56 157 GLN B N 1
ATOM 3672 C CA . GLN B 1 157 ? 9.297 -2.08 -6.07 1 87.56 157 GLN B CA 1
ATOM 3673 C C . GLN B 1 157 ? 10.523 -2.4 -6.918 1 87.56 157 GLN B C 1
ATOM 3675 O O . GLN B 1 157 ? 10.711 -3.543 -7.348 1 87.56 157 GLN B O 1
ATOM 3680 N N . ASN B 1 158 ? 11.297 -1.359 -7.219 1 87.69 158 ASN B N 1
ATOM 3681 C CA . ASN B 1 158 ? 12.469 -1.479 -8.07 1 87.69 158 ASN B CA 1
ATOM 3682 C C . ASN B 1 158 ? 13.711 -0.885 -7.406 1 87.69 158 ASN B C 1
ATOM 3684 O O . ASN B 1 158 ? 14.391 -0.043 -7.996 1 87.69 158 ASN B O 1
ATOM 3688 N N . MET B 1 159 ? 14 -1.406 -6.312 1 87 159 MET B N 1
ATOM 3689 C CA . MET B 1 159 ? 15.047 -0.869 -5.453 1 87 159 MET B CA 1
ATOM 3690 C C . MET B 1 159 ? 16.406 -0.934 -6.145 1 87 159 MET B C 1
ATOM 3692 O O . MET B 1 159 ? 17.297 -0.124 -5.867 1 87 159 MET B O 1
ATOM 3696 N N . HIS B 1 160 ? 16.531 -1.853 -7.066 1 83.06 160 HIS B N 1
ATOM 3697 C CA . HIS B 1 160 ? 17.797 -1.988 -7.793 1 83.06 160 HIS B CA 1
ATOM 3698 C C . HIS B 1 160 ? 18.109 -0.729 -8.594 1 83.06 160 HIS B C 1
ATOM 3700 O O . HIS B 1 160 ? 19.281 -0.449 -8.883 1 83.06 160 HIS B O 1
ATOM 3706 N N . LEU B 1 161 ? 17.125 0.011 -8.922 1 84.81 161 LEU B N 1
ATOM 3707 C CA . LEU B 1 161 ? 17.297 1.247 -9.672 1 84.81 161 LEU B CA 1
ATOM 3708 C C . LEU B 1 161 ? 18 2.303 -8.828 1 84.81 161 LEU B C 1
ATOM 3710 O O . LEU B 1 161 ? 18.656 3.203 -9.367 1 84.81 161 LEU B O 1
ATOM 3714 N N . ILE B 1 162 ? 17.828 2.246 -7.527 1 85.81 162 ILE B N 1
ATOM 3715 C CA . ILE B 1 162 ? 18.453 3.193 -6.613 1 85.81 162 ILE B CA 1
ATOM 3716 C C . ILE B 1 162 ? 19.922 2.842 -6.434 1 85.81 162 ILE B C 1
ATOM 3718 O O . ILE B 1 162 ? 20.766 3.729 -6.25 1 85.81 162 ILE B O 1
ATOM 3722 N N . GLY B 1 163 ? 20.234 1.556 -6.539 1 83.88 163 GLY B N 1
ATOM 3723 C CA . GLY B 1 163 ? 21.625 1.115 -6.52 1 83.88 163 GLY B CA 1
ATOM 3724 C C . GLY B 1 163 ? 22.219 1.083 -5.125 1 83.88 163 GLY B C 1
ATOM 3725 O O . GLY B 1 163 ? 21.516 0.776 -4.156 1 83.88 163 GLY B O 1
ATOM 3726 N N . ALA B 1 164 ? 23.469 1.393 -5.031 1 84.38 164 ALA B N 1
ATOM 3727 C CA . ALA B 1 164 ? 24.234 1.205 -3.803 1 84.38 164 ALA B CA 1
ATOM 3728 C C . ALA B 1 164 ? 23.828 2.223 -2.742 1 84.38 164 ALA B C 1
ATOM 3730 O O . ALA B 1 164 ? 23.969 1.973 -1.543 1 84.38 164 ALA B O 1
ATOM 3731 N N . ILE B 1 165 ? 23.312 3.293 -3.178 1 88.88 165 ILE B N 1
ATOM 3732 C CA . ILE B 1 165 ? 22.938 4.348 -2.24 1 88.88 165 ILE B CA 1
ATOM 3733 C C . ILE B 1 165 ? 21.812 3.855 -1.33 1 88.88 165 ILE B C 1
ATOM 3735 O O . ILE B 1 165 ? 21.609 4.387 -0.234 1 88.88 165 ILE B O 1
ATOM 3739 N N . ALA B 1 166 ? 21.062 2.883 -1.8 1 89.31 166 ALA B N 1
ATOM 3740 C CA . ALA B 1 166 ? 19.938 2.34 -1.035 1 89.31 166 ALA B CA 1
ATOM 3741 C C . ALA B 1 166 ? 20.406 1.797 0.312 1 89.31 166 ALA B C 1
ATOM 3743 O O . ALA B 1 166 ? 19.672 1.853 1.3 1 89.31 166 ALA B O 1
ATOM 3744 N N . ARG B 1 167 ? 21.672 1.416 0.371 1 89.69 167 ARG B N 1
ATOM 3745 C CA . ARG B 1 167 ? 22.172 0.773 1.579 1 89.69 167 ARG B CA 1
ATOM 3746 C C . ARG B 1 167 ? 22.859 1.784 2.488 1 89.69 167 ARG B C 1
ATOM 3748 O O . ARG B 1 167 ? 23.219 1.467 3.627 1 89.69 167 ARG B O 1
ATOM 3755 N N . LYS B 1 168 ? 23 2.955 1.992 1 92.94 168 LYS B N 1
ATOM 3756 C CA . LYS B 1 168 ? 23.578 4.004 2.826 1 92.94 168 LYS B CA 1
ATOM 3757 C C . LYS B 1 168 ? 22.609 4.453 3.906 1 92.94 168 LYS B C 1
ATOM 3759 O O . LYS B 1 168 ? 21.391 4.359 3.729 1 92.94 168 LYS B O 1
ATOM 3764 N N . THR B 1 169 ? 23.203 4.906 4.969 1 94.5 169 THR B N 1
ATOM 3765 C CA . THR B 1 169 ? 22.375 5.406 6.062 1 94.5 169 THR B CA 1
ATOM 3766 C C . THR B 1 169 ? 21.812 6.781 5.727 1 94.5 169 THR B C 1
ATOM 3768 O O . THR B 1 169 ? 22.297 7.457 4.82 1 94.5 169 THR B O 1
ATOM 3771 N N . LEU B 1 170 ? 20.766 7.156 6.453 1 94.44 170 LEU B N 1
ATOM 3772 C CA . LEU B 1 170 ? 20.188 8.484 6.273 1 94.44 170 LEU B CA 1
ATOM 3773 C C . LEU B 1 170 ? 21.234 9.57 6.504 1 94.44 170 LEU B C 1
ATOM 3775 O O . LEU B 1 170 ? 21.281 10.555 5.766 1 94.44 170 LEU B O 1
ATOM 3779 N N . ASP B 1 171 ? 22.062 9.312 7.453 1 93.44 171 ASP B N 1
ATOM 3780 C CA . ASP B 1 171 ? 23.125 10.266 7.762 1 93.44 171 ASP B CA 1
ATOM 3781 C C . ASP B 1 171 ? 24.094 10.406 6.594 1 93.44 171 ASP B C 1
ATOM 3783 O O . ASP B 1 171 ? 24.469 11.523 6.211 1 93.44 171 ASP B O 1
ATOM 3787 N N . GLU B 1 172 ? 24.453 9.328 6.012 1 92.81 172 GLU B N 1
ATOM 3788 C CA . GLU B 1 172 ? 25.359 9.328 4.871 1 92.81 172 GLU B CA 1
ATOM 3789 C C . GLU B 1 172 ? 24.75 10.023 3.664 1 92.81 172 GLU B C 1
ATOM 3791 O O . GLU B 1 172 ? 25.469 10.602 2.844 1 92.81 172 GLU B O 1
ATOM 3796 N N . CYS B 1 173 ? 23.453 9.969 3.602 1 92.06 173 CYS B N 1
ATOM 3797 C CA . CYS B 1 173 ? 22.75 10.586 2.482 1 92.06 173 CYS B CA 1
ATOM 3798 C C . CYS B 1 173 ? 22.406 12.039 2.787 1 92.06 173 CYS B C 1
ATOM 3800 O O . CYS B 1 173 ? 21.812 12.727 1.958 1 92.06 173 CYS B O 1
ATOM 3802 N N . ASN B 1 174 ? 22.719 12.539 3.979 1 91.19 174 ASN B N 1
ATOM 3803 C CA . ASN B 1 174 ? 22.422 13.898 4.434 1 91.19 174 ASN B CA 1
ATOM 3804 C C . ASN B 1 174 ? 20.922 14.18 4.445 1 91.19 174 ASN B C 1
ATOM 3806 O O . ASN B 1 174 ? 20.484 15.234 3.994 1 91.19 174 ASN B O 1
ATOM 3810 N N . ILE B 1 175 ? 20.188 13.188 4.887 1 92 175 ILE B N 1
ATOM 3811 C CA . ILE B 1 175 ? 18.734 13.32 5.004 1 92 175 ILE B CA 1
ATOM 3812 C C . ILE B 1 175 ? 18.344 13.359 6.477 1 92 175 ILE B C 1
ATOM 3814 O O . ILE B 1 175 ? 18.859 12.594 7.289 1 92 175 ILE B O 1
ATOM 3818 N N . GLY B 1 176 ? 17.422 14.188 6.832 1 90 176 GLY B N 1
ATOM 3819 C CA . GLY B 1 176 ? 16.859 14.219 8.172 1 90 176 GLY B CA 1
ATOM 3820 C C . GLY B 1 176 ? 17.719 14.977 9.164 1 90 176 GLY B C 1
ATOM 3821 O O . GLY B 1 176 ? 17.766 14.633 10.344 1 90 176 GLY B O 1
ATOM 3822 N N . ARG B 1 177 ? 18.375 16.031 8.695 1 86.88 177 ARG B N 1
ATOM 3823 C CA . ARG B 1 177 ? 19.344 16.734 9.539 1 86.88 177 ARG B CA 1
ATOM 3824 C C . ARG B 1 177 ? 18.734 17.984 10.164 1 86.88 177 ARG B C 1
ATOM 3826 O O . ARG B 1 177 ? 19.266 18.516 11.133 1 86.88 177 ARG B O 1
ATOM 3833 N N . VAL B 1 178 ? 17.688 18.438 9.711 1 87 178 VAL B N 1
ATOM 3834 C CA . VAL B 1 178 ? 17.094 19.672 10.195 1 87 178 VAL B CA 1
ATOM 3835 C C . VAL B 1 178 ? 16.016 19.359 11.242 1 87 178 VAL B C 1
ATOM 3837 O O . VAL B 1 178 ? 15.117 18.562 10.992 1 87 178 VAL B O 1
ATOM 3840 N N . ALA B 1 179 ? 16.156 19.969 12.367 1 90.69 179 ALA B N 1
ATOM 3841 C CA . ALA B 1 179 ? 15.172 19.781 13.43 1 90.69 179 ALA B CA 1
ATOM 3842 C C . ALA B 1 179 ? 13.781 20.25 12.992 1 90.69 179 ALA B C 1
ATOM 3844 O O . ALA B 1 179 ? 13.633 21.344 12.461 1 90.69 179 ALA B O 1
ATOM 3845 N N . PRO B 1 180 ? 12.836 19.422 13.25 1 93.94 180 PRO B N 1
ATOM 3846 C CA . PRO B 1 180 ? 11.484 19.797 12.812 1 93.94 180 PRO B CA 1
ATOM 3847 C C . PRO B 1 180 ? 10.812 20.781 13.766 1 93.94 180 PRO B C 1
ATOM 3849 O O . PRO B 1 180 ? 11.203 20.891 14.93 1 93.94 180 PRO B O 1
ATOM 3852 N N . GLN B 1 181 ? 9.852 21.562 13.18 1 94.25 181 GLN B N 1
ATOM 3853 C CA . GLN B 1 181 ? 8.891 22.234 14.055 1 94.25 181 GLN B CA 1
ATOM 3854 C C . GLN B 1 181 ? 8.094 21.219 14.875 1 94.25 181 GLN B C 1
ATOM 3856 O O . GLN B 1 181 ? 7.77 20.141 14.383 1 94.25 181 GLN B O 1
ATOM 3861 N N . MET B 1 182 ? 7.91 21.578 16.125 1 96.25 182 MET B N 1
ATOM 3862 C CA . MET B 1 182 ? 7.199 20.641 17 1 96.25 182 MET B CA 1
ATOM 3863 C C . MET B 1 182 ? 6.012 21.312 17.672 1 96.25 182 MET B C 1
ATOM 3865 O O . MET B 1 182 ? 5.957 22.531 17.766 1 96.25 182 MET B O 1
ATOM 3869 N N . ALA B 1 183 ? 5.102 20.547 17.969 1 96.5 183 ALA B N 1
ATOM 3870 C CA . ALA B 1 183 ? 3.984 21 18.781 1 96.5 183 ALA B CA 1
ATOM 3871 C C . ALA B 1 183 ? 3.984 20.297 20.141 1 96.5 183 ALA B C 1
ATOM 3873 O O . ALA B 1 183 ? 4.324 19.109 20.234 1 96.5 183 ALA B O 1
ATOM 3874 N N . ARG B 1 184 ? 3.613 21.062 21.141 1 96.5 184 ARG B N 1
ATOM 3875 C CA . ARG B 1 184 ? 3.389 20.438 22.438 1 96.5 184 ARG B CA 1
ATOM 3876 C C . ARG B 1 184 ? 2.01 19.781 22.5 1 96.5 184 ARG B C 1
ATOM 3878 O O . ARG B 1 184 ? 1.055 20.281 21.906 1 96.5 184 ARG B O 1
ATOM 3885 N N . ALA B 1 185 ? 1.977 18.703 23.281 1 94.94 185 ALA B N 1
ATOM 3886 C CA . ALA B 1 185 ? 0.742 17.922 23.375 1 94.94 185 ALA B CA 1
ATOM 3887 C C . ALA B 1 185 ? -0.406 18.797 23.891 1 94.94 185 ALA B C 1
ATOM 3889 O O . ALA B 1 185 ? -1.566 18.562 23.531 1 94.94 185 ALA B O 1
ATOM 3890 N N . ASN B 1 186 ? -0.091 19.844 24.594 1 94.69 186 ASN B N 1
ATOM 3891 C CA . ASN B 1 186 ? -1.117 20.656 25.266 1 94.69 186 ASN B CA 1
ATOM 3892 C C . ASN B 1 186 ? -1.387 21.953 24.5 1 94.69 186 ASN B C 1
ATOM 3894 O O . ASN B 1 186 ? -2.184 22.781 24.953 1 94.69 186 ASN B O 1
ATOM 3898 N N . GLU B 1 187 ? -0.732 22.125 23.391 1 94.44 187 GLU B N 1
ATOM 3899 C CA . GLU B 1 187 ? -0.995 23.297 22.578 1 94.44 187 GLU B CA 1
ATOM 3900 C C . GLU B 1 187 ? -2.357 23.203 21.891 1 94.44 187 GLU B C 1
ATOM 3902 O O . GLU B 1 187 ? -2.805 22.109 21.531 1 94.44 187 GLU B O 1
ATOM 3907 N N . GLN B 1 188 ? -2.953 24.328 21.766 1 92.19 188 GLN B N 1
ATOM 3908 C CA . GLN B 1 188 ? -4.25 24.344 21.109 1 92.19 188 GLN B CA 1
ATOM 3909 C C . GLN B 1 188 ? -4.117 23.984 19.625 1 92.19 188 GLN B C 1
ATOM 3911 O O . GLN B 1 188 ? -3.211 24.469 18.938 1 92.19 188 GLN B O 1
ATOM 3916 N N . THR B 1 189 ? -5.027 23.188 19.141 1 91.88 189 THR B N 1
ATOM 3917 C CA . THR B 1 189 ? -4.949 22.641 17.797 1 91.88 189 THR B CA 1
ATOM 3918 C C . THR B 1 189 ? -4.961 23.766 16.766 1 91.88 189 THR B C 1
ATOM 3920 O O . THR B 1 189 ? -4.191 23.734 15.797 1 91.88 189 THR B O 1
ATOM 3923 N N . SER B 1 190 ? -5.746 24.781 16.953 1 89.19 190 SER B N 1
ATOM 3924 C CA . SER B 1 190 ? -5.84 25.859 15.984 1 89.19 190 SER B CA 1
ATOM 3925 C C . SER B 1 190 ? -4.512 26.594 15.844 1 89.19 190 SER B C 1
ATOM 3927 O O . SER B 1 190 ? -4.156 27.047 14.75 1 89.19 190 SER B O 1
ATOM 3929 N N . VAL B 1 191 ? -3.785 26.734 16.938 1 91.06 191 VAL B N 1
ATOM 3930 C CA . VAL B 1 191 ? -2.484 27.391 16.922 1 91.06 191 VAL B CA 1
ATOM 3931 C C . VAL B 1 191 ? -1.487 26.562 16.125 1 91.06 191 VAL B C 1
ATOM 3933 O O . VAL B 1 191 ? -0.699 27.109 15.344 1 91.06 191 VAL B O 1
ATOM 3936 N N . VAL B 1 192 ? -1.597 25.312 16.312 1 93.75 192 VAL B N 1
ATOM 3937 C CA . VAL B 1 192 ? -0.693 24.406 15.609 1 93.75 192 VAL B CA 1
ATOM 3938 C C . VAL B 1 192 ? -1.006 24.406 14.109 1 93.75 192 VAL B C 1
ATOM 3940 O O . VAL B 1 192 ? -0.094 24.422 13.281 1 93.75 192 VAL B O 1
ATOM 3943 N N . VAL B 1 193 ? -2.254 24.406 13.797 1 91.19 193 VAL B N 1
ATOM 3944 C CA . VAL B 1 193 ? -2.668 24.469 12.398 1 91.19 193 VAL B CA 1
ATOM 3945 C C . VAL B 1 193 ? -2.137 25.75 11.75 1 91.19 193 VAL B C 1
ATOM 3947 O O . VAL B 1 193 ? -1.633 25.719 10.625 1 91.19 193 VAL B O 1
ATOM 3950 N N . LYS B 1 194 ? -2.26 26.828 12.469 1 90.38 194 LYS B N 1
ATOM 3951 C CA . LYS B 1 194 ? -1.732 28.094 11.977 1 90.38 194 LYS B CA 1
ATOM 3952 C C . LYS B 1 194 ? -0.224 28.016 11.758 1 90.38 194 LYS B C 1
ATOM 3954 O O . LYS B 1 194 ? 0.296 28.547 10.781 1 90.38 194 LYS B O 1
ATOM 3959 N N . ARG B 1 195 ? 0.405 27.391 12.641 1 92.44 195 ARG B N 1
ATOM 3960 C CA . ARG B 1 195 ? 1.846 27.203 12.508 1 92.44 195 ARG B CA 1
ATOM 3961 C C . ARG B 1 195 ? 2.184 26.422 11.25 1 92.44 195 ARG B C 1
ATOM 3963 O O . ARG B 1 195 ? 3.123 26.75 10.531 1 92.44 195 ARG B O 1
ATOM 3970 N N . LEU B 1 196 ? 1.455 25.312 11.008 1 89.75 196 LEU B N 1
ATOM 3971 C CA . LEU B 1 196 ? 1.651 24.562 9.781 1 89.75 196 LEU B CA 1
ATOM 3972 C C . LEU B 1 196 ? 1.535 25.469 8.562 1 89.75 196 LEU B C 1
ATOM 3974 O O . LEU B 1 196 ? 2.393 25.438 7.672 1 89.75 196 LEU B O 1
ATOM 3978 N N . HIS B 1 197 ? 0.558 26.234 8.586 1 85.75 197 HIS B N 1
ATOM 3979 C CA . HIS B 1 197 ? 0.291 27.141 7.484 1 85.75 197 HIS B CA 1
ATOM 3980 C C . HIS B 1 197 ? 1.404 28.172 7.336 1 85.75 197 HIS B C 1
ATOM 3982 O O . HIS B 1 197 ? 1.935 28.375 6.242 1 85.75 197 HIS B O 1
ATOM 3988 N N . ASP B 1 198 ? 1.783 28.828 8.453 1 87.38 198 ASP B N 1
ATOM 3989 C CA . ASP B 1 198 ? 2.768 29.922 8.445 1 87.38 198 ASP B CA 1
ATOM 3990 C C . ASP B 1 198 ? 4.133 29.406 7.996 1 87.38 198 ASP B C 1
ATOM 3992 O O . ASP B 1 198 ? 4.863 30.109 7.297 1 87.38 198 ASP B O 1
ATOM 3996 N N . LYS B 1 199 ? 4.426 28.266 8.383 1 88.31 199 LYS B N 1
ATOM 3997 C CA . LYS B 1 199 ? 5.738 27.703 8.078 1 88.31 199 LYS B CA 1
ATOM 3998 C C . LYS B 1 199 ? 5.703 26.891 6.785 1 88.31 199 LYS B C 1
ATOM 4000 O O . LYS B 1 199 ? 6.73 26.375 6.336 1 88.31 199 LYS B O 1
ATOM 4005 N N . ARG B 1 200 ? 4.574 26.734 6.281 1 82 200 ARG B N 1
ATOM 4006 C CA . ARG B 1 200 ? 4.359 26.016 5.027 1 82 200 ARG B CA 1
ATOM 4007 C C . ARG B 1 200 ? 4.816 24.562 5.141 1 82 200 ARG B C 1
ATOM 4009 O O . ARG B 1 200 ? 5.547 24.062 4.281 1 82 200 ARG B O 1
ATOM 4016 N N . ILE B 1 201 ? 4.441 23.984 6.219 1 85.5 201 ILE B N 1
ATOM 4017 C CA . ILE B 1 201 ? 4.684 22.562 6.422 1 85.5 201 ILE B CA 1
ATOM 4018 C C . ILE B 1 201 ? 3.357 21.844 6.609 1 85.5 201 ILE B C 1
ATOM 4020 O O . ILE B 1 201 ? 2.348 22.453 6.957 1 85.5 201 ILE B O 1
ATOM 4024 N N . THR B 1 202 ? 3.371 20.547 6.355 1 83.94 202 THR B N 1
ATOM 4025 C CA . THR B 1 202 ? 2.104 19.828 6.352 1 83.94 202 THR B CA 1
ATOM 4026 C C . THR B 1 202 ? 1.985 18.938 7.582 1 83.94 202 THR B C 1
ATOM 4028 O O . THR B 1 202 ? 0.929 18.344 7.836 1 83.94 202 THR B O 1
ATOM 4031 N N . ALA B 1 203 ? 3.055 18.797 8.336 1 89.69 203 ALA B N 1
ATOM 4032 C CA . ALA B 1 203 ? 3.012 17.953 9.531 1 89.69 203 ALA B CA 1
ATOM 4033 C C . ALA B 1 203 ? 4.102 18.344 10.523 1 89.69 203 ALA B C 1
ATOM 4035 O O . ALA B 1 203 ? 5.074 19.016 10.148 1 89.69 203 ALA B O 1
ATOM 4036 N N . LEU B 1 204 ? 3.889 18.031 11.742 1 94.31 204 LEU B N 1
ATOM 4037 C CA . LEU B 1 204 ? 4.91 18.203 12.766 1 94.31 204 LEU B CA 1
ATOM 4038 C C . LEU B 1 204 ? 4.734 17.203 13.898 1 94.31 204 LEU B C 1
ATOM 4040 O O . LEU B 1 204 ? 3.629 16.703 14.125 1 94.31 204 LEU B O 1
ATOM 4044 N N . PRO B 1 205 ? 5.812 16.781 14.508 1 95.56 205 PRO B N 1
ATOM 4045 C CA . PRO B 1 205 ? 5.711 15.891 15.656 1 95.56 205 PRO B CA 1
ATOM 4046 C C . PRO B 1 205 ? 5.145 16.578 16.891 1 95.56 205 PRO B C 1
ATOM 4048 O O . PRO B 1 205 ? 5.426 17.75 17.141 1 95.56 205 PRO B O 1
ATOM 4051 N N . VAL B 1 206 ? 4.363 15.828 17.609 1 96.38 206 VAL B N 1
ATOM 4052 C CA . VAL B 1 206 ? 3.861 16.266 18.906 1 96.38 206 VAL B CA 1
ATOM 4053 C C . VAL B 1 206 ? 4.723 15.68 20.031 1 96.38 206 VAL B C 1
ATOM 4055 O O . VAL B 1 206 ? 4.945 14.469 20.062 1 96.38 206 VAL B O 1
ATOM 4058 N N . VAL B 1 207 ? 5.164 16.562 20.922 1 96.69 207 VAL B N 1
ATOM 4059 C CA . VAL B 1 207 ? 6.09 16.094 21.953 1 96.69 207 VAL B CA 1
ATOM 4060 C C . VAL B 1 207 ? 5.5 16.344 23.344 1 96.69 207 VAL B C 1
ATOM 4062 O O . VAL 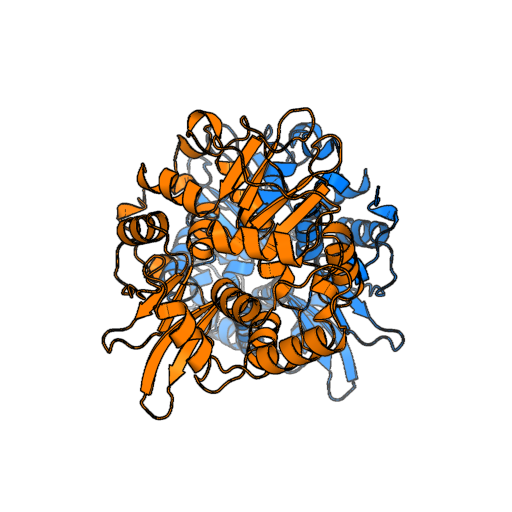B 1 207 ? 4.652 17.234 23.5 1 96.69 207 VAL B O 1
ATOM 4065 N N . ASP B 1 208 ? 5.883 15.508 24.266 1 95.25 208 ASP B N 1
ATOM 4066 C CA . ASP B 1 208 ? 5.484 15.711 25.656 1 95.25 208 ASP B CA 1
ATOM 4067 C C . ASP B 1 208 ? 6.434 16.672 26.359 1 95.25 208 ASP B C 1
ATOM 4069 O O . ASP B 1 208 ? 7.234 17.359 25.719 1 95.25 208 ASP B O 1
ATOM 4073 N N . ASP B 1 209 ? 6.262 16.734 27.656 1 94.5 209 ASP B N 1
ATOM 4074 C CA . ASP B 1 209 ? 7.012 17.703 28.438 1 94.5 209 ASP B CA 1
ATOM 4075 C C . ASP B 1 209 ? 8.5 17.359 28.469 1 94.5 209 ASP B C 1
ATOM 4077 O O . ASP B 1 209 ? 9.336 18.234 28.703 1 94.5 209 ASP B O 1
ATOM 4081 N N . GLU B 1 210 ? 8.844 16.156 28.188 1 95 210 GLU B N 1
ATOM 4082 C CA . GLU B 1 210 ? 10.234 15.727 28.188 1 95 210 GLU B CA 1
ATOM 4083 C C . GLU B 1 210 ? 10.836 15.812 26.781 1 95 210 GLU B C 1
ATOM 4085 O O . GLU B 1 210 ? 12 15.469 26.578 1 95 210 GLU B O 1
ATOM 4090 N N . GLY B 1 211 ? 10.062 16.203 25.844 1 94.69 211 GLY B N 1
ATOM 4091 C CA . GLY B 1 211 ? 10.531 16.344 24.469 1 94.69 211 GLY B CA 1
ATOM 4092 C C . GLY B 1 211 ? 10.43 15.07 23.656 1 94.69 211 GLY B C 1
ATOM 4093 O O . GLY B 1 211 ? 10.961 14.984 22.547 1 94.69 211 GLY B O 1
ATOM 4094 N N . LYS B 1 212 ? 9.781 14.148 24.234 1 95.56 212 LYS B N 1
ATOM 4095 C CA . LYS B 1 212 ? 9.617 12.875 23.547 1 95.56 212 LYS B CA 1
ATOM 4096 C C . LYS B 1 212 ? 8.406 12.914 22.609 1 95.56 212 LYS B C 1
ATOM 4098 O O . LYS B 1 212 ? 7.363 13.469 22.969 1 95.56 212 LYS B O 1
ATOM 4103 N N . ILE B 1 213 ? 8.609 12.297 21.484 1 95.5 213 ILE B N 1
ATOM 4104 C CA . ILE B 1 213 ? 7.527 12.289 20.516 1 95.5 213 ILE B CA 1
ATOM 4105 C C . ILE B 1 213 ? 6.387 11.398 21.016 1 95.5 213 ILE B C 1
ATOM 4107 O O . ILE B 1 213 ? 6.621 10.266 21.438 1 95.5 213 ILE B O 1
ATOM 4111 N N . VAL B 1 214 ? 5.184 11.93 20.922 1 92.94 214 VAL B N 1
ATOM 4112 C CA . VAL B 1 214 ? 4.062 11.148 21.438 1 92.94 214 VAL B CA 1
ATOM 4113 C C . VAL B 1 214 ? 3.002 10.992 20.344 1 92.94 214 VAL B C 1
ATOM 4115 O O . VAL B 1 214 ? 2.125 10.133 20.453 1 92.94 214 VAL B O 1
ATOM 4118 N N . ALA B 1 215 ? 3.102 11.828 19.344 1 91.69 215 ALA B N 1
ATOM 4119 C CA . ALA B 1 215 ? 2.113 11.727 18.281 1 91.69 215 ALA B CA 1
ATOM 4120 C C . ALA B 1 215 ? 2.58 12.469 17.031 1 91.69 215 ALA B C 1
ATOM 4122 O O . ALA B 1 215 ? 3.621 13.133 17.047 1 91.69 215 ALA B O 1
ATOM 4123 N N . ASN B 1 216 ? 1.955 12.148 15.977 1 91.69 216 ASN B N 1
ATOM 4124 C CA . ASN B 1 216 ? 2.082 12.883 14.727 1 91.69 216 ASN B CA 1
ATOM 4125 C C . ASN B 1 216 ? 0.861 13.758 14.461 1 91.69 216 ASN B C 1
ATOM 4127 O O . ASN B 1 216 ? -0.274 13.328 14.672 1 91.69 216 ASN B O 1
ATOM 4131 N N . PHE B 1 217 ? 1.106 15.031 14.156 1 92 217 PHE B N 1
ATOM 4132 C CA . PHE B 1 217 ? 0.014 15.891 13.719 1 92 217 PHE B CA 1
ATOM 4133 C C . PHE B 1 217 ? 0.216 16.344 12.273 1 92 217 PHE B C 1
ATOM 4135 O O . PHE B 1 217 ? 1.259 16.906 11.938 1 92 217 PHE B O 1
ATOM 4142 N N . SER B 1 218 ? -0.725 16.047 11.43 1 88.25 218 SER B N 1
ATOM 4143 C CA . SER B 1 218 ? -0.653 16.406 10.016 1 88.25 218 SER B CA 1
ATOM 4144 C C . SER B 1 218 ? -1.925 17.109 9.555 1 88.25 218 SER B C 1
ATOM 4146 O O . SER B 1 218 ? -2.965 17 10.211 1 88.25 218 SER B O 1
ATOM 4148 N N . ILE B 1 219 ? -1.765 17.812 8.5 1 83.94 219 ILE B N 1
ATOM 4149 C CA . ILE B 1 219 ? -2.904 18.484 7.895 1 83.94 219 ILE B CA 1
ATOM 4150 C C . ILE B 1 219 ? -3.984 17.469 7.539 1 83.94 219 ILE B C 1
ATOM 4152 O O . ILE B 1 219 ? -5.176 17.781 7.586 1 83.94 219 ILE B O 1
ATOM 4156 N N . SER B 1 220 ? -3.562 16.25 7.277 1 80.94 220 SER B N 1
ATOM 4157 C CA . SER B 1 220 ? -4.527 15.211 6.918 1 80.94 220 SER B CA 1
ATOM 4158 C C . SER B 1 220 ? -5.402 14.836 8.109 1 80.94 220 SER B C 1
ATOM 4160 O O . SER B 1 220 ? -6.477 14.258 7.941 1 80.94 220 SER B O 1
ATOM 4162 N N . ASP B 1 221 ? -5 15.117 9.273 1 83.19 221 ASP B N 1
ATOM 4163 C CA . ASP B 1 221 ? -5.801 14.859 10.461 1 83.19 221 ASP B CA 1
ATOM 4164 C C . ASP B 1 221 ? -7.043 15.742 10.492 1 83.19 221 ASP B C 1
ATOM 4166 O O . ASP B 1 221 ? -7.977 15.492 11.266 1 83.19 221 ASP B O 1
ATOM 4170 N N . LEU B 1 222 ? -7.07 16.688 9.617 1 84 222 LEU B N 1
ATOM 4171 C CA . LEU B 1 222 ? -8.172 17.656 9.602 1 84 222 LEU B CA 1
ATOM 4172 C C . LEU B 1 222 ? -9.266 17.219 8.633 1 84 222 LEU B C 1
ATOM 4174 O O . LEU B 1 222 ? -10.305 17.875 8.531 1 84 222 LEU B O 1
ATOM 4178 N N . LYS B 1 223 ? -9.086 16.188 7.781 1 80.25 223 LYS B N 1
ATOM 4179 C CA . LYS B 1 223 ? -10.062 15.711 6.805 1 80.25 223 LYS B CA 1
ATOM 4180 C C . LYS B 1 223 ? -11.43 15.484 7.453 1 80.25 223 LYS B C 1
ATOM 4182 O O . LYS B 1 223 ? -12.461 15.641 6.805 1 80.25 223 LYS B O 1
ATOM 4187 N N . GLY B 1 224 ? -11.562 15.328 8.688 1 76.25 224 GLY B N 1
ATOM 4188 C CA . GLY B 1 224 ? -12.828 15.023 9.328 1 76.25 224 GLY B CA 1
ATOM 4189 C C . GLY B 1 224 ? -13.453 16.219 10.016 1 76.25 224 GLY B C 1
ATOM 4190 O O . GLY B 1 224 ? -14.516 16.109 10.633 1 76.25 224 GLY B O 1
ATOM 4191 N N . ILE B 1 225 ? -12.914 17.312 9.742 1 80.31 225 ILE B N 1
ATOM 4192 C CA . ILE B 1 225 ? -13.445 18.516 10.383 1 80.31 225 ILE B CA 1
ATOM 4193 C C . ILE B 1 225 ? -14.656 19.016 9.602 1 80.31 225 ILE B C 1
ATOM 4195 O O . ILE B 1 225 ? -14.617 19.109 8.375 1 80.31 225 ILE B O 1
ATOM 4199 N N . THR B 1 226 ? -15.711 19.172 10.281 1 81.38 226 THR B N 1
ATOM 4200 C CA . THR B 1 226 ? -16.953 19.719 9.75 1 81.38 226 THR B CA 1
ATOM 4201 C C . THR B 1 226 ? -17.438 20.891 10.594 1 81.38 226 THR B C 1
ATOM 4203 O O . THR B 1 226 ? -16.812 21.25 11.602 1 81.38 226 THR B O 1
ATOM 4206 N N . SER B 1 227 ? -18.562 21.469 10.117 1 80.62 227 SER B N 1
ATOM 4207 C CA . SER B 1 227 ? -19.156 22.562 10.891 1 80.62 227 SER B CA 1
ATOM 4208 C C . SER B 1 227 ? -19.547 22.078 12.281 1 80.62 227 SER B C 1
ATOM 4210 O O . SER B 1 227 ? -19.516 22.859 13.242 1 80.62 227 SER B O 1
ATOM 4212 N N . LYS B 1 228 ? -19.812 20.828 12.398 1 81.75 228 LYS B N 1
ATOM 4213 C CA . LYS B 1 228 ? -20.344 20.281 13.648 1 81.75 228 LYS B CA 1
ATOM 4214 C C . LYS B 1 228 ? -19.234 20.125 14.688 1 81.75 228 LYS B C 1
ATOM 4216 O O . LYS B 1 228 ? -19.5 20.172 15.891 1 81.75 228 LYS B O 1
ATOM 4221 N N . ASN B 1 229 ? -18.078 19.969 14.227 1 83.75 229 ASN B N 1
ATOM 4222 C CA . ASN B 1 229 ? -17.016 19.719 15.188 1 83.75 229 ASN B CA 1
ATOM 4223 C C . ASN B 1 229 ? -15.875 20.734 15.031 1 83.75 229 ASN B C 1
ATOM 4225 O O . ASN B 1 229 ? -14.734 20.453 15.422 1 83.75 229 ASN B O 1
ATOM 4229 N N . PHE B 1 230 ? -16.219 21.766 14.5 1 83.81 230 PHE B N 1
ATOM 4230 C CA . PHE B 1 230 ? -15.242 22.812 14.258 1 83.81 230 PHE B CA 1
ATOM 4231 C C . PHE B 1 230 ? -14.609 23.281 15.562 1 83.81 230 PHE B C 1
ATOM 4233 O O . PHE B 1 230 ? -13.43 23.656 15.594 1 83.81 230 PHE B O 1
ATOM 4240 N N . LYS B 1 231 ? -15.344 23.25 16.641 1 83.81 231 LYS B N 1
ATOM 4241 C CA . LYS B 1 231 ? -14.898 23.688 17.969 1 83.81 231 LYS B CA 1
ATOM 4242 C C . LYS B 1 231 ? -13.766 22.812 18.484 1 83.81 231 LYS B C 1
ATOM 4244 O O . LYS B 1 231 ? -13.055 23.188 19.406 1 83.81 231 LYS B O 1
ATOM 4249 N N . ASP B 1 232 ? -13.625 21.656 17.875 1 87.88 232 ASP B N 1
ATOM 4250 C CA . ASP B 1 232 ? -12.57 20.734 18.297 1 87.88 232 ASP B CA 1
ATOM 4251 C C . ASP B 1 232 ? -11.188 21.328 18.062 1 87.88 232 ASP B C 1
ATOM 4253 O O . ASP B 1 232 ? -10.203 20.875 18.656 1 87.88 232 ASP B O 1
ATOM 4257 N N . LEU B 1 233 ? -11.164 22.328 17.25 1 88.25 233 LEU B N 1
ATOM 4258 C CA . LEU B 1 233 ? -9.898 23 16.953 1 88.25 233 LEU B CA 1
ATOM 4259 C C . LEU B 1 233 ? -9.398 23.766 18.172 1 88.25 233 LEU B C 1
ATOM 4261 O O . LEU B 1 233 ? -8.227 24.156 18.234 1 88.25 233 LEU B O 1
ATOM 4265 N N . LEU B 1 234 ? -10.273 23.922 19.156 1 87.62 234 LEU B N 1
ATOM 4266 C CA . LEU B 1 234 ? -9.898 24.641 20.375 1 87.62 234 LEU B CA 1
ATOM 4267 C C . LEU B 1 234 ? -9.305 23.688 21.406 1 87.62 234 LEU B C 1
ATOM 4269 O O . LEU B 1 234 ? -8.734 24.125 22.406 1 87.62 234 LEU B O 1
ATOM 4273 N N . LEU B 1 235 ? -9.344 22.438 21.141 1 90.62 235 LEU B N 1
ATOM 4274 C CA . LEU B 1 235 ? -8.789 21.438 22.031 1 90.62 235 LEU B CA 1
ATOM 4275 C C . LEU B 1 235 ? -7.27 21.375 21.906 1 90.62 235 LEU B C 1
ATOM 4277 O O . LEU B 1 235 ? -6.715 21.719 20.859 1 90.62 235 LEU B O 1
ATOM 4281 N N . PRO B 1 236 ? -6.707 20.953 23.062 1 93.94 236 PRO B N 1
ATOM 4282 C CA . PRO B 1 236 ? -5.289 20.609 22.906 1 93.94 236 PRO B CA 1
ATOM 4283 C C . PRO B 1 236 ? -5.055 19.547 21.828 1 93.94 236 PRO B C 1
ATOM 4285 O O . PRO B 1 236 ? -5.91 18.688 21.625 1 93.94 236 PRO B O 1
ATOM 4288 N N . VAL B 1 237 ? -3.883 19.578 21.234 1 93.69 237 VAL B N 1
ATOM 4289 C CA . VAL B 1 237 ? -3.562 18.734 20.078 1 93.69 237 VAL B CA 1
ATOM 4290 C C . VAL B 1 237 ? -3.775 17.266 20.438 1 93.69 237 VAL B C 1
ATOM 4292 O O . VAL B 1 237 ? -4.398 16.516 19.688 1 93.69 237 VAL B O 1
ATOM 4295 N N . LYS B 1 238 ? -3.248 16.875 21.578 1 91.5 238 LYS B N 1
ATOM 4296 C CA . LYS B 1 238 ? -3.377 15.477 21.969 1 91.5 238 LYS B CA 1
ATOM 4297 C C . LYS B 1 238 ? -4.844 15.086 22.109 1 91.5 238 LYS B C 1
ATOM 4299 O O . LYS B 1 238 ? -5.25 14 21.688 1 91.5 238 LYS B O 1
ATOM 4304 N N . ALA B 1 239 ? -5.625 15.898 22.688 1 91.12 239 ALA B N 1
ATOM 4305 C CA . ALA B 1 239 ? -7.051 15.641 22.859 1 91.12 239 ALA B CA 1
ATOM 4306 C C . ALA B 1 239 ? -7.773 15.609 21.516 1 91.12 239 ALA B C 1
ATOM 4308 O O . ALA B 1 239 ? -8.68 14.805 21.312 1 91.12 239 ALA B O 1
ATOM 4309 N N . PHE B 1 240 ? -7.402 16.547 20.703 1 91.06 240 PHE B N 1
ATOM 4310 C CA . PHE B 1 240 ? -7.973 16.594 19.359 1 91.06 240 PHE B CA 1
ATOM 4311 C C . PHE B 1 240 ? -7.73 15.273 18.625 1 91.06 240 PHE B C 1
ATOM 4313 O O . PHE B 1 240 ? -8.664 14.695 18.047 1 91.06 240 PHE B O 1
ATOM 4320 N N . LEU B 1 241 ? -6.527 14.75 18.656 1 88.88 241 LEU B N 1
ATOM 4321 C CA . LEU B 1 241 ? -6.145 13.516 17.984 1 88.88 241 LEU B CA 1
ATOM 4322 C C . LEU B 1 241 ? -6.859 12.312 18.594 1 88.88 241 LEU B C 1
ATOM 4324 O O . LEU B 1 241 ? -7.297 11.414 17.859 1 88.88 241 LEU B O 1
ATOM 4328 N N . ASP B 1 242 ? -6.93 12.289 19.875 1 85.12 242 ASP B N 1
ATOM 4329 C CA . ASP B 1 242 ? -7.625 11.195 20.547 1 85.12 242 ASP B CA 1
ATOM 4330 C C . ASP B 1 242 ? -9.102 11.156 20.156 1 85.12 242 ASP B C 1
ATOM 4332 O O . ASP B 1 242 ? -9.664 10.078 19.969 1 85.12 242 ASP B O 1
ATOM 4336 N N . LYS B 1 243 ? -9.664 12.32 20.109 1 84.69 243 LYS B N 1
ATOM 4337 C CA . LYS B 1 243 ? -11.07 12.414 19.719 1 84.69 243 LYS B CA 1
ATOM 4338 C C . LYS B 1 243 ? -11.289 11.93 18.297 1 84.69 243 LYS B C 1
ATOM 4340 O O . LYS B 1 243 ? -12.266 11.242 18 1 84.69 243 LYS B O 1
ATOM 4345 N N . ARG B 1 244 ? -10.422 12.273 17.438 1 79.62 244 ARG B N 1
ATOM 4346 C CA . ARG B 1 244 ? -10.516 11.859 16.047 1 79.62 244 ARG B CA 1
ATOM 4347 C C . ARG B 1 244 ? -10.367 10.352 15.906 1 79.62 244 ARG B C 1
ATOM 4349 O O . ARG B 1 244 ? -11.031 9.727 15.086 1 79.62 244 ARG B O 1
ATOM 4356 N N . SER B 1 245 ? -9.508 9.773 16.641 1 73.25 245 SER B N 1
ATOM 4357 C CA . SER B 1 245 ? -9.281 8.336 16.609 1 73.25 245 SER B CA 1
ATOM 4358 C C . SER B 1 245 ? -10.5 7.574 17.125 1 73.25 245 SER B C 1
ATOM 4360 O O . SER B 1 245 ? -10.789 6.469 16.656 1 73.25 245 SER B O 1
ATOM 4362 N N . SER B 1 246 ? -11.148 8.141 18.062 1 67.44 246 SER B N 1
ATOM 4363 C CA . SER B 1 246 ? -12.312 7.488 18.656 1 67.44 246 SER B CA 1
ATOM 4364 C C . SER B 1 246 ? -13.523 7.574 17.734 1 67.44 246 SER B C 1
ATOM 4366 O O . SER B 1 246 ? -14.398 6.703 17.766 1 67.44 246 SER B O 1
ATOM 4368 N N . GLN B 1 247 ? -13.609 8.641 17.125 1 61.09 247 GLN B N 1
ATOM 4369 C CA . GLN B 1 247 ? -14.758 8.867 16.266 1 61.09 247 GLN B CA 1
ATOM 4370 C C . GLN B 1 247 ? -14.633 8.07 14.969 1 61.09 247 GLN B C 1
ATOM 4372 O O . GLN B 1 247 ? -15.641 7.762 14.32 1 61.09 247 GLN B O 1
ATOM 4377 N N . GLU B 1 248 ? -13.5 7.973 14.602 1 54.41 248 GLU B N 1
ATOM 4378 C CA . GLU B 1 248 ? -13.32 7.285 13.328 1 54.41 248 GLU B CA 1
ATOM 4379 C C . GLU B 1 248 ? -13.586 5.785 13.477 1 54.41 248 GLU B C 1
ATOM 4381 O O . GLU B 1 248 ? -12.734 5.051 13.984 1 54.41 248 GLU B O 1
ATOM 4386 N N . GLU B 1 249 ? -14.781 5.492 13.844 1 47.47 249 GLU B N 1
ATOM 4387 C CA . GLU B 1 249 ? -15.219 4.102 13.852 1 47.47 249 GLU B CA 1
ATOM 4388 C C . GLU B 1 249 ? -14.594 3.32 12.703 1 47.47 249 GLU B C 1
ATOM 4390 O O . GLU B 1 249 ? -14.297 2.131 12.844 1 47.47 249 GLU B O 1
ATOM 4395 N N . ASN B 1 250 ? -14.656 3.951 11.625 1 42.91 250 ASN B N 1
ATOM 4396 C CA . ASN B 1 250 ? -14.469 3.211 10.383 1 42.91 250 ASN B CA 1
ATOM 4397 C C . ASN B 1 250 ? -13.008 3.223 9.945 1 42.91 250 ASN B C 1
ATOM 4399 O O . ASN B 1 250 ? -12.617 2.477 9.039 1 42.91 250 ASN B O 1
ATOM 4403 N N . PHE B 1 251 ? -12.336 4.363 10.242 1 42.91 251 PHE B N 1
ATOM 4404 C CA . PHE B 1 251 ? -11.109 4.5 9.461 1 42.91 251 PHE B CA 1
ATOM 4405 C C . PHE B 1 251 ? -9.906 4 10.25 1 42.91 251 PHE B C 1
ATOM 4407 O O . PHE B 1 251 ? -8.773 4.422 10 1 42.91 251 PHE B O 1
ATOM 4414 N N . ARG B 1 252 ? -10.188 3.191 11.227 1 44.16 252 ARG B N 1
ATOM 4415 C CA . ARG B 1 252 ? -9.141 2.809 12.172 1 44.16 252 ARG B CA 1
ATOM 4416 C C . ARG B 1 252 ? -7.934 2.227 11.445 1 44.16 252 ARG B C 1
ATOM 4418 O O . ARG B 1 252 ? -6.832 2.189 11.992 1 44.16 252 ARG B O 1
ATOM 4425 N N . CYS B 1 253 ? -8.117 1.632 10.367 1 41.25 253 CYS B N 1
ATOM 4426 C CA . CYS B 1 253 ? -7.105 0.688 9.898 1 41.25 253 CYS B CA 1
ATOM 4427 C C . CYS B 1 253 ? -5.859 1.42 9.422 1 41.25 253 CYS B C 1
ATOM 4429 O O . CYS B 1 253 ? -4.785 0.825 9.32 1 41.25 253 CYS B O 1
ATOM 4431 N N . GLU B 1 254 ? -5.988 2.789 9.008 1 52.22 254 GLU B N 1
ATOM 4432 C CA . GLU B 1 254 ? -4.805 3.248 8.281 1 52.22 254 GLU B CA 1
ATOM 4433 C C . GLU B 1 254 ? -3.939 4.148 9.156 1 52.22 254 GLU B C 1
ATOM 4435 O O . GLU B 1 254 ? -2.973 4.742 8.68 1 52.22 254 GLU B O 1
ATOM 4440 N N . ARG B 1 255 ? -4.305 4.148 10.5 1 57.81 255 ARG B N 1
ATOM 4441 C CA . ARG B 1 255 ? -3.465 5.078 11.25 1 57.81 255 ARG B CA 1
ATOM 4442 C C . ARG B 1 255 ? -2.619 4.344 12.281 1 57.81 255 ARG B C 1
ATOM 4444 O O . ARG B 1 255 ? -3.08 3.385 12.898 1 57.81 255 ARG B O 1
ATOM 4451 N N . SER B 1 256 ? -1.394 4.695 12.195 1 62.66 256 SER B N 1
ATOM 4452 C CA . SER B 1 256 ? -0.476 4.164 13.195 1 62.66 256 SER B CA 1
ATOM 4453 C C . SER B 1 256 ? -0.872 4.609 14.602 1 62.66 256 SER B C 1
ATOM 4455 O O . SER B 1 256 ? -1.233 5.77 14.812 1 62.66 256 SER B O 1
ATOM 4457 N N . LEU B 1 257 ? -0.874 3.693 15.492 1 64.44 257 LEU B N 1
ATOM 4458 C CA . LEU B 1 257 ? -1.16 3.98 16.891 1 64.44 257 LEU B CA 1
ATOM 4459 C C . LEU B 1 257 ? -0.056 4.836 17.516 1 64.44 257 LEU B C 1
ATOM 4461 O O . LEU B 1 257 ? -0.276 5.508 18.516 1 64.44 257 LEU B O 1
ATOM 4465 N N . HIS B 1 258 ? 1.12 4.82 16.828 1 76.94 258 HIS B N 1
ATOM 4466 C CA . HIS B 1 258 ? 2.293 5.547 17.312 1 76.94 258 HIS B CA 1
ATOM 4467 C C . HIS B 1 258 ? 3.002 6.262 16.156 1 76.94 258 HIS B C 1
ATOM 4469 O O . HIS B 1 258 ? 2.848 5.887 15 1 76.94 258 HIS B O 1
ATOM 4475 N N . PRO B 1 259 ? 3.67 7.309 16.609 1 86.88 259 PRO B N 1
ATOM 4476 C CA . PRO B 1 259 ? 4.449 7.984 15.57 1 86.88 259 PRO B CA 1
ATOM 4477 C C . PRO B 1 259 ? 5.457 7.055 14.891 1 86.88 259 PRO B C 1
ATOM 4479 O O . PRO B 1 259 ? 6.055 6.199 15.555 1 86.88 259 PRO B O 1
ATOM 4482 N N . LEU B 1 260 ? 5.543 7.199 13.625 1 90.5 260 LEU B N 1
ATOM 4483 C CA . LEU B 1 260 ? 6.508 6.41 12.867 1 90.5 260 LEU B CA 1
ATOM 4484 C C . LEU B 1 260 ? 7.859 7.109 12.812 1 90.5 260 LEU B C 1
ATOM 4486 O O . LEU B 1 260 ? 7.949 8.258 12.375 1 90.5 260 LEU B O 1
ATOM 4490 N N . THR B 1 261 ? 8.859 6.426 13.281 1 93.38 261 THR B N 1
ATOM 4491 C CA . THR B 1 261 ? 10.164 7.055 13.469 1 93.38 261 THR B CA 1
ATOM 4492 C C . THR B 1 261 ? 11.258 6.25 12.781 1 93.38 261 THR B C 1
ATOM 4494 O O . THR B 1 261 ? 11.055 5.086 12.43 1 93.38 261 THR B O 1
ATOM 4497 N N . VAL B 1 262 ? 12.32 6.879 12.5 1 94.81 262 VAL B N 1
ATOM 4498 C CA . VAL B 1 262 ? 13.562 6.27 12.031 1 94.81 262 VAL B CA 1
ATOM 4499 C C . VAL B 1 262 ? 14.75 6.879 12.773 1 94.81 262 VAL B C 1
ATOM 4501 O O . VAL B 1 262 ? 14.594 7.883 13.477 1 94.81 262 VAL B O 1
ATOM 4504 N N . GLN B 1 263 ? 15.82 6.203 12.664 1 95 263 GLN B N 1
ATOM 4505 C CA . GLN B 1 263 ? 17.062 6.715 13.234 1 95 263 GLN B CA 1
ATOM 4506 C C . GLN B 1 263 ? 18.031 7.133 12.133 1 95 263 GLN B C 1
ATOM 4508 O O . GLN B 1 263 ? 17.891 6.727 10.977 1 95 263 GLN B O 1
ATOM 4513 N N . ARG B 1 264 ? 19.031 7.887 12.523 1 94.38 264 ARG B N 1
ATOM 4514 C CA . ARG B 1 264 ? 20.016 8.422 11.578 1 94.38 264 ARG B CA 1
ATOM 4515 C C . ARG B 1 264 ? 20.781 7.297 10.898 1 94.38 264 ARG B C 1
ATOM 4517 O O . ARG B 1 264 ? 21.203 7.434 9.75 1 94.38 264 ARG B O 1
ATOM 4524 N N . HIS B 1 265 ? 20.906 6.238 11.531 1 93.94 265 HIS B N 1
ATOM 4525 C CA . HIS B 1 265 ? 21.734 5.156 11.016 1 93.94 265 HIS B CA 1
ATOM 4526 C C . HIS B 1 265 ? 20.906 4.145 10.242 1 93.94 265 HIS B C 1
ATOM 4528 O O . HIS B 1 265 ? 21.438 3.166 9.711 1 93.94 265 HIS B O 1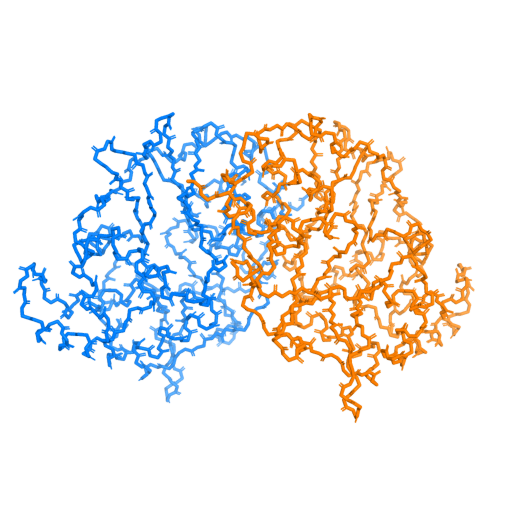
ATOM 4534 N N . ASP B 1 266 ? 19.625 4.355 10.203 1 93.56 266 ASP B N 1
ATOM 4535 C CA . ASP B 1 266 ? 18.797 3.461 9.398 1 93.56 266 ASP B CA 1
ATOM 4536 C C . ASP B 1 266 ? 19.125 3.598 7.914 1 93.56 266 ASP B C 1
ATOM 4538 O O . ASP B 1 266 ? 19.344 4.707 7.422 1 93.56 266 ASP B O 1
ATOM 4542 N N . PRO B 1 267 ? 19.141 2.486 7.195 1 93.75 267 PRO B N 1
ATOM 4543 C CA . PRO B 1 267 ? 19.391 2.529 5.754 1 93.75 267 PRO B CA 1
ATOM 4544 C C . PRO B 1 267 ? 18.281 3.223 4.977 1 93.75 267 PRO B C 1
ATOM 4546 O O . PRO B 1 267 ? 17.109 3.129 5.359 1 93.75 267 PRO B O 1
ATOM 4549 N N . LEU B 1 268 ? 18.641 3.842 3.912 1 94.12 268 LEU B N 1
ATOM 4550 C CA . LEU B 1 268 ? 17.703 4.527 3.029 1 94.12 268 LEU B CA 1
ATOM 4551 C C . LEU B 1 268 ? 16.641 3.568 2.525 1 94.12 268 LEU B C 1
ATOM 4553 O O . LEU B 1 268 ? 15.453 3.908 2.512 1 94.12 268 LEU B O 1
ATOM 4557 N N . GLU B 1 269 ? 17.031 2.367 2.164 1 94.19 269 GLU B N 1
ATOM 4558 C CA . GLU B 1 269 ? 16.094 1.389 1.62 1 94.19 269 GLU B CA 1
ATOM 4559 C C . GLU B 1 269 ? 15.008 1.043 2.633 1 94.19 269 GLU B C 1
ATOM 4561 O O . GLU B 1 269 ? 13.828 0.952 2.279 1 94.19 269 GLU B O 1
ATOM 4566 N N . GLU B 1 270 ? 15.406 0.87 3.869 1 93.12 270 GLU B N 1
ATOM 4567 C CA . GLU B 1 270 ? 14.438 0.559 4.914 1 93.12 270 GLU B CA 1
ATOM 4568 C C . GLU B 1 270 ? 13.461 1.713 5.125 1 93.12 270 GLU B C 1
ATOM 4570 O O . GLU B 1 270 ? 12.273 1.492 5.344 1 93.12 270 GLU B O 1
ATOM 4575 N N . THR B 1 271 ? 13.984 2.852 5.051 1 94.75 271 THR B N 1
ATOM 4576 C CA . THR B 1 271 ? 13.172 4.055 5.215 1 94.75 271 THR B CA 1
ATOM 4577 C C . THR B 1 271 ? 12.125 4.156 4.109 1 94.75 271 THR B C 1
ATOM 4579 O O . THR B 1 271 ? 10.961 4.445 4.375 1 94.75 271 THR B O 1
ATOM 4582 N N . ILE B 1 272 ? 12.531 3.855 2.93 1 95.31 272 ILE B N 1
ATOM 4583 C CA . ILE B 1 272 ? 11.633 3.908 1.778 1 95.31 272 ILE B CA 1
ATOM 4584 C C . ILE B 1 272 ? 10.539 2.855 1.929 1 95.31 272 ILE B C 1
ATOM 4586 O O . ILE B 1 272 ? 9.352 3.158 1.78 1 95.31 272 ILE B O 1
ATOM 4590 N N . TYR B 1 273 ? 10.961 1.659 2.295 1 94.56 273 TYR B N 1
ATOM 4591 C CA . TYR B 1 273 ? 9.977 0.601 2.494 1 94.56 273 TYR B CA 1
ATOM 4592 C C . TYR B 1 273 ? 8.992 0.972 3.598 1 94.56 273 TYR B C 1
ATOM 4594 O O . TYR B 1 273 ? 7.785 0.751 3.463 1 94.56 273 TYR B O 1
ATOM 4602 N N . LYS B 1 274 ? 9.477 1.495 4.652 1 93.88 274 LYS B N 1
ATOM 4603 C CA . LYS B 1 274 ? 8.641 1.884 5.781 1 93.88 274 LYS B CA 1
ATOM 4604 C C . LYS B 1 274 ? 7.613 2.936 5.371 1 93.88 274 LYS B C 1
ATOM 4606 O O . LYS B 1 274 ? 6.43 2.818 5.699 1 93.88 274 LYS B O 1
ATOM 4611 N N . MET B 1 275 ? 8.031 3.879 4.66 1 93.12 275 MET B N 1
ATOM 4612 C CA . MET B 1 275 ? 7.137 4.953 4.23 1 93.12 275 MET B CA 1
ATOM 4613 C C . MET B 1 275 ? 6.039 4.418 3.314 1 93.12 275 MET B C 1
ATOM 4615 O O . MET B 1 275 ? 4.863 4.742 3.494 1 93.12 275 MET B O 1
ATOM 4619 N N . VAL B 1 276 ? 6.449 3.613 2.402 1 92.25 276 VAL B N 1
ATOM 4620 C CA . VAL B 1 276 ? 5.496 3.068 1.438 1 92.25 276 VAL B CA 1
ATOM 4621 C C . VAL B 1 276 ? 4.539 2.109 2.143 1 92.25 276 VAL B C 1
ATOM 4623 O O . VAL B 1 276 ? 3.326 2.17 1.934 1 92.25 276 VAL B O 1
ATOM 4626 N N . ALA B 1 277 ? 5.102 1.318 3.004 1 91.31 277 ALA B N 1
ATOM 4627 C CA . ALA B 1 277 ? 4.305 0.309 3.697 1 91.31 277 ALA B CA 1
ATOM 4628 C C . ALA B 1 277 ? 3.268 0.959 4.609 1 91.31 277 ALA B C 1
ATOM 4630 O O . ALA B 1 277 ? 2.166 0.432 4.785 1 91.31 277 ALA B O 1
ATOM 4631 N N . THR B 1 278 ? 3.602 2.076 5.156 1 88.31 278 THR B N 1
ATOM 4632 C CA . THR B 1 278 ? 2.736 2.713 6.145 1 88.31 278 THR B CA 1
ATOM 4633 C C . THR B 1 278 ? 1.942 3.854 5.512 1 88.31 278 THR B C 1
ATOM 4635 O O . THR B 1 278 ? 1.105 4.473 6.172 1 88.31 278 THR B O 1
ATOM 4638 N N . ARG B 1 279 ? 2.27 4.164 4.344 1 83 279 ARG B N 1
ATOM 4639 C CA . ARG B 1 279 ? 1.554 5.16 3.557 1 83 279 ARG B CA 1
ATOM 4640 C C . ARG B 1 279 ? 1.646 6.539 4.203 1 83 279 ARG B C 1
ATOM 4642 O O . ARG B 1 279 ? 0.653 7.266 4.27 1 83 279 ARG B O 1
ATOM 4649 N N . VAL B 1 280 ? 2.791 6.785 4.723 1 86.06 280 VAL B N 1
ATOM 4650 C CA . VAL B 1 280 ? 3.014 8.117 5.277 1 86.06 280 VAL B CA 1
ATOM 4651 C C . VAL B 1 280 ? 3.953 8.906 4.367 1 86.06 280 VAL B C 1
ATOM 4653 O O . VAL B 1 280 ? 4.762 8.32 3.641 1 86.06 280 VAL B O 1
ATOM 4656 N N . HIS B 1 281 ? 3.861 10.219 4.465 1 85.06 281 HIS B N 1
ATOM 4657 C CA . HIS B 1 281 ? 4.668 11.078 3.604 1 85.06 281 HIS B CA 1
ATOM 4658 C C . HIS B 1 281 ? 5.906 11.578 4.336 1 85.06 281 HIS B C 1
ATOM 4660 O O . HIS B 1 281 ? 6.77 12.219 3.734 1 85.06 281 HIS B O 1
ATOM 4666 N N . ARG B 1 282 ? 5.945 11.25 5.602 1 88.44 282 ARG B N 1
ATOM 4667 C CA . ARG B 1 282 ? 7.113 11.672 6.371 1 88.44 282 ARG B CA 1
ATOM 4668 C C . ARG B 1 282 ? 7.375 10.719 7.527 1 88.44 282 ARG B C 1
ATOM 4670 O O . ARG B 1 282 ? 6.465 10.031 8 1 88.44 282 ARG B O 1
ATOM 4677 N N . LEU B 1 283 ? 8.578 10.633 7.902 1 93.81 283 LEU B N 1
ATOM 4678 C CA . LEU B 1 283 ? 9.055 9.945 9.094 1 93.81 283 LEU B CA 1
ATOM 4679 C C . LEU B 1 283 ? 9.898 10.883 9.953 1 93.81 283 LEU B C 1
ATOM 4681 O O . LEU B 1 283 ? 10.609 11.742 9.43 1 93.81 283 LEU B O 1
ATOM 4685 N N . TRP B 1 284 ? 9.75 10.664 11.242 1 95.81 284 TRP B N 1
ATOM 4686 C CA . TRP B 1 284 ? 10.539 11.484 12.156 1 95.81 284 TRP B CA 1
ATOM 4687 C C . TRP B 1 284 ? 11.836 10.781 12.539 1 95.81 284 TRP B C 1
ATOM 4689 O O . TRP B 1 284 ? 11.82 9.625 12.969 1 95.81 284 TRP B O 1
ATOM 4699 N N . VAL B 1 285 ? 12.906 11.523 12.391 1 97 285 VAL B N 1
ATOM 4700 C CA . VAL B 1 285 ? 14.172 11.023 12.906 1 97 285 VAL B CA 1
ATOM 4701 C C . VAL B 1 285 ? 14.273 11.305 14.398 1 97 285 VAL B C 1
ATOM 4703 O O . VAL B 1 285 ? 14.133 12.453 14.836 1 97 285 VAL B O 1
ATOM 4706 N N . VAL B 1 286 ? 14.5 10.281 15.172 1 96.38 286 VAL B N 1
ATOM 4707 C CA . VAL B 1 286 ? 14.555 10.461 16.625 1 96.38 286 VAL B CA 1
ATOM 4708 C C . VAL B 1 286 ? 15.914 10.016 17.141 1 96.38 286 VAL B C 1
ATOM 4710 O O . VAL B 1 286 ? 16.609 9.234 16.5 1 96.38 286 VAL B O 1
ATOM 4713 N N . ASP B 1 287 ? 16.266 10.539 18.266 1 95.25 287 ASP B N 1
ATOM 4714 C CA . ASP B 1 287 ? 17.484 10.078 18.938 1 95.25 287 ASP B CA 1
ATOM 4715 C C . ASP B 1 287 ? 17.188 8.898 19.859 1 95.25 287 ASP B C 1
ATOM 4717 O O . ASP B 1 287 ? 16.094 8.328 19.812 1 95.25 287 ASP B O 1
ATOM 4721 N N . ASP B 1 288 ? 18.125 8.477 20.625 1 93.5 288 ASP B N 1
ATOM 4722 C CA . ASP B 1 288 ? 18 7.293 21.453 1 93.5 288 ASP B CA 1
ATOM 4723 C C . ASP B 1 288 ? 16.969 7.496 22.562 1 93.5 288 ASP B C 1
ATOM 4725 O O . ASP B 1 288 ? 16.469 6.527 23.141 1 93.5 288 ASP B O 1
ATOM 4729 N N . SER B 1 289 ? 16.609 8.742 22.828 1 94.12 289 SER B N 1
ATOM 4730 C CA . SER B 1 289 ? 15.625 9.055 23.844 1 94.12 289 SER B CA 1
ATOM 4731 C C . SER B 1 289 ? 14.258 9.328 23.234 1 94.12 289 SER B C 1
ATOM 4733 O O . SER B 1 289 ? 13.391 9.922 23.875 1 94.12 289 SER B O 1
ATOM 4735 N N . ASN B 1 290 ? 14.094 9.117 21.953 1 94.25 290 ASN B N 1
ATOM 4736 C CA . ASN B 1 290 ? 12.844 9.266 21.234 1 94.25 290 ASN B CA 1
ATOM 4737 C C . ASN B 1 290 ? 12.469 10.734 21.062 1 94.25 290 ASN B C 1
ATOM 4739 O O . ASN B 1 290 ? 11.289 11.086 21.078 1 94.25 290 ASN B O 1
ATOM 4743 N N . ARG B 1 291 ? 13.516 11.547 21 1 95.88 291 ARG B N 1
ATOM 4744 C CA . ARG B 1 291 ? 13.305 12.961 20.703 1 95.88 291 ARG B CA 1
ATOM 4745 C C . ARG B 1 291 ? 13.5 13.234 19.203 1 95.88 291 ARG B C 1
ATOM 4747 O O . ARG B 1 291 ? 14.5 12.828 18.625 1 95.88 291 ARG B O 1
ATOM 4754 N N . PRO B 1 292 ? 12.492 13.953 18.641 1 96.94 292 PRO B N 1
ATOM 4755 C CA . PRO B 1 292 ? 12.641 14.242 17.219 1 96.94 292 PRO B CA 1
ATOM 4756 C C . PRO B 1 292 ? 13.812 15.172 16.922 1 96.94 292 PRO B C 1
ATOM 4758 O O . PRO B 1 292 ? 13.914 16.25 17.516 1 96.94 292 PRO B O 1
ATOM 4761 N N . ILE B 1 293 ? 14.703 14.766 16.031 1 96.44 293 ILE B N 1
ATOM 4762 C CA . ILE B 1 293 ? 15.883 15.562 15.719 1 96.44 293 ILE B CA 1
ATOM 4763 C C . ILE B 1 293 ? 15.922 15.844 14.219 1 96.44 293 ILE B C 1
ATOM 4765 O O . ILE B 1 293 ? 16.812 16.562 13.742 1 96.44 293 ILE B O 1
ATOM 4769 N N . GLY B 1 294 ? 15.023 15.266 13.508 1 95.56 294 GLY B N 1
ATOM 4770 C CA . GLY B 1 294 ? 14.969 15.484 12.07 1 95.56 294 GLY B CA 1
ATOM 4771 C C . GLY B 1 294 ? 13.695 14.961 11.438 1 95.56 294 GLY B C 1
ATOM 4772 O O . GLY B 1 294 ? 12.82 14.422 12.125 1 95.56 294 GLY B O 1
ATOM 4773 N N . THR B 1 295 ? 13.586 15.242 10.148 1 93.81 295 THR B N 1
ATOM 4774 C CA . THR B 1 295 ? 12.445 14.781 9.367 1 93.81 295 THR B CA 1
ATOM 4775 C C . THR B 1 295 ? 12.906 14.195 8.031 1 93.81 295 THR B C 1
ATOM 4777 O O . THR B 1 295 ? 13.844 14.703 7.414 1 93.81 295 THR B O 1
ATOM 4780 N N . VAL B 1 296 ? 12.305 13.086 7.711 1 94.31 296 VAL B N 1
ATOM 4781 C CA . VAL B 1 296 ? 12.469 12.547 6.367 1 94.31 296 VAL B CA 1
ATOM 4782 C C . VAL B 1 296 ? 11.148 12.633 5.609 1 94.31 296 VAL B C 1
ATOM 4784 O O . VAL B 1 296 ? 10.156 12.016 6 1 94.31 296 VAL B O 1
ATOM 4787 N N . SER B 1 297 ? 11.094 13.43 4.602 1 90.38 297 SER B N 1
ATOM 4788 C CA . SER B 1 297 ? 9.891 13.547 3.777 1 90.38 297 SER B CA 1
ATOM 4789 C C . SER B 1 297 ? 10.086 12.875 2.42 1 90.38 297 SER B C 1
ATOM 4791 O O . SER B 1 297 ? 11.211 12.539 2.047 1 90.38 297 SER B O 1
ATOM 4793 N N . THR B 1 298 ? 8.969 12.648 1.72 1 90.38 298 THR B N 1
ATOM 4794 C CA . THR B 1 298 ? 9.055 12.094 0.372 1 90.38 298 THR B CA 1
ATOM 4795 C C . THR B 1 298 ? 9.898 12.992 -0.527 1 90.38 298 THR B C 1
ATOM 4797 O O . THR B 1 298 ? 10.672 12.508 -1.354 1 90.38 298 THR B O 1
ATOM 4800 N N . THR B 1 299 ? 9.812 14.297 -0.287 1 87 299 THR B N 1
ATOM 4801 C CA . THR B 1 299 ? 10.586 15.25 -1.073 1 87 299 THR B CA 1
ATOM 4802 C C . THR B 1 299 ? 12.086 15.062 -0.827 1 87 299 THR B C 1
ATOM 4804 O O . THR B 1 299 ? 12.883 15.141 -1.759 1 87 299 THR B O 1
ATOM 4807 N N . ASP B 1 300 ? 12.469 14.82 0.382 1 88.75 300 ASP B N 1
ATOM 4808 C CA . ASP B 1 300 ? 13.867 14.562 0.71 1 88.75 300 ASP B CA 1
ATOM 4809 C C . ASP B 1 300 ? 14.398 13.367 -0.074 1 88.75 300 ASP B C 1
ATOM 4811 O O . ASP B 1 300 ? 15.555 13.367 -0.51 1 88.75 300 ASP B O 1
ATOM 4815 N N . LEU B 1 301 ? 13.516 12.367 -0.199 1 91.81 301 LEU B N 1
ATOM 4816 C CA . LEU B 1 301 ? 13.938 11.141 -0.862 1 91.81 301 LEU B CA 1
ATOM 4817 C C . LEU B 1 301 ? 14.117 11.359 -2.359 1 91.81 301 LEU B C 1
ATOM 4819 O O . LEU B 1 301 ? 14.945 10.703 -2.996 1 91.81 301 LEU B O 1
ATOM 4823 N N . MET B 1 302 ? 13.328 12.312 -2.951 1 89.56 302 MET B N 1
ATOM 4824 C CA . MET B 1 302 ? 13.5 12.641 -4.363 1 89.56 302 MET B CA 1
ATOM 4825 C C . MET B 1 302 ? 14.914 13.141 -4.637 1 89.56 302 MET B C 1
ATOM 4827 O O . MET B 1 302 ? 15.484 12.844 -5.691 1 89.56 302 MET B O 1
ATOM 4831 N N . ARG B 1 303 ? 15.43 13.852 -3.707 1 83.44 303 ARG B N 1
ATOM 4832 C CA . ARG B 1 303 ? 16.781 14.359 -3.844 1 83.44 303 ARG B CA 1
ATOM 4833 C C . ARG B 1 303 ? 17.781 13.219 -3.988 1 83.44 303 ARG B C 1
ATOM 4835 O O . ARG B 1 303 ? 18.734 13.305 -4.781 1 83.44 303 ARG B O 1
ATOM 4842 N N . ALA B 1 304 ? 17.594 12.211 -3.203 1 83.31 304 ALA B N 1
ATOM 4843 C CA . ALA B 1 304 ? 18.469 11.047 -3.277 1 83.31 304 ALA B CA 1
ATOM 4844 C C . ALA B 1 304 ? 18.375 10.375 -4.645 1 83.31 304 ALA B C 1
ATOM 4846 O O . ALA B 1 304 ? 19.359 9.836 -5.148 1 83.31 304 ALA B O 1
ATOM 4847 N N . PHE B 1 305 ? 17.188 10.453 -5.219 1 86.75 305 PHE B N 1
ATOM 4848 C CA . PHE B 1 305 ? 16.969 9.797 -6.5 1 86.75 305 PHE B CA 1
ATOM 4849 C C . PHE B 1 305 ? 17.625 10.586 -7.629 1 86.75 305 PHE B C 1
ATOM 4851 O O . PHE B 1 305 ? 17.906 10.039 -8.695 1 86.75 305 PHE B O 1
ATOM 4858 N N . LEU B 1 306 ? 17.812 11.891 -7.441 1 82.06 306 LEU B N 1
ATOM 4859 C CA . LEU B 1 306 ? 18.422 12.734 -8.453 1 82.06 306 LEU B CA 1
ATOM 4860 C C . LEU B 1 306 ? 19.906 12.398 -8.617 1 82.06 306 LEU B C 1
ATOM 4862 O O . LEU B 1 306 ? 20.516 12.703 -9.648 1 82.06 306 LEU B O 1
ATOM 4866 N N . GLN B 1 307 ? 20.484 11.789 -7.664 1 75.38 307 GLN B N 1
ATOM 4867 C CA . GLN B 1 307 ? 21.906 11.461 -7.684 1 75.38 307 GLN B CA 1
ATOM 4868 C C . GLN B 1 307 ? 22.156 10.125 -8.367 1 75.38 307 GLN B C 1
ATOM 4870 O O . GLN B 1 307 ? 23.297 9.664 -8.461 1 75.38 307 GLN B O 1
ATOM 4875 N N . LEU B 1 308 ? 21.062 9.477 -8.812 1 70.31 308 LEU B N 1
ATOM 4876 C CA . LEU B 1 308 ? 21.188 8.156 -9.43 1 70.31 308 LEU B CA 1
ATOM 4877 C C . LEU B 1 308 ? 21.656 8.266 -10.875 1 70.31 308 LEU B C 1
ATOM 4879 O O . LEU B 1 308 ? 21.391 9.266 -11.539 1 70.31 308 LEU B O 1
#

InterPro domains:
  IPR000644 CBS domain [PF00571] (11-65)
  IPR000644 CBS domain [PF00571] (113-155)
  IPR000644 CBS domain [PF00571] (190-222)
  IPR000644 CBS domain [PF00571] (258-305)
  IPR000644 CBS domain [PS51371] (14-74)
  IPR000644 CBS domain [PS51371] (175-233)
  IPR000644 CBS domain [PS51371] (253-308)
  IPR000644 CBS domain [SM00116] (17-66)
  IPR000644 CBS domain [SM00116] (107-156)
  IPR000644 CBS domain [SM00116] (179-227)
  IPR000644 CBS domain [SM00116] (258-306)
  IPR046342 CBS domain superfamily [G3DSA:3.10.580.10] (2-159)
  IPR046342 CBS domain superfamily [G3DSA:3.10.580.10] (160-306)
  IPR046342 CBS domain superfamily [SSF54631] (9-159)
  IPR046342 CBS domain superfamily [SSF54631] (167-306)
  IPR050511 AMP-activated protein kinase gamma/SDS23 families [PTHR13780] (9-305)

Secondary structure (DSSP, 8-state):
---GGG-BGGGT----PPPPEETT-BHHHHHHHHHHHT-SEEEEEETTTTEEEEEEEHHHHHHHHHHHS----TT--HHHHHHHHHHHHH-BHHHHHHHHTT-TTS------EETT-BHHHHHHHHHTT-SEEEEE-TT--EEEEEEHHHHHHHHHHTGGGTGGGGGSBTTTTT-S-SPPP-EETTSBHHHHHHHHHHHT-SEEEEE-TTS-EEEEEEGGGGTT--GGGGGGGGSBHHHHHHHHHHH-SS-GGGS-SS--EE-TTSBHHHHHHHHHHHT-SEEEEE-TTS-EEEEEEHHHHHHHHHT-/---GGG-BGGGT----PPPPEETT-BHHHHHHHHHHHT-SEEEEEETTTTEEEEEEEHHHHHHHHHHHS----TT--HHHHHHHHHHHHH-BHHHHHHHHHT-TTS------EETT-BHHHHHHHHHTT-SEEEEE-TT--EEEEEEHHHHHHHHHHTGGGTGGGGGSBTTTTT-S-SPPP-EETTSBHHHHHHHHHHHT-SEEEEE-TTS-EEEEEEGGGGTT--GGGGGGGGSBHHHHHHHHHHH-SS-GGGS-SS--EE-TTSBHHHHHHHHHHHT-SEEEEE-TTS-EEEEEEHHHHHHHHHT-

pLDDT: mean 83.86, std 12.18, range [40.94, 97.0]